Protein 6QE6 (pdb70)

Solvent-accessible surface area: 22475 Å² total; per-residue (Å²): 221,64,13,40,116,48,35,35,40,0,1,119,42,0,75,148,7,74,0,0,0,6,5,30,10,75,50,0,82,3,0,0,43,0,14,78,72,121,31,3,148,33,0,10,0,0,15,114,70,85,152,19,4,79,75,0,75,154,11,1,93,149,81,59,22,68,49,68,3,81,38,42,97,15,58,4,1,88,8,0,110,64,196,121,6,95,99,2,47,28,0,0,0,16,32,55,18,4,154,62,0,41,89,11,2,135,52,40,51,148,31,3,36,20,0,0,0,0,0,56,64,56,1,78,44,0,2,83,18,0,6,53,74,7,38,26,10,101,82,3,22,12,6,105,26,112,122,107,74,17,18,2,0,2,0,14,34,113,118,60,2,63,90,12,94,127,28,13,18,19,6,0,4,58,123,37,4,78,157,38,90,76,6,14,69,47,4,58,86,42,22,60,67,22,60,132,65,25,119,126,50,90,94,139,72,114,116,52,101,84,16,71,72,75,21,65,59,0,92,126,2,0,87,81,2,147,178,65,20,38,110,53,43,29,27,0,1,114,44,0,72,146,10,76,0,0,0,7,7,30,8,80,64,0,80,2,0,0,34,0,19,86,72,101,31,3,126,31,0,11,0,1,17,102,87,93,123,24,7,62,62,0,60,118,19,0,85,84,93,62,21,67,50,67,2,82,38,34,94,16,78,8,2,74,10,0,123,67,107,121,8,94,109,0,41,32,0,0,0,17,43,54,17,5,143,61,0,49,89,24,4,151,62,41,59,168,37,2,35,18,0,0,0,0,0,67,66,62,2,33,44,0,3,95,25,0,9,54,74,6,33,30,10,113,73,3,19,11,6,100,30,113,119,110,75,21,16,2,0,2,0,18,35,110,122,64,2,57,88,13,116,126,34,22,21,44,9,0,8,88,128,37,4,60,134,40,88,74,6,23,65,45,3,79,82,40,13,57,66,20,60,133,62,25,120,143,40,89,101,132,48,118,121,46,96,91,22,79,74,74,24,78,57,0,110,127,1,4,77,60,0,161

Organism: NCBI:txid40479

Structure (mmCIF, N/CA/C/O backbone):
data_6QE6
#
_entry.id   6QE6
#
_cell.length_a   40.760
_cell.length_b   131.090
_cell.length_c   58.470
_cell.angle_alpha   90.00
_cell.angle_beta   103.88
_cell.angle_gamma   90.00
#
_symmetry.space_group_name_H-M   'P 1 21 1'
#
loop_
_entity.id
_entity.type
_entity.pdbx_description
1 polymer 'tRNA (Adenine(22)-N(1))-methyltransferase'
2 non-polymer S-ADENOSYL-L-HOMOCYSTEINE
3 water water
#
loop_
_atom_site.group_PDB
_atom_site.id
_atom_site.type_symbol
_atom_site.label_atom_id
_atom_site.label_alt_id
_atom_site.label_comp_id
_atom_site.label_asym_id
_atom_site.label_entity_id
_atom_site.label_seq_id
_atom_site.pdbx_PDB_ins_code
_atom_site.Cartn_x
_atom_site.Cartn_y
_atom_site.Cartn_z
_atom_site.occupancy
_atom_site.B_iso_or_equiv
_atom_site.auth_seq_id
_atom_site.auth_comp_id
_atom_site.auth_asym_id
_atom_site.auth_atom_id
_atom_site.pdbx_PDB_model_num
ATOM 1 N N . HIS A 1 20 ? 7.995 -11.600 43.266 1.00 73.41 0 HIS A N 1
ATOM 2 C CA . HIS A 1 20 ? 7.771 -10.327 42.587 1.00 78.21 0 HIS A CA 1
ATOM 3 C C . HIS A 1 20 ? 6.513 -10.368 41.722 1.00 73.30 0 HIS A C 1
ATOM 4 O O . HIS A 1 20 ? 6.138 -11.415 41.185 1.00 64.66 0 HIS A O 1
ATOM 11 N N . MET A 1 21 ? 5.864 -9.208 41.609 1.00 65.78 1 MET A N 1
ATOM 12 C CA . MET A 1 21 ? 4.611 -9.055 40.882 1.00 61.98 1 MET A CA 1
ATOM 13 C C . MET A 1 21 ? 4.804 -8.753 39.401 1.00 63.86 1 MET A C 1
ATOM 14 O O . MET A 1 21 ? 3.838 -8.852 38.633 1.00 60.74 1 MET A O 1
ATOM 19 N N . LEU A 1 22 ? 6.017 -8.382 38.989 1.00 62.62 2 LEU A N 1
ATOM 20 C CA . LEU A 1 22 ? 6.321 -8.073 37.600 1.00 50.03 2 LEU A CA 1
ATOM 21 C C . LEU A 1 22 ? 7.133 -9.199 36.966 1.00 51.94 2 LEU A C 1
ATOM 22 O O . LEU A 1 22 ? 8.010 -9.793 37.606 1.00 48.09 2 LEU A O 1
ATOM 27 N N . SER A 1 23 ? 6.818 -9.495 35.707 1.00 47.97 3 SER A N 1
ATOM 28 C CA . SER A 1 23 ? 7.676 -10.320 34.876 1.00 41.53 3 SER A CA 1
ATOM 29 C C . SER A 1 23 ? 8.999 -9.594 34.602 1.00 38.23 3 SER A C 1
ATOM 30 O O . SER A 1 23 ? 9.132 -8.385 34.827 1.00 38.30 3 SER A O 1
ATOM 33 N N . PHE A 1 24 ? 9.983 -10.351 34.097 1.00 34.54 4 PHE A N 1
ATOM 34 C CA . PHE A 1 24 ? 11.298 -9.782 33.813 1.00 32.55 4 PHE A CA 1
ATOM 35 C C . PHE A 1 24 ? 11.196 -8.575 32.891 1.00 37.88 4 PHE A C 1
ATOM 36 O O . PHE A 1 24 ? 11.839 -7.543 33.130 1.00 35.77 4 PHE A O 1
ATOM 44 N N . ARG A 1 25 ? 10.404 -8.682 31.819 1.00 34.90 5 ARG A N 1
ATOM 45 C CA . ARG A 1 25 ? 10.355 -7.556 30.886 1.00 40.26 5 ARG A CA 1
ATOM 46 C C . ARG A 1 25 ? 9.669 -6.338 31.502 1.00 40.96 5 ARG A C 1
ATOM 47 O O . ARG A 1 25 ? 10.074 -5.200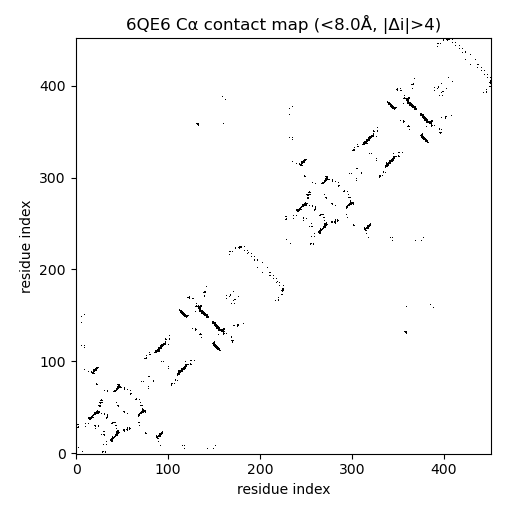 31.213 1.00 36.44 5 ARG A O 1
ATOM 55 N N . LEU A 1 26 ? 8.666 -6.547 32.375 1.00 38.14 6 LEU A N 1
ATOM 56 C CA . LEU A 1 26 ? 8.037 -5.410 33.048 1.00 34.91 6 LEU A CA 1
ATOM 57 C C . LEU A 1 26 ? 8.979 -4.781 34.061 1.00 35.78 6 LEU A C 1
ATOM 58 O O . LEU A 1 26 ? 8.976 -3.555 34.235 1.00 33.72 6 LEU A O 1
ATOM 63 N N . ASN A 1 27 ? 9.811 -5.585 34.722 1.00 34.21 7 ASN A N 1
ATOM 64 C CA . ASN A 1 27 ? 10.803 -4.977 35.593 1.00 34.78 7 ASN A CA 1
ATOM 65 C C . ASN A 1 27 ? 11.779 -4.127 34.809 1.00 33.57 7 ASN A C 1
ATOM 66 O O . ASN A 1 27 ? 12.271 -3.122 35.329 1.00 35.46 7 ASN A O 1
ATOM 71 N N . GLN A 1 28 ? 12.067 -4.499 33.563 1.00 30.97 8 GLN A N 1
ATOM 72 C CA . GLN A 1 28 ? 12.995 -3.697 32.774 1.00 33.33 8 GLN A CA 1
ATOM 73 C C . GLN A 1 28 ? 12.414 -2.323 32.498 1.00 33.37 8 GLN A C 1
ATOM 74 O O . GLN A 1 28 ? 13.131 -1.323 32.576 1.00 34.87 8 GLN A O 1
ATOM 80 N N . VAL A 1 29 ? 11.109 -2.254 32.210 1.00 31.11 9 VAL A N 1
ATOM 81 C CA . VAL A 1 29 ? 10.432 -0.967 32.077 1.00 28.75 9 VAL A CA 1
ATOM 82 C C . VAL A 1 29 ? 10.488 -0.169 33.388 1.00 32.53 9 VAL A C 1
ATOM 83 O O . VAL A 1 29 ? 10.685 1.058 33.383 1.00 32.35 9 VAL A O 1
ATOM 87 N N . ALA A 1 30 ? 10.308 -0.841 34.530 1.00 33.38 10 ALA A N 1
ATOM 88 C CA . ALA A 1 30 ? 10.227 -0.116 35.796 1.00 28.96 10 ALA A CA 1
ATOM 89 C C . ALA A 1 30 ? 11.565 0.509 36.184 1.00 35.66 10 ALA A C 1
ATOM 90 O O . ALA A 1 30 ? 11.585 1.574 36.817 1.00 34.11 10 ALA A O 1
ATOM 92 N N . LYS A 1 31 ? 12.688 -0.114 35.805 1.00 30.64 11 LYS A N 1
ATOM 93 C CA . LYS A 1 31 ? 13.990 0.465 36.131 1.00 31.97 11 LYS A CA 1
ATOM 94 C C . LYS A 1 31 ? 14.189 1.835 35.491 1.00 33.16 11 LYS A C 1
ATOM 95 O O . LYS A 1 31 ? 14.918 2.670 36.036 1.00 32.44 11 LYS A O 1
ATOM 101 N N . LEU A 1 32 ? 13.558 2.088 34.347 1.00 32.60 12 LEU A N 1
ATOM 102 C CA . LEU A 1 32 ? 13.733 3.348 33.635 1.00 33.65 12 LEU A CA 1
ATOM 103 C C . LEU A 1 32 ? 12.893 4.493 34.202 1.00 33.70 12 LEU A C 1
ATOM 104 O O . LEU A 1 32 ? 13.007 5.620 33.704 1.00 35.83 12 LEU A O 1
ATOM 109 N N . ILE A 1 33 ? 12.051 4.244 35.202 1.00 31.92 13 ILE A N 1
ATOM 110 C CA . ILE A 1 33 ? 11.060 5.220 35.657 1.00 36.34 13 ILE A CA 1
ATOM 111 C C . ILE A 1 33 ? 11.343 5.584 37.105 1.00 39.77 13 ILE A C 1
ATOM 112 O O . ILE A 1 33 ? 11.263 4.725 38.000 1.00 36.14 13 ILE A O 1
ATOM 117 N N . ASN A 1 34 ? 11.640 6.861 37.337 1.00 38.09 14 ASN A N 1
ATOM 118 C CA . ASN A 1 34 ? 11.898 7.352 38.679 1.00 38.54 14 ASN A CA 1
ATOM 119 C C . ASN A 1 34 ? 11.456 8.804 38.774 1.00 36.01 14 ASN A C 1
ATOM 120 O O . ASN A 1 34 ? 11.418 9.522 37.772 1.00 39.50 14 ASN A O 1
ATOM 125 N N . ASN A 1 35 ? 11.093 9.218 39.988 1.00 36.97 15 ASN A N 1
ATOM 126 C CA . ASN A 1 35 ? 10.870 10.627 40.296 1.00 39.42 15 ASN A CA 1
ATOM 127 C C . ASN A 1 35 ? 9.864 11.256 39.348 1.00 37.09 15 ASN A C 1
ATOM 128 O O . ASN A 1 35 ? 10.045 12.389 38.912 1.00 38.93 15 ASN A O 1
ATOM 133 N N . SER A 1 36 ? 8.814 10.513 39.011 1.00 32.52 16 SER A N 1
ATOM 134 C CA . SER A 1 36 ? 7.816 10.966 38.053 1.00 35.40 16 SER A CA 1
ATOM 135 C C . SER A 1 36 ? 6.579 11.454 38.777 1.00 33.35 16 SER A C 1
ATOM 136 O O . SER A 1 36 ? 6.264 10.989 39.869 1.00 29.78 16 SER A O 1
ATOM 139 N N . THR A 1 37 ? 5.871 12.393 38.152 1.00 31.52 17 THR A N 1
ATOM 140 C CA . THR A 1 37 ? 4.591 12.808 38.706 1.00 32.00 17 THR A CA 1
ATOM 141 C C . THR A 1 37 ? 3.472 11.870 38.261 1.00 34.11 17 THR A C 1
ATOM 142 O O . THR A 1 37 ? 2.766 11.291 39.095 1.00 34.98 17 THR A O 1
ATOM 146 N N . ALA A 1 38 ? 3.309 11.689 36.949 1.00 35.45 18 ALA A N 1
ATOM 147 C CA . ALA A 1 38 ? 2.214 10.893 36.409 1.00 34.01 18 ALA A CA 1
ATOM 148 C C . ALA A 1 38 ? 2.713 10.048 35.246 1.00 33.69 18 ALA A C 1
ATOM 149 O O . ALA A 1 38 ? 3.440 10.540 34.379 1.00 36.66 18 ALA A O 1
ATOM 151 N N . ILE A 1 39 ? 2.320 8.775 35.229 1.00 30.53 19 ILE A N 1
ATOM 152 C CA . ILE A 1 39 ? 2.597 7.894 34.101 1.00 31.71 19 ILE A CA 1
ATOM 153 C C . ILE A 1 39 ? 1.279 7.309 33.611 1.00 30.58 19 ILE A C 1
ATOM 154 O O . ILE A 1 39 ? 0.290 7.250 34.342 1.00 33.48 19 ILE A O 1
ATOM 159 N N . ALA A 1 40 ? 1.270 6.861 32.359 1.00 27.19 20 ALA A N 1
ATOM 160 C CA . ALA A 1 40 ? 0.110 6.164 31.816 1.00 30.93 20 ALA A CA 1
ATOM 161 C C . ALA A 1 40 ? 0.549 4.825 31.229 1.00 30.80 20 ALA A C 1
ATOM 162 O O . ALA A 1 40 ? 1.433 4.778 30.369 1.00 33.10 20 ALA A O 1
ATOM 164 N N . ASP A 1 41 ? -0.058 3.738 31.696 1.00 33.22 21 ASP A N 1
ATOM 165 C CA . ASP A 1 41 ? 0.191 2.406 31.153 1.00 30.95 21 ASP A CA 1
ATOM 166 C C . ASP A 1 41 ? -0.901 2.116 30.132 1.00 34.61 21 ASP A C 1
ATOM 167 O O . ASP A 1 41 ? -2.081 2.029 30.485 1.00 36.00 21 ASP A O 1
ATOM 172 N N . ILE A 1 42 ? -0.516 1.991 28.868 1.00 33.14 22 ILE A N 1
ATOM 173 C CA . ILE A 1 42 ? -1.459 1.675 27.806 1.00 31.41 22 ILE A CA 1
ATOM 174 C C . ILE A 1 42 ? -1.513 0.168 27.625 1.00 32.96 22 ILE A C 1
ATOM 175 O O . ILE A 1 42 ? -0.482 -0.474 27.384 1.00 37.09 22 ILE A O 1
ATOM 180 N N . GLY A 1 43 ? -2.716 -0.396 27.691 1.00 33.28 23 GLY A N 1
ATOM 181 C CA . GLY A 1 43 ? -2.852 -1.845 27.668 1.00 36.15 23 GLY A CA 1
ATOM 182 C C . GLY A 1 43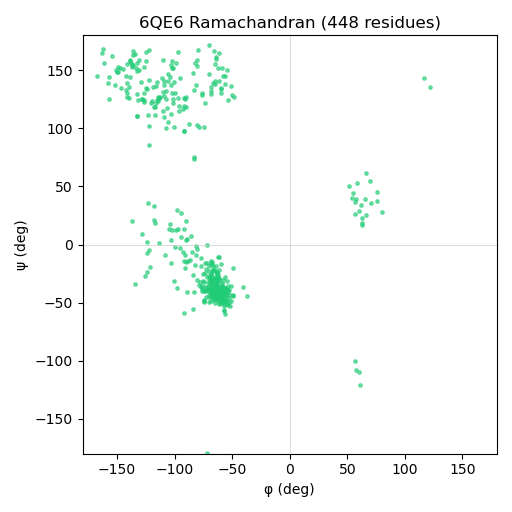 ? -2.474 -2.492 28.985 1.00 35.09 23 GLY A C 1
ATOM 183 O O . GLY A 1 43 ? -1.765 -3.510 29.006 1.00 36.75 23 GLY A O 1
ATOM 184 N N . THR A 1 44 ? -2.943 -1.927 30.092 1.00 33.51 24 THR A N 1
ATOM 185 C CA . THR A 1 44 ? -2.408 -2.241 31.408 1.00 40.25 24 THR A CA 1
ATOM 186 C C . THR A 1 44 ? -2.824 -3.617 31.905 1.00 35.30 24 THR A C 1
ATOM 187 O O . THR A 1 44 ? -2.214 -4.122 32.853 1.00 40.58 24 THR A O 1
ATOM 191 N N . ASP A 1 45 ? -3.835 -4.226 31.292 1.00 33.76 25 ASP A N 1
ATOM 192 C CA . ASP A 1 45 ? -4.321 -5.540 31.694 1.00 37.98 25 ASP A CA 1
ATOM 193 C C . ASP A 1 45 ? -4.730 -5.540 33.163 1.00 40.80 25 ASP A C 1
ATOM 194 O O . ASP A 1 45 ? -5.815 -5.061 33.495 1.00 45.71 25 ASP A O 1
ATOM 199 N N . HIS A 1 46 ? -3.878 -6.050 34.058 1.00 41.97 26 HIS A N 1
ATOM 200 C CA . HIS A 1 46 ? -4.216 -6.130 35.476 1.00 47.95 26 HIS A CA 1
ATOM 201 C C . HIS A 1 46 ? -3.496 -5.083 36.319 1.00 47.83 26 HIS A C 1
ATOM 202 O O . HIS A 1 46 ? -3.489 -5.197 37.552 1.00 44.57 26 HIS A O 1
ATOM 209 N N . ALA A 1 47 ? -2.891 -4.072 35.687 1.00 41.09 27 ALA A N 1
ATOM 210 C CA . ALA A 1 47 ? -2.402 -2.872 36.365 1.00 36.34 27 ALA A CA 1
ATOM 211 C C . ALA A 1 47 ? -1.306 -3.169 37.382 1.00 37.36 27 ALA A C 1
ATOM 212 O O . ALA A 1 47 ? -1.039 -2.340 38.258 1.00 35.90 27 ALA A O 1
ATOM 214 N N . TYR A 1 48 ? -0.661 -4.336 37.276 1.00 32.74 28 TYR A N 1
ATOM 215 C CA . TYR A 1 48 ? 0.446 -4.652 38.174 1.00 37.83 28 TYR A CA 1
ATOM 216 C C . TYR A 1 48 ? 1.641 -3.721 37.967 1.00 36.00 28 TYR A C 1
ATOM 217 O O . TYR A 1 48 ? 2.369 -3.437 38.922 1.00 34.00 28 TYR A O 1
ATOM 226 N N . LEU A 1 49 ? 1.863 -3.223 36.739 1.00 34.72 29 LEU A N 1
ATOM 227 C CA . LEU A 1 49 ? 2.937 -2.247 36.551 1.00 36.12 29 LEU A CA 1
ATOM 228 C C . LEU A 1 49 ? 2.599 -0.899 37.188 1.00 35.47 29 LEU A C 1
ATOM 229 O O . LEU A 1 49 ? 3.444 -0.365 37.934 1.00 33.54 29 LEU A O 1
ATOM 234 N N . PRO A 1 50 ? 1.421 -0.293 36.956 1.00 32.10 30 PRO A N 1
ATOM 235 C CA . PRO A 1 50 ? 1.081 0.917 37.729 1.00 32.61 30 PRO A CA 1
ATOM 236 C C . PRO A 1 50 ? 1.151 0.712 39.230 1.00 33.66 30 PRO A C 1
ATOM 237 O O . PRO A 1 50 ? 1.669 1.581 39.943 1.00 36.14 30 PRO A O 1
ATOM 241 N N . ILE A 1 51 ? 0.638 -0.418 39.728 1.00 32.08 31 ILE A N 1
ATOM 242 C CA . ILE A 1 51 ? 0.677 -0.705 41.160 1.00 28.55 31 ILE A CA 1
ATOM 243 C C . ILE A 1 51 ? 2.117 -0.744 41.659 1.00 33.52 31 ILE A C 1
ATOM 244 O O . ILE A 1 51 ? 2.466 -0.084 42.642 1.00 33.81 31 ILE A O 1
ATOM 249 N N . TYR A 1 52 ? 2.981 -1.503 40.981 1.00 33.67 32 TYR A N 1
ATOM 250 C CA . TYR A 1 52 ? 4.388 -1.563 41.376 1.00 34.06 32 TYR A CA 1
ATOM 251 C C . TYR A 1 52 ? 5.018 -0.171 41.427 1.00 38.40 32 TYR A C 1
ATOM 252 O O . TYR A 1 52 ? 5.691 0.184 42.406 1.00 34.23 32 TYR A O 1
ATOM 261 N N . LEU A 1 53 ? 4.820 0.625 40.362 1.00 32.12 33 LEU A N 1
ATOM 262 C CA . LEU A 1 53 ? 5.452 1.940 40.268 1.00 37.70 33 LEU A CA 1
ATOM 263 C C . LEU A 1 53 ? 4.988 2.867 41.386 1.00 33.76 33 LEU A C 1
ATOM 264 O O . LEU A 1 53 ? 5.788 3.621 41.953 1.00 30.21 33 LEU A O 1
ATOM 269 N N . VAL A 1 54 ? 3.699 2.827 41.716 1.00 33.56 34 VAL A N 1
ATOM 270 C CA . VAL A 1 54 ? 3.212 3.660 42.810 1.00 40.28 34 VAL A CA 1
ATOM 271 C C . VAL A 1 54 ? 3.740 3.150 44.151 1.00 37.25 34 VAL A C 1
ATOM 272 O O . VAL A 1 54 ? 4.196 3.933 44.989 1.00 36.12 34 VAL A O 1
ATOM 276 N N . GLN A 1 55 ? 3.720 1.831 44.361 1.00 38.61 35 GLN A N 1
ATOM 277 C CA . GLN A 1 55 ? 4.212 1.274 45.620 1.00 38.78 35 GLN A CA 1
ATOM 278 C C . GLN A 1 55 ? 5.670 1.635 45.872 1.00 38.42 35 GLN A C 1
ATOM 279 O O . GLN A 1 55 ? 6.062 1.847 47.019 1.00 35.04 35 GLN A O 1
ATOM 285 N N . ASN A 1 56 ? 6.486 1.725 44.828 1.00 42.95 36 ASN A N 1
ATOM 286 C CA . ASN A 1 56 ? 7.901 2.021 45.006 1.00 42.30 36 ASN A CA 1
ATOM 287 C C . ASN A 1 56 ? 8.227 3.496 44.805 1.00 37.91 36 ASN A C 1
ATOM 288 O O . ASN A 1 56 ? 9.404 3.857 44.712 1.00 42.61 36 ASN A O 1
ATOM 293 N N . ASN A 1 57 ? 7.213 4.356 44.779 1.00 37.57 37 ASN A N 1
ATOM 294 C CA . ASN A 1 57 ? 7.406 5.806 44.731 1.00 43.00 37 ASN A CA 1
ATOM 295 C C . ASN A 1 57 ? 8.178 6.241 43.478 1.00 41.87 37 ASN A C 1
ATOM 296 O O . ASN A 1 57 ? 8.887 7.252 43.482 1.00 42.12 37 ASN A O 1
ATOM 301 N N . LYS A 1 58 ? 8.051 5.476 42.390 1.00 36.29 38 LYS A N 1
ATOM 302 C CA . LYS A 1 58 ? 8.602 5.907 41.115 1.00 33.25 38 LYS A CA 1
ATOM 303 C C . LYS A 1 58 ? 7.681 6.906 40.429 1.00 35.72 38 LYS A C 1
ATOM 304 O O . LYS A 1 58 ? 8.147 7.788 39.701 1.00 35.19 38 LYS A O 1
ATOM 310 N N . THR A 1 59 ? 6.384 6.797 40.661 1.00 34.79 39 THR A N 1
ATOM 311 C CA . THR A 1 59 ? 5.428 7.776 40.180 1.00 36.03 39 THR A CA 1
ATOM 312 C C . THR A 1 59 ? 4.480 8.121 41.322 1.00 35.06 39 THR A C 1
ATOM 313 O O . THR A 1 59 ? 4.259 7.315 42.231 1.00 33.53 39 THR A O 1
ATOM 317 N N . LYS A 1 60 ? 3.945 9.346 41.286 1.00 39.77 40 LYS A N 1
ATOM 318 C CA . LYS A 1 60 ? 2.984 9.778 42.297 1.00 33.13 40 LYS A CA 1
ATOM 319 C C . LYS A 1 60 ? 1.584 9.301 41.949 1.00 33.06 40 LYS A C 1
ATOM 320 O O . LYS A 1 60 ? 0.831 8.879 42.834 1.00 38.67 40 LYS A O 1
ATOM 326 N N . ILE A 1 61 ? 1.206 9.370 40.673 1.00 33.11 41 ILE A N 1
ATOM 327 C CA . ILE A 1 61 ? -0.053 8.794 40.221 1.00 34.35 41 ILE A CA 1
ATOM 328 C C . ILE A 1 61 ? 0.168 7.993 38.935 1.00 35.34 41 ILE A C 1
ATOM 329 O O . ILE A 1 61 ? 1.200 8.101 38.261 1.00 32.49 41 ILE A O 1
ATOM 334 N N . ALA A 1 62 ? -0.818 7.163 38.607 1.00 30.47 42 ALA A N 1
ATOM 335 C CA . ALA A 1 62 ? -0.764 6.385 37.380 1.00 32.78 42 ALA A CA 1
ATOM 336 C C . ALA A 1 62 ? -2.147 6.316 36.752 1.00 33.48 42 ALA A C 1
ATOM 337 O O . ALA A 1 62 ? -3.159 6.170 37.445 1.00 30.33 42 ALA A O 1
ATOM 339 N N . TYR A 1 63 ? -2.175 6.446 35.436 1.00 31.66 43 TYR A N 1
ATOM 340 C CA . TYR A 1 63 ? -3.343 6.130 34.627 1.00 36.40 43 TYR A CA 1
ATOM 341 C C . TYR A 1 63 ? -3.204 4.705 34.086 1.00 32.71 43 TYR A C 1
ATOM 342 O O . TYR A 1 63 ? -2.252 4.403 33.357 1.00 36.20 43 TYR A O 1
ATOM 351 N N . ALA A 1 64 ? -4.138 3.835 34.441 1.00 33.06 44 ALA A N 1
ATOM 352 C CA . ALA A 1 64 ? -4.091 2.422 34.051 1.00 35.21 44 ALA A CA 1
ATOM 353 C C . ALA A 1 64 ? -5.160 2.195 32.985 1.00 37.14 44 ALA A C 1
ATOM 354 O O . ALA A 1 64 ? -6.344 2.057 33.303 1.00 39.13 44 ALA A O 1
ATOM 356 N N . CYS A 1 65 ? -4.734 2.151 31.725 1.00 33.67 45 CYS A N 1
ATOM 357 C CA . CYS A 1 65 ? -5.620 2.271 30.573 1.00 33.53 45 CYS A CA 1
ATOM 358 C C . CYS A 1 65 ? -5.721 0.961 29.812 1.00 35.93 45 CYS A C 1
ATOM 359 O O . CYS A 1 65 ? -4.734 0.237 29.659 1.00 36.71 45 CYS A O 1
ATOM 362 N N . ASP A 1 66 ? -6.912 0.687 29.302 1.00 34.24 46 ASP A N 1
ATOM 363 C CA . ASP A 1 66 ? -7.125 -0.459 28.445 1.00 35.15 46 ASP A CA 1
ATOM 364 C C . ASP A 1 66 ? -8.267 -0.164 27.479 1.00 37.01 46 ASP A C 1
ATOM 365 O O . ASP A 1 66 ? -9.189 0.600 27.777 1.00 37.46 46 ASP A O 1
ATOM 370 N N . ILE A 1 67 ? -8.184 -0.777 26.305 1.00 33.78 47 ILE A N 1
ATOM 371 C CA . ILE A 1 67 ? -9.265 -0.677 25.342 1.00 37.08 47 ILE A CA 1
ATOM 372 C C . ILE A 1 67 ? -10.437 -1.580 25.719 1.00 35.51 47 ILE A C 1
ATOM 373 O O . ILE A 1 67 ? -11.559 -1.356 25.246 1.00 37.64 47 ILE A O 1
ATOM 378 N N . ASN A 1 68 ? -10.212 -2.567 26.583 1.00 36.39 48 ASN A N 1
ATOM 379 C CA . ASN A 1 68 ? -11.211 -3.565 26.957 1.00 41.27 48 ASN A CA 1
ATOM 380 C C . ASN A 1 68 ? -11.598 -3.364 28.420 1.00 41.90 48 ASN A C 1
ATOM 381 O O . ASN A 1 68 ? -10.727 -3.320 29.296 1.00 43.53 48 ASN A O 1
ATOM 386 N N . GLN A 1 69 ? -12.904 -3.247 28.682 1.00 38.17 49 GLN A N 1
ATOM 387 C CA . GLN A 1 69 ? -13.365 -3.042 30.052 1.00 40.22 49 GLN A CA 1
ATOM 388 C C . GLN A 1 69 ? -13.136 -4.274 30.920 1.00 42.51 49 GLN A C 1
ATOM 389 O O . GLN A 1 69 ? -12.931 -4.147 32.136 1.00 37.79 49 GLN A O 1
ATOM 395 N N . LYS A 1 70 ? -13.147 -5.464 30.310 1.00 42.62 50 LYS A N 1
ATOM 396 C CA . LYS A 1 70 ? -13.083 -6.711 31.077 1.00 44.29 50 LYS A CA 1
ATOM 397 C C . LYS A 1 70 ? -11.862 -6.770 31.991 1.00 49.29 50 LYS A C 1
ATOM 398 O O . LYS A 1 70 ? -12.039 -6.835 33.225 1.00 43.57 50 LYS A O 1
ATOM 404 N N . PRO A 1 71 ? -10.615 -6.701 31.488 1.00 46.99 51 PRO A N 1
ATOM 405 C CA . PRO A 1 71 ? -9.471 -6.722 32.413 1.00 43.28 51 PRO A CA 1
ATOM 406 C C . PRO A 1 71 ? -9.385 -5.476 33.268 1.00 40.34 51 PRO A C 1
ATOM 407 O O . PRO A 1 71 ? -8.801 -5.527 34.355 1.00 43.25 51 PRO A O 1
ATOM 411 N N . LEU A 1 72 ? -9.960 -4.364 32.814 1.00 41.80 52 LEU A N 1
ATOM 412 C CA . LEU A 1 72 ? -9.983 -3.148 33.618 1.00 37.44 52 LEU A CA 1
ATOM 413 C C . LEU A 1 72 ? -10.753 -3.345 34.922 1.00 43.10 52 LEU A C 1
ATOM 414 O O . LEU A 1 72 ? -10.427 -2.716 35.934 1.00 44.32 52 LEU A O 1
ATOM 419 N N . ASN A 1 73 ? -11.758 -4.230 34.929 1.00 44.03 53 ASN A N 1
ATOM 420 C CA . ASN A 1 73 ? -12.474 -4.538 36.165 1.00 39.09 53 ASN A CA 1
ATOM 421 C C . ASN A 1 73 ? -11.569 -5.241 37.171 1.00 46.09 53 ASN A C 1
ATOM 422 O O . ASN A 1 73 ? -11.645 -4.980 38.379 1.00 45.34 53 ASN A O 1
ATOM 427 N N . ILE A 1 74 ? -10.742 -6.173 36.693 1.00 45.66 54 ILE A N 1
ATOM 428 C CA . ILE A 1 74 ? -9.758 -6.818 37.553 1.00 42.60 54 ILE A CA 1
ATOM 429 C C . ILE A 1 74 ? -8.725 -5.808 38.028 1.00 43.23 54 ILE A C 1
ATOM 430 O O . ILE A 1 74 ? -8.295 -5.834 39.187 1.00 41.76 54 ILE A O 1
ATOM 435 N N . ALA A 1 75 ? -8.319 -4.897 37.139 1.00 41.75 55 ALA A N 1
ATOM 436 C CA . ALA A 1 75 ? -7.360 -3.866 37.511 1.00 38.15 55 ALA A CA 1
ATOM 437 C C . ALA A 1 75 ? -7.875 -3.022 38.662 1.00 38.88 55 ALA A C 1
ATOM 438 O O . ALA A 1 75 ? -7.128 -2.705 39.593 1.00 42.43 55 ALA A O 1
ATOM 440 N N . LEU A 1 76 ? -9.149 -2.643 38.617 1.00 39.39 56 LEU A N 1
ATOM 441 C CA . LEU A 1 76 ? -9.682 -1.787 39.670 1.00 43.03 56 LEU A CA 1
ATOM 442 C C . LEU A 1 76 ? -9.708 -2.523 41.004 1.00 44.67 56 LEU A C 1
ATOM 443 O O . LEU A 1 76 ? -9.329 -1.968 42.041 1.00 44.70 56 LEU A O 1
ATOM 448 N N . LYS A 1 77 ? -10.143 -3.786 40.991 1.00 44.13 57 LYS A N 1
ATOM 449 C CA . LYS A 1 77 ? -10.119 -4.594 42.206 1.00 43.37 57 LYS A CA 1
ATOM 450 C C . LYS A 1 77 ? -8.704 -4.712 42.759 1.00 46.46 57 LYS A C 1
ATOM 451 O O . LYS A 1 77 ? -8.488 -4.543 43.967 1.00 51.01 57 LYS A O 1
ATOM 457 N N . ASN A 1 78 ? -7.723 -4.976 41.890 1.00 40.61 58 ASN A N 1
ATOM 458 C CA . ASN A 1 78 ? -6.329 -5.014 42.334 1.00 43.02 58 ASN A CA 1
ATOM 459 C C . ASN A 1 78 ? -5.912 -3.693 42.982 1.00 45.95 58 ASN A C 1
ATOM 460 O O . ASN A 1 78 ? -5.275 -3.686 44.043 1.00 44.86 58 ASN A O 1
ATOM 465 N N . VAL A 1 79 ? -6.253 -2.560 42.345 1.00 42.06 59 VAL A N 1
ATOM 466 C CA . VAL A 1 79 ? -5.945 -1.245 42.915 1.00 48.20 59 VAL A CA 1
ATOM 467 C C . VAL A 1 79 ? -6.597 -1.099 44.288 1.00 49.70 59 VAL A C 1
ATOM 468 O O . VAL A 1 79 ? -6.024 -0.499 45.213 1.00 43.14 59 VAL A O 1
ATOM 472 N N . GLU A 1 80 ? -7.801 -1.657 44.446 1.00 48.47 60 GLU A N 1
ATOM 473 C CA . GLU A 1 80 ? -8.496 -1.560 45.723 1.00 49.11 60 GLU A CA 1
ATOM 474 C C . GLU A 1 80 ? -7.827 -2.422 46.786 1.00 46.53 60 GLU A C 1
ATOM 475 O O . GLU A 1 80 ? -7.682 -1.989 47.934 1.00 43.73 60 GLU A O 1
ATOM 481 N N . LYS A 1 81 ? -7.381 -3.629 46.421 1.00 48.42 61 LYS A N 1
ATOM 482 C CA . LYS A 1 81 ? -6.850 -4.533 47.437 1.00 49.55 61 LYS A CA 1
ATOM 483 C C . LYS A 1 81 ? -5.508 -4.053 47.983 1.00 47.12 61 LYS A C 1
ATOM 484 O O . LYS A 1 81 ? -5.106 -4.482 49.065 1.00 48.02 61 LYS A O 1
ATOM 490 N N . PHE A 1 82 ? -4.805 -3.170 47.275 1.00 46.31 62 PHE A N 1
ATOM 491 C CA . PHE A 1 82 ? -3.564 -2.583 47.775 1.00 43.28 62 PHE A CA 1
ATOM 492 C C . PHE A 1 82 ? -3.759 -1.188 48.347 1.00 45.21 62 PHE A C 1
ATOM 493 O O . PHE A 1 82 ? -2.791 -0.595 48.835 1.00 45.41 62 PHE A O 1
ATOM 501 N N . GLY A 1 83 ? -4.975 -0.653 48.292 1.00 44.97 63 GLY A N 1
ATOM 502 C CA . GLY A 1 83 ? -5.279 0.638 48.886 1.00 39.89 63 GLY A CA 1
ATOM 503 C C . GLY A 1 83 ? -4.765 1.825 48.101 1.00 45.65 63 GLY A C 1
ATOM 504 O O . GLY A 1 83 ? -4.342 2.824 48.704 1.00 46.22 63 GLY A O 1
ATOM 505 N N . LEU A 1 84 ? -4.809 1.756 46.765 1.00 40.54 64 LEU A N 1
ATOM 506 C CA . LEU A 1 84 ? -4.193 2.772 45.918 1.00 37.62 64 LEU A CA 1
ATOM 507 C C . LEU A 1 84 ? -5.200 3.520 45.048 1.00 36.50 64 LEU A C 1
ATOM 508 O O . LEU A 1 84 ? -4.800 4.166 44.078 1.00 41.50 64 LEU A O 1
ATOM 513 N N . THR A 1 85 ? -6.493 3.478 45.381 1.00 39.85 65 THR A N 1
ATOM 514 C CA . THR A 1 85 ? -7.487 4.102 44.512 1.00 43.69 65 THR A CA 1
ATOM 515 C C . THR A 1 85 ? -7.305 5.609 44.408 1.00 42.86 65 THR A C 1
ATOM 516 O O . THR A 1 85 ? -7.754 6.206 43.422 1.00 45.26 65 THR A O 1
ATOM 520 N N . GLY A 1 86 ? -6.662 6.239 45.390 1.00 41.42 66 GLY A N 1
ATOM 521 C CA . GLY A 1 86 ? -6.354 7.650 45.279 1.00 41.72 66 GLY A CA 1
ATOM 522 C C . GLY A 1 86 ? -5.126 7.999 44.464 1.00 44.00 66 GLY A C 1
ATOM 523 O O . GLY A 1 86 ? -4.812 9.187 44.322 1.00 41.83 66 GLY A O 1
ATOM 524 N N . GLN A 1 87 ? -4.418 6.999 43.932 1.00 38.21 67 GLN A N 1
ATOM 525 C CA . GLN A 1 87 ? -3.184 7.231 43.191 1.00 38.52 67 GLN A CA 1
ATOM 526 C C . GLN A 1 87 ? -3.234 6.595 41.808 1.00 40.03 67 GLN A C 1
ATOM 527 O O . GLN A 1 87 ? -2.548 7.060 40.896 1.00 39.68 67 GLN A O 1
ATOM 533 N N . ILE A 1 88 ? -4.021 5.534 41.628 1.00 39.60 68 ILE A N 1
ATOM 534 C CA . ILE A 1 88 ? -4.133 4.874 40.334 1.00 35.31 68 ILE A CA 1
ATOM 535 C C . ILE A 1 88 ? -5.579 4.949 39.864 1.00 39.62 68 ILE A C 1
ATOM 536 O O . ILE A 1 88 ? -6.506 4.719 40.645 1.00 43.30 68 ILE A O 1
ATOM 541 N N . PHE A 1 89 ? -5.769 5.287 38.589 1.00 39.01 69 PHE A N 1
ATOM 542 C CA . PHE A 1 89 ? -7.086 5.560 38.021 1.00 37.39 69 PHE A CA 1
ATOM 543 C C . PHE A 1 89 ? -7.244 4.724 36.767 1.00 34.97 69 PHE A C 1
ATOM 544 O O . PHE A 1 89 ? -6.409 4.806 35.864 1.00 35.57 69 PHE A O 1
ATOM 552 N N . THR A 1 90 ? -8.303 3.926 36.700 1.00 38.04 70 THR A N 1
ATOM 553 C CA . THR A 1 90 ? -8.531 3.134 35.499 1.00 36.32 70 THR A CA 1
ATOM 554 C C . THR A 1 90 ? -9.205 3.987 34.434 1.00 39.00 70 THR A C 1
ATOM 555 O O . THR A 1 90 ? -10.112 4.774 34.726 1.00 43.57 70 THR A O 1
ATOM 559 N N . ILE A 1 91 ? -8.738 3.841 33.196 1.00 33.83 71 ILE A N 1
ATOM 560 C CA . ILE A 1 91 ? -9.263 4.573 32.052 1.00 34.48 71 ILE A CA 1
ATOM 561 C C . ILE A 1 91 ? -9.525 3.582 30.922 1.00 39.01 71 ILE A C 1
ATOM 562 O O . ILE A 1 91 ? -8.617 2.855 30.501 1.00 34.88 71 ILE A O 1
ATOM 567 N N . LEU A 1 92 ? -10.756 3.567 30.422 1.00 36.15 72 LEU A N 1
ATOM 568 C CA . LEU A 1 92 ? -11.121 2.776 29.255 1.00 34.75 72 LEU A CA 1
ATOM 569 C C . LEU A 1 92 ? -10.908 3.619 27.999 1.00 36.53 72 LEU A C 1
ATOM 570 O O . LEU A 1 92 ? -11.546 4.666 27.842 1.00 41.73 72 LEU A O 1
ATOM 575 N N . SER A 1 93 ? -10.020 3.174 27.107 1.00 36.36 73 SER A N 1
ATOM 576 C CA . SER A 1 93 ? -9.627 4.022 25.988 1.00 33.13 73 SER A CA 1
ATOM 577 C C . SER A 1 93 ? -8.861 3.214 24.953 1.00 34.09 73 SER A C 1
ATOM 578 O O . SER A 1 93 ? -8.074 2.329 25.294 1.00 35.91 73 SER A O 1
ATOM 581 N N . ASN A 1 94 ? -9.060 3.567 23.689 1.00 33.91 74 ASN A N 1
ATOM 582 C CA . ASN A 1 94 ? -8.204 3.076 22.609 1.00 32.76 74 ASN A CA 1
ATOM 583 C C . ASN A 1 94 ? -6.908 3.888 22.610 1.00 41.62 74 ASN A C 1
ATOM 584 O O . ASN A 1 94 ? -6.867 5.027 22.127 1.00 35.11 74 ASN A O 1
ATOM 589 N N . GLY A 1 95 ? -5.843 3.303 23.161 1.00 39.45 75 GLY A N 1
ATOM 590 C CA . GLY A 1 95 ? -4.538 3.943 23.103 1.00 36.19 75 GLY A CA 1
ATOM 591 C C . GLY A 1 95 ? -4.540 5.295 23.808 1.00 38.23 75 GLY A C 1
ATOM 592 O O . GLY A 1 95 ? -4.841 5.410 25.004 1.00 39.29 75 GLY A O 1
ATOM 593 N N . LEU A 1 96 ? -4.219 6.350 23.068 1.00 33.35 76 LEU A N 1
ATOM 594 C CA . LEU A 1 96 ? -3.982 7.656 23.663 1.00 37.22 76 LEU A CA 1
ATOM 595 C C . LEU A 1 96 ? -5.152 8.612 23.492 1.00 37.71 76 LEU A C 1
ATOM 596 O O . LEU A 1 96 ? -4.989 9.811 23.732 1.00 34.12 76 LEU A O 1
ATOM 601 N N . GLU A 1 97 ? -6.319 8.111 23.076 1.00 36.50 77 GLU A N 1
ATOM 602 C CA . GLU A 1 97 ? -7.453 8.995 22.822 1.00 41.74 77 GLU A CA 1
ATOM 603 C C . GLU A 1 97 ? -7.868 9.746 24.076 1.00 38.68 77 GLU A C 1
ATOM 604 O O . GLU A 1 97 ? -8.331 10.885 23.983 1.00 40.29 77 GLU A O 1
ATOM 610 N N . PHE A 1 98 ? -7.674 9.139 25.251 1.00 33.85 78 PHE A N 1
ATOM 611 C CA . PHE A 1 98 ? -8.076 9.762 26.502 1.00 35.35 78 PHE A CA 1
ATOM 612 C C . PHE A 1 98 ? -7.232 10.988 26.852 1.00 40.11 78 PHE A C 1
ATOM 613 O O . PHE A 1 98 ? -7.693 11.854 27.606 1.00 34.94 78 PHE A O 1
ATOM 621 N N . VAL A 1 99 ? -5.992 11.071 26.359 1.00 33.77 79 VAL A N 1
ATOM 622 C CA . VAL A 1 99 ? -5.096 12.132 26.814 1.00 35.74 79 VAL A CA 1
ATOM 623 C C . VAL A 1 99 ? -5.610 13.522 26.447 1.00 38.63 79 VAL A C 1
ATOM 624 O O . VAL A 1 99 ? -5.262 14.496 27.114 1.00 38.24 79 VAL A O 1
ATOM 628 N N . LYS A 1 100 ? -6.447 13.638 25.410 1.00 42.51 80 LYS A N 1
ATOM 629 C CA . LYS A 1 100 ? -7.062 14.922 25.078 1.00 42.64 80 LYS A CA 1
ATOM 630 C C . LYS A 1 100 ? -7.789 15.540 26.274 1.00 42.25 80 LYS A C 1
ATOM 631 O O . LYS A 1 100 ? -7.757 16.763 26.455 1.00 47.82 80 LYS A O 1
ATOM 637 N N . ASN A 1 101 ? -8.413 14.709 27.112 1.00 40.47 81 ASN A N 1
ATOM 638 C CA . ASN A 1 101 ? -9.332 15.164 28.156 1.00 41.53 81 ASN A CA 1
ATOM 639 C C . ASN A 1 101 ? -8.680 16.123 29.146 1.00 44.85 81 ASN A C 1
ATOM 640 O O . ASN A 1 101 ? -7.480 16.049 29.429 1.00 46.08 81 ASN A O 1
ATOM 645 N N . LYS A 1 102 ? -9.519 16.991 29.725 1.00 50.97 82 LYS A N 1
ATOM 646 C CA . LYS A 1 102 ? -9.036 18.146 30.486 1.00 50.37 82 LYS A CA 1
ATOM 647 C C . LYS A 1 102 ? -8.492 17.753 31.858 1.00 40.96 82 LYS A C 1
ATOM 648 O O . LYS A 1 102 ? -7.649 18.463 32.413 1.00 40.27 82 LYS A O 1
ATOM 654 N N . GLU A 1 103 ? -8.958 16.638 32.417 1.00 43.98 83 GLU A N 1
ATOM 655 C CA . GLU A 1 103 ? -8.526 16.161 33.728 1.00 42.54 83 GLU A CA 1
ATOM 656 C C . GLU A 1 103 ? -7.266 15.295 33.680 1.00 41.16 83 GLU A C 1
ATOM 657 O O . GLU A 1 103 ? -6.668 15.039 34.731 1.00 41.54 83 GLU A O 1
ATOM 663 N N . ILE A 1 104 ? -6.844 14.841 32.501 1.00 40.81 84 ILE A N 1
ATOM 664 C CA . ILE A 1 104 ? -5.570 14.139 32.382 1.00 38.65 84 ILE A CA 1
ATOM 665 C C . ILE A 1 104 ? -4.440 15.153 32.498 1.00 36.02 84 ILE A C 1
ATOM 666 O O . ILE A 1 104 ? -4.374 16.118 31.724 1.00 37.05 84 ILE A O 1
ATOM 671 N N . LEU A 1 105 ? -3.555 14.948 33.476 1.00 35.39 85 LEU A N 1
ATOM 672 C CA . LEU A 1 105 ? -2.410 15.828 33.663 1.00 35.95 85 LEU A CA 1
ATOM 673 C C . LEU A 1 105 ? -1.297 15.499 32.670 1.00 37.83 85 LEU A C 1
ATOM 674 O O . LEU A 1 105 ? -1.303 14.457 32.005 1.00 35.59 85 LEU A O 1
ATOM 679 N N . ASN A 1 106 ? -0.321 16.408 32.594 1.00 36.70 86 ASN A N 1
ATOM 680 C CA . ASN A 1 106 ? 0.921 16.127 31.886 1.00 35.09 86 ASN A CA 1
ATOM 681 C C . ASN A 1 106 ? 1.518 14.811 32.362 1.00 32.87 86 ASN A C 1
ATOM 682 O O . ASN A 1 106 ? 1.582 14.542 33.566 1.00 33.05 86 ASN A O 1
ATOM 687 N N . ILE A 1 107 ? 1.987 14.008 31.411 1.00 32.23 87 ILE A N 1
ATOM 688 C CA . ILE A 1 107 ? 2.430 12.643 31.677 1.00 34.58 87 ILE A CA 1
ATOM 689 C C . ILE A 1 107 ? 3.929 12.558 31.419 1.00 28.20 87 ILE A C 1
ATOM 690 O O . ILE A 1 107 ? 4.394 12.873 30.318 1.00 29.39 87 ILE A O 1
ATOM 695 N N . ASP A 1 108 ? 4.686 12.133 32.438 1.00 28.06 88 ASP A N 1
ATOM 696 C CA . ASP A 1 108 ? 6.130 11.972 32.282 1.00 25.45 88 ASP A CA 1
ATOM 697 C C . ASP A 1 108 ? 6.454 10.795 31.368 1.00 31.54 88 ASP A C 1
ATOM 698 O O . ASP A 1 108 ? 7.302 10.904 30.477 1.00 31.18 88 ASP A O 1
ATOM 703 N N . TYR A 1 109 ? 5.788 9.658 31.567 1.00 26.00 89 TYR A N 1
ATOM 704 C CA . TYR A 1 109 ? 6.097 8.467 30.795 1.00 27.66 89 TYR A CA 1
ATOM 705 C C . TYR A 1 109 ? 4.811 7.760 30.427 1.00 30.55 89 TYR A C 1
ATOM 706 O O . TYR A 1 109 ? 4.015 7.414 31.305 1.00 31.74 89 TYR A O 1
ATOM 715 N N . VAL A 1 110 ? 4.627 7.511 29.145 1.00 23.36 90 VAL A N 1
ATOM 716 C CA . VAL A 1 110 ? 3.639 6.553 28.694 1.00 26.39 90 VAL A CA 1
ATOM 717 C C . VAL A 1 110 ? 4.355 5.237 28.436 1.00 30.28 90 VAL A C 1
ATOM 718 O O . VAL A 1 110 ? 5.375 5.207 27.734 1.00 29.88 90 VAL A O 1
ATOM 722 N N . THR A 1 111 ? 3.868 4.161 29.048 1.00 26.14 91 THR A N 1
ATOM 723 C CA . THR A 1 111 ? 4.404 2.831 28.808 1.00 28.79 91 THR A CA 1
ATOM 724 C C . THR A 1 111 ? 3.394 2.025 28.013 1.00 33.08 91 THR 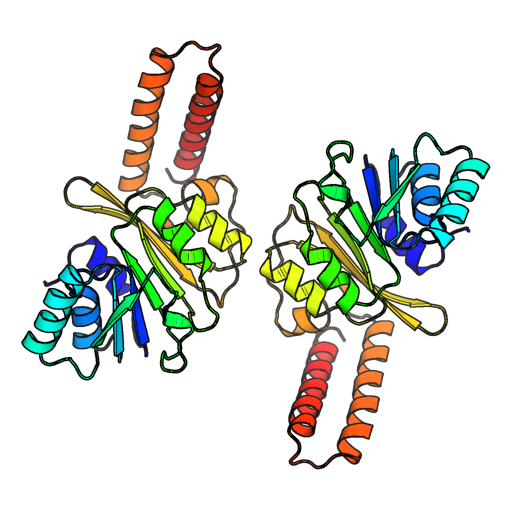A C 1
ATOM 725 O O . THR A 1 111 ? 2.184 2.102 28.263 1.00 28.54 91 THR A O 1
ATOM 729 N N . ILE A 1 112 ? 3.904 1.298 27.021 1.00 27.81 92 ILE A N 1
ATOM 730 C CA . ILE A 1 112 ? 3.121 0.421 26.171 1.00 28.63 92 ILE A CA 1
ATOM 731 C C . ILE A 1 112 ? 3.885 -0.885 26.122 1.00 34.76 92 ILE A C 1
ATOM 732 O O . ILE A 1 112 ? 4.973 -0.945 25.530 1.00 34.18 92 ILE A O 1
ATOM 737 N N . CYS A 1 113 ? 3.334 -1.931 26.740 1.00 32.08 93 CYS A N 1
ATOM 738 C CA . CYS A 1 113 ? 4.026 -3.206 26.851 1.00 35.23 93 CYS A CA 1
ATOM 739 C C . CYS A 1 113 ? 3.127 -4.342 26.389 1.00 39.04 93 CYS A C 1
ATOM 740 O O . CYS A 1 113 ? 1.924 -4.360 26.674 1.00 36.98 93 CYS A O 1
ATOM 743 N N . GLY A 1 114 ? 3.721 -5.288 25.667 1.00 38.42 94 GLY A N 1
ATOM 744 C CA . GLY A 1 114 ? 2.996 -6.479 25.276 1.00 40.25 94 GLY A CA 1
ATOM 745 C C . GLY A 1 114 ? 2.085 -6.322 24.081 1.00 39.13 94 GLY A C 1
ATOM 746 O O . GLY A 1 114 ? 1.077 -7.026 23.992 1.00 38.40 94 GLY A O 1
ATOM 747 N N . LEU A 1 115 ? 2.399 -5.406 23.167 1.00 36.69 95 LEU A N 1
ATOM 748 C CA . LEU A 1 115 ? 1.718 -5.295 21.888 1.00 31.30 95 LEU A CA 1
ATOM 749 C C . LEU A 1 115 ? 2.752 -5.371 20.774 1.00 33.86 95 LEU A C 1
ATOM 750 O O . LEU A 1 115 ? 3.963 -5.282 21.012 1.00 32.52 95 LEU A O 1
ATOM 755 N N . GLY A 1 116 ? 2.258 -5.578 19.544 1.00 33.47 96 GLY A N 1
ATOM 756 C CA . GLY A 1 116 ? 3.113 -5.529 18.377 1.00 28.61 96 GLY A CA 1
ATOM 757 C C . GLY A 1 116 ? 3.390 -4.103 17.899 1.00 34.89 96 GLY A C 1
ATOM 758 O O . GLY A 1 116 ? 2.651 -3.154 18.170 1.00 33.65 96 GLY A O 1
ATOM 759 N N . SER A 1 117 ? 4.486 -3.968 17.152 1.00 32.80 97 SER A N 1
ATOM 760 C CA . SER A 1 117 ? 4.914 -2.661 16.667 1.00 30.21 97 SER A CA 1
ATOM 761 C C . SER A 1 117 ? 3.848 -2.000 15.810 1.00 32.43 97 SER A C 1
ATOM 762 O O . SER A 1 117 ? 3.632 -0.788 15.902 1.00 31.71 97 SER A O 1
ATOM 765 N N . GLN A 1 118 ? 3.184 -2.774 14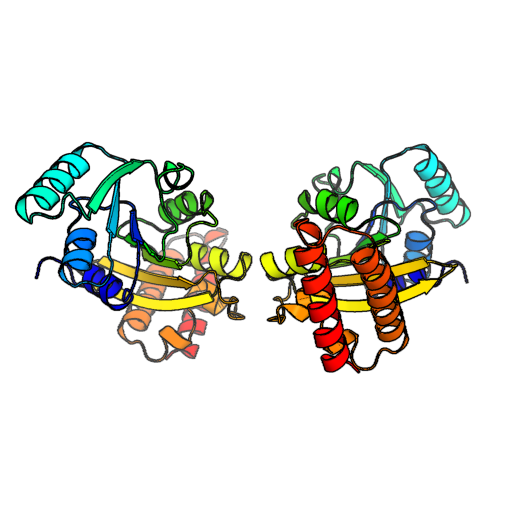.957 1.00 34.49 98 GLN A N 1
ATOM 766 C CA . GLN A 1 118 ? 2.133 -2.211 14.119 1.00 34.65 98 GLN A CA 1
ATOM 767 C C . GLN A 1 118 ? 1.058 -1.549 14.972 1.00 35.52 98 GLN A C 1
ATOM 768 O O . GLN A 1 118 ? 0.743 -0.366 14.786 1.00 34.23 98 GLN A O 1
ATOM 774 N N . THR A 1 119 ? 0.516 -2.292 15.950 1.00 33.54 99 THR A N 1
ATOM 775 C CA . THR A 1 119 ? -0.459 -1.727 16.886 1.00 34.19 99 THR A CA 1
ATOM 776 C C . THR A 1 119 ? 0.097 -0.503 17.601 1.00 34.08 99 THR A C 1
ATOM 777 O O . THR A 1 119 ? -0.611 0.493 17.787 1.00 34.02 99 THR A O 1
ATOM 781 N N . ILE A 1 120 ? 1.362 -0.575 18.023 1.00 32.64 100 ILE A N 1
ATOM 782 C CA . ILE A 1 120 ? 1.963 0.496 18.802 1.00 29.91 100 ILE A CA 1
ATOM 783 C C . ILE A 1 120 ? 2.109 1.750 17.954 1.00 32.37 100 ILE A C 1
ATOM 784 O O . ILE A 1 120 ? 1.780 2.857 18.392 1.00 32.89 100 ILE A O 1
ATOM 789 N N . LEU A 1 121 ? 2.598 1.593 16.720 1.00 32.61 101 LEU A N 1
ATOM 790 C CA . LEU A 1 121 ? 2.742 2.740 15.836 1.00 30.59 101 LEU A CA 1
ATOM 791 C C . LEU A 1 121 ? 1.403 3.436 15.621 1.00 34.26 101 LEU A C 1
ATOM 792 O O . LEU A 1 121 ? 1.336 4.669 15.623 1.00 41.24 101 LEU A O 1
ATOM 797 N N . GLU A 1 122 ? 0.323 2.667 15.454 1.00 30.37 102 GLU A N 1
ATOM 798 C CA . GLU A 1 122 ? -0.995 3.272 15.272 1.00 35.84 102 GLU A CA 1
ATOM 799 C C . GLU A 1 122 ? -1.428 4.054 16.511 1.00 38.06 102 GLU A C 1
ATOM 800 O O . GLU A 1 122 ? -1.982 5.153 16.401 1.00 31.99 102 GLU A O 1
ATOM 806 N N . ILE A 1 123 ? -1.200 3.497 17.702 1.00 37.41 103 ILE A N 1
ATOM 807 C CA . ILE A 1 123 ? -1.453 4.246 18.931 1.00 32.85 103 ILE A CA 1
ATOM 808 C C . ILE A 1 123 ? -0.666 5.553 18.941 1.00 35.98 103 ILE A C 1
ATOM 809 O O . ILE A 1 123 ? -1.172 6.599 19.381 1.00 32.79 103 ILE A O 1
ATOM 814 N N . LEU A 1 124 ? 0.570 5.532 18.428 1.00 33.03 104 LEU A N 1
ATOM 815 C CA . LEU A 1 124 ? 1.383 6.742 18.462 1.00 32.64 104 LEU A CA 1
ATOM 816 C C . LEU A 1 124 ? 0.858 7.852 17.551 1.00 34.34 104 LEU A C 1
ATOM 817 O O . LEU A 1 124 ? 1.275 9.009 17.712 1.00 37.09 104 LEU A O 1
ATOM 822 N N . LYS A 1 125 ? -0.058 7.548 16.624 1.00 31.27 105 LYS A N 1
ATOM 823 C CA . LYS A 1 125 ? -0.676 8.609 15.828 1.00 34.53 105 LYS A CA 1
ATOM 824 C C . LYS A 1 125 ? -1.341 9.676 16.702 1.00 38.41 105 LYS A C 1
ATOM 825 O O . LYS A 1 125 ? -1.432 10.844 16.293 1.00 36.79 105 LYS A O 1
ATOM 831 N N . ASN A 1 126 ? -1.804 9.308 17.900 1.00 33.46 106 ASN A N 1
ATOM 832 C CA . ASN A 1 126 ? -2.401 10.254 18.835 1.00 31.35 106 ASN A CA 1
ATOM 833 C C . ASN A 1 126 ? -1.416 10.731 19.893 1.00 36.67 106 ASN A C 1
ATOM 834 O O . ASN A 1 126 ? -1.823 11.049 21.018 1.00 37.09 106 ASN A O 1
ATOM 839 N N . ASP A 1 127 ? -0.128 10.783 19.561 1.00 34.86 107 ASP A N 1
ATOM 840 C CA . ASP A 1 127 ? 0.830 11.406 20.461 1.00 33.31 107 ASP A CA 1
ATOM 841 C C . ASP A 1 127 ? 0.396 12.842 20.746 1.00 33.28 107 ASP A C 1
ATOM 842 O O . ASP A 1 127 ? -0.160 13.530 19.887 1.00 38.30 107 ASP A O 1
ATOM 847 N N . HIS A 1 128 ? 0.641 13.288 21.967 1.00 32.45 108 HIS A N 1
ATOM 848 C CA . HIS A 1 128 ? 0.082 14.527 22.467 1.00 32.56 108 HIS A CA 1
ATOM 849 C C . HIS A 1 128 ? 1.179 15.267 23.212 1.00 34.87 108 HIS A C 1
ATOM 850 O O . HIS A 1 128 ? 2.120 14.655 23.731 1.00 31.46 108 HIS A O 1
ATOM 857 N N . GLN A 1 129 ? 1.062 16.595 23.243 1.00 35.00 109 GLN A N 1
ATOM 858 C CA . GLN A 1 129 ? 2.086 17.408 23.881 1.00 37.20 109 GLN A CA 1
ATOM 859 C C . GLN A 1 129 ? 2.112 17.228 25.399 1.00 38.48 109 GLN A C 1
ATOM 860 O O . GLN A 1 129 ? 3.110 17.581 26.036 1.00 38.57 109 GLN A O 1
ATOM 866 N N . LYS A 1 130 ? 1.051 16.668 25.992 1.00 38.31 110 LYS A N 1
ATOM 867 C CA . LYS A 1 130 ? 1.078 16.316 27.409 1.00 33.08 110 LYS A CA 1
ATOM 868 C C . LYS A 1 130 ? 2.099 15.231 27.739 1.00 33.68 110 LYS A C 1
ATOM 869 O O . LYS A 1 130 ? 2.466 15.081 28.909 1.00 35.62 110 LYS A O 1
ATOM 875 N N . ILE A 1 131 ? 2.559 14.465 26.751 1.00 32.18 111 ILE A N 1
ATOM 876 C CA . ILE A 1 131 ? 3.394 13.287 26.983 1.00 33.45 111 ILE A CA 1
ATOM 877 C C . ILE A 1 131 ? 4.853 13.640 26.733 1.00 32.41 111 ILE A C 1
ATOM 878 O O . ILE A 1 131 ? 5.195 14.179 25.671 1.00 31.73 111 ILE A O 1
ATOM 883 N N . SER A 1 132 ? 5.724 13.300 27.685 1.00 29.60 112 SER A N 1
ATOM 884 C CA . SER A 1 132 ? 7.140 13.627 27.551 1.00 29.84 112 SER A CA 1
ATOM 885 C C . SER A 1 132 ? 8.010 12.463 27.092 1.00 26.25 112 SER A C 1
ATOM 886 O O . SER A 1 132 ? 9.027 12.705 26.446 1.00 26.25 112 SER A O 1
ATOM 889 N N . ASN A 1 133 ? 7.673 11.220 27.441 1.00 25.60 113 ASN A N 1
ATOM 890 C CA . ASN A 1 133 ? 8.534 10.081 27.155 1.00 28.38 113 ASN A CA 1
ATOM 891 C C . ASN A 1 133 ? 7.686 8.841 26.942 1.00 29.92 113 ASN A C 1
ATOM 892 O O . ASN A 1 133 ? 6.626 8.688 27.546 1.00 27.35 113 ASN A O 1
ATOM 897 N N . TYR A 1 134 ? 8.173 7.954 26.085 1.00 27.28 114 TYR A N 1
ATOM 898 C CA . TYR A 1 134 ? 7.593 6.638 25.921 1.00 27.02 114 TYR A CA 1
ATOM 899 C C . TYR A 1 134 ? 8.606 5.610 26.374 1.00 30.05 114 TYR A C 1
ATOM 900 O O . TYR A 1 134 ? 9.804 5.748 26.105 1.00 32.76 114 TYR A O 1
ATOM 909 N N . ILE A 1 135 ? 8.125 4.589 27.067 1.00 24.90 115 ILE A N 1
ATOM 910 C CA . ILE A 1 135 ? 8.840 3.327 27.161 1.00 27.61 115 ILE A CA 1
ATOM 911 C C . ILE A 1 135 ? 7.956 2.272 26.523 1.00 29.78 115 ILE A C 1
ATOM 912 O O . ILE A 1 135 ? 6.837 2.025 26.989 1.00 32.14 115 ILE A O 1
ATOM 917 N N . ILE A 1 136 ? 8.454 1.652 25.462 1.00 27.98 116 ILE A N 1
ATOM 918 C CA . ILE A 1 136 ? 7.713 0.645 24.723 1.00 27.95 116 ILE A CA 1
ATOM 919 C C . ILE A 1 136 ? 8.435 -0.695 24.833 1.00 30.65 116 ILE A C 1
ATOM 920 O O . ILE A 1 136 ? 9.665 -0.768 24.740 1.00 28.18 116 ILE A O 1
ATOM 925 N N . CYS A 1 137 ? 7.663 -1.750 25.069 1.00 30.66 117 CYS A N 1
ATOM 926 C CA . CYS A 1 137 ? 8.155 -3.126 25.083 1.00 35.59 117 CYS A CA 1
ATOM 927 C C . CYS A 1 137 ? 7.339 -3.894 24.044 1.00 29.58 117 CYS A C 1
ATOM 928 O O . CYS A 1 137 ? 6.323 -4.512 24.366 1.00 34.83 117 CYS A O 1
ATOM 931 N N . SER A 1 138 ? 7.784 -3.840 22.795 1.00 33.54 118 SER A N 1
ATOM 932 C CA . SER A 1 138 ? 7.088 -4.493 21.692 1.00 32.76 118 SER A CA 1
ATOM 933 C C . SER A 1 138 ? 7.477 -5.962 21.592 1.00 29.60 118 SER A C 1
ATOM 934 O O . SER A 1 138 ? 8.609 -6.354 21.898 1.00 31.30 118 SER A O 1
ATOM 937 N N . ASN A 1 139 ? 6.532 -6.782 21.148 1.00 31.50 119 ASN A N 1
ATOM 938 C CA . ASN A 1 139 ? 6.824 -8.188 20.895 1.00 34.32 119 ASN A CA 1
ATOM 939 C C . ASN A 1 139 ? 7.089 -8.473 19.421 1.00 33.05 119 ASN A C 1
ATOM 940 O O . ASN A 1 139 ? 7.095 -9.639 19.013 1.00 32.63 119 ASN A O 1
ATOM 945 N N . THR A 1 140 ? 7.275 -7.430 18.613 1.00 31.69 120 THR A N 1
ATOM 946 C CA . THR A 1 140 ? 7.839 -7.551 17.281 1.00 34.30 120 THR A CA 1
ATOM 947 C C . THR A 1 140 ? 8.911 -6.484 17.135 1.00 32.67 120 THR A C 1
ATOM 948 O O . THR A 1 140 ? 8.905 -5.480 17.853 1.00 33.67 120 THR A O 1
ATOM 952 N N . SER A 1 141 ? 9.850 -6.734 16.220 1.00 29.72 121 SER A N 1
ATOM 953 C CA . SER A 1 141 ? 10.933 -5.795 15.966 1.00 33.06 121 SER A CA 1
ATOM 954 C C . SER A 1 141 ? 10.374 -4.414 15.636 1.00 31.94 121 SER A C 1
ATOM 955 O O . SER A 1 141 ? 9.271 -4.282 15.103 1.00 30.87 121 SER A O 1
ATOM 958 N N . VAL A 1 142 ? 11.136 -3.376 15.971 1.00 31.38 122 VAL A N 1
ATOM 959 C CA . VAL A 1 142 ? 10.575 -2.032 16.075 1.00 30.48 122 VAL A CA 1
ATOM 960 C C . VAL A 1 142 ? 11.195 -1.052 15.087 1.00 29.60 122 VAL A C 1
ATOM 961 O O . VAL A 1 142 ? 11.306 0.139 15.380 1.00 36.11 122 VAL A O 1
ATOM 965 N N . LYS A 1 143 ? 11.578 -1.525 13.903 1.00 32.74 123 LYS A N 1
ATOM 966 C CA . LYS A 1 143 ? 12.126 -0.616 12.896 1.00 34.43 123 LYS A CA 1
ATOM 967 C C . LYS A 1 143 ? 11.169 0.545 12.602 1.00 30.79 123 LYS A C 1
ATOM 968 O O . LYS A 1 143 ? 11.601 1.682 12.408 1.00 29.86 123 LYS A O 1
ATOM 974 N N . ASN A 1 144 ? 9.866 0.281 12.587 1.00 31.44 124 ASN A N 1
ATOM 975 C CA . ASN A 1 144 ? 8.907 1.341 12.318 1.00 25.78 124 ASN A CA 1
ATOM 976 C C . ASN A 1 144 ? 8.798 2.311 13.495 1.00 27.89 124 ASN A C 1
ATOM 977 O O . ASN A 1 144 ? 8.498 3.483 13.288 1.00 30.89 124 ASN A O 1
ATOM 982 N N . LEU A 1 145 ? 9.051 1.859 14.728 1.00 27.17 125 LEU A N 1
ATOM 983 C CA . LEU A 1 145 ? 9.065 2.778 15.864 1.00 29.91 125 LEU A CA 1
ATOM 984 C C . LEU A 1 145 ? 10.323 3.645 15.889 1.00 32.95 125 LEU A C 1
ATOM 985 O O . LEU A 1 145 ? 10.270 4.792 16.351 1.00 30.74 125 LEU A O 1
ATOM 990 N N . ARG A 1 146 ? 11.459 3.121 15.412 1.00 29.16 126 ARG A N 1
ATOM 991 C CA . ARG A 1 146 ? 12.665 3.933 15.363 1.00 29.13 126 ARG A CA 1
ATOM 992 C C . ARG A 1 146 ? 12.558 4.989 14.263 1.00 31.50 126 ARG A C 1
ATOM 993 O O . ARG A 1 146 ? 12.979 6.137 14.449 1.00 28.09 126 ARG A O 1
ATOM 1001 N N . LEU A 1 147 ? 11.971 4.618 13.122 1.00 30.71 127 LEU A N 1
ATOM 1002 C CA . LEU A 1 147 ? 11.708 5.571 12.051 1.00 28.06 127 LEU A CA 1
ATOM 1003 C C . LEU A 1 147 ? 10.812 6.696 12.540 1.00 29.99 127 LEU A C 1
ATOM 1004 O O . LEU A 1 147 ? 11.036 7.871 12.229 1.00 29.10 127 LEU A O 1
ATOM 1009 N N . TRP A 1 148 ? 9.779 6.337 13.295 1.00 28.03 128 TRP A N 1
ATOM 1010 C CA . TRP A 1 148 ? 8.905 7.320 13.902 1.00 29.50 128 TRP A CA 1
ATOM 1011 C C . TRP A 1 148 ? 9.691 8.283 14.785 1.00 31.13 128 TRP A C 1
ATOM 1012 O O . TRP A 1 148 ? 9.584 9.506 14.631 1.00 28.63 128 TRP A O 1
ATOM 1023 N N . ALA A 1 149 ? 10.504 7.752 15.704 1.00 29.19 129 ALA A N 1
ATOM 1024 C CA . ALA A 1 149 ? 11.308 8.628 16.555 1.00 31.83 129 ALA A CA 1
ATOM 1025 C C . ALA A 1 149 ? 12.220 9.514 15.720 1.00 28.97 129 ALA A C 1
ATOM 1026 O O . ALA A 1 149 ? 12.312 10.717 15.959 1.00 29.84 129 ALA A O 1
ATOM 1028 N N . VAL A 1 150 ? 12.903 8.936 14.734 1.00 31.07 130 VAL A N 1
ATOM 1029 C CA . VAL A 1 150 ? 13.859 9.713 13.947 1.00 27.93 130 VAL A CA 1
ATOM 1030 C C . VAL A 1 150 ? 13.146 10.804 13.152 1.00 29.50 130 VAL A C 1
ATOM 1031 O O . VAL A 1 150 ? 13.558 11.970 13.152 1.00 28.96 130 VAL A O 1
ATOM 1035 N N . SER A 1 151 ? 12.064 10.444 12.465 1.00 26.92 131 SER A N 1
ATOM 1036 C CA . SER A 1 151 ? 11.387 11.393 11.603 1.00 28.28 131 SER A CA 1
ATOM 1037 C C . SER A 1 151 ? 10.746 12.535 12.380 1.00 31.04 131 SER A C 1
ATOM 1038 O O . SER A 1 151 ? 10.487 13.589 11.788 1.00 30.66 131 SER A O 1
ATOM 1041 N N . HIS A 1 152 ? 10.473 12.352 13.678 1.00 29.32 132 HIS A N 1
ATOM 1042 C CA . HIS A 1 152 ? 9.995 13.427 14.544 1.00 29.91 132 HIS A CA 1
ATOM 1043 C C . HIS A 1 152 ? 11.121 14.098 15.318 1.00 34.23 132 HIS A C 1
ATOM 1044 O O . HIS A 1 152 ? 10.856 15.052 16.066 1.00 32.14 132 HIS A O 1
ATOM 1051 N N . ASN A 1 153 ? 12.361 13.607 15.170 1.00 27.36 133 ASN A N 1
ATOM 1052 C CA . ASN A 1 153 ? 13.541 14.163 15.839 1.00 29.37 133 ASN A CA 1
ATOM 1053 C C . ASN A 1 153 ? 13.459 13.993 17.363 1.00 31.56 133 ASN A C 1
ATOM 1054 O O . ASN A 1 153 ? 13.859 14.868 18.129 1.00 30.29 133 ASN A O 1
ATOM 1059 N N . TYR A 1 154 ? 12.952 12.849 17.801 1.00 33.05 134 TYR A N 1
ATOM 1060 C CA . TYR A 1 154 ? 12.959 12.460 19.203 1.00 31.16 134 TYR A CA 1
ATOM 1061 C C . TYR A 1 154 ? 14.169 11.571 19.485 1.00 30.40 134 TYR A C 1
ATOM 1062 O O . TYR A 1 154 ? 14.550 10.735 18.662 1.00 29.37 134 TYR A O 1
ATOM 1071 N N . LEU A 1 155 ? 14.749 11.741 20.664 1.00 27.90 135 LEU A N 1
ATOM 1072 C CA . LEU A 1 155 ? 15.818 10.874 21.111 1.00 26.94 135 LEU A CA 1
ATOM 1073 C C . LEU A 1 155 ? 15.301 9.460 21.378 1.00 34.18 135 LEU A C 1
ATOM 1074 O O . LEU A 1 155 ? 14.239 9.268 21.983 1.00 29.28 135 LEU A O 1
ATOM 1079 N N . ILE A 1 156 ? 16.053 8.469 20.904 1.00 32.05 136 ILE A N 1
ATOM 1080 C CA . ILE A 1 156 ? 15.924 7.097 21.375 1.00 31.60 136 ILE A CA 1
ATOM 1081 C C . ILE A 1 156 ? 16.921 6.957 22.527 1.00 34.68 136 ILE A C 1
ATOM 1082 O O . ILE A 1 156 ? 18.123 6.765 22.315 1.00 33.01 136 ILE A O 1
ATOM 1087 N N . LYS A 1 157 ? 16.425 7.096 23.760 1.00 28.19 137 LYS A N 1
ATOM 1088 C CA . LYS A 1 157 ? 17.311 7.155 24.913 1.00 28.80 137 LYS A CA 1
ATOM 1089 C C . LYS A 1 157 ? 17.880 5.791 25.293 1.00 32.55 137 LYS A C 1
ATOM 1090 O O . LYS A 1 157 ? 18.991 5.715 25.831 1.00 34.71 137 LYS A O 1
ATOM 1096 N N . TYR A 1 158 ? 17.130 4.718 25.070 1.00 30.67 138 TYR A N 1
ATOM 1097 C CA . TYR A 1 158 ? 17.552 3.405 25.527 1.00 31.86 138 TYR A CA 1
ATOM 1098 C C . TYR A 1 158 ? 16.841 2.337 24.710 1.00 30.97 138 TYR A C 1
ATOM 1099 O O . TYR A 1 158 ? 15.652 2.462 24.398 1.00 26.44 138 TYR A O 1
ATOM 1108 N N . GLU A 1 159 ? 17.594 1.301 24.359 1.00 28.17 139 GLU A N 1
ATOM 1109 C CA . GLU A 1 159 ? 17.049 0.110 23.745 1.00 27.05 139 GLU A CA 1
ATOM 1110 C C . GLU A 1 159 ? 17.693 -1.084 24.404 1.00 27.62 139 GLU A C 1
ATOM 1111 O O . GLU A 1 159 ? 18.812 -0.998 24.920 1.00 23.47 139 GLU A O 1
ATOM 1117 N N . SER A 1 160 ? 16.967 -2.203 24.371 1.00 29.84 140 SER A N 1
ATOM 1118 C CA . SER A 1 160 ? 17.521 -3.488 24.774 1.00 29.35 140 SER A CA 1
ATOM 1119 C C . SER A 1 160 ? 16.644 -4.604 24.216 1.00 28.71 140 SER A C 1
ATOM 1120 O O . SER A 1 160 ? 15.534 -4.373 23.720 1.00 28.72 140 SER A O 1
ATOM 1123 N N . PHE A 1 161 ? 17.163 -5.826 24.301 1.00 26.19 141 PHE A N 1
ATOM 1124 C CA . PHE A 1 161 ? 16.557 -6.979 23.646 1.00 27.53 141 PHE A CA 1
ATOM 1125 C C . PHE A 1 161 ? 16.394 -8.074 24.684 1.00 28.20 141 PHE A C 1
ATOM 1126 O O . PHE A 1 161 ? 17.374 -8.462 25.330 1.00 31.05 141 PHE A O 1
ATOM 1134 N N . ILE A 1 162 ? 15.166 -8.572 24.836 1.00 29.03 142 ILE A N 1
ATOM 1135 C CA . ILE A 1 162 ? 14.768 -9.390 25.980 1.00 30.91 142 ILE A CA 1
ATOM 1136 C C . ILE A 1 162 ? 14.187 -10.720 25.501 1.00 34.66 142 ILE A C 1
ATOM 1137 O O . ILE A 1 162 ? 13.357 -10.758 24.580 1.00 27.18 142 ILE A O 1
ATOM 1142 N N . TYR A 1 163 ? 14.609 -11.807 26.138 1.00 33.44 143 TYR A N 1
ATOM 1143 C CA . TYR A 1 163 ? 13.986 -13.109 25.955 1.00 35.58 143 TYR A CA 1
ATOM 1144 C C . TYR A 1 163 ? 13.196 -13.461 27.210 1.00 34.23 143 TYR A C 1
ATOM 1145 O O . TYR A 1 163 ? 13.757 -13.470 28.309 1.00 34.31 143 TYR A O 1
ATOM 1154 N N . GLU A 1 164 ? 11.906 -13.763 27.056 1.00 34.42 144 GLU A N 1
ATOM 1155 C CA . GLU A 1 164 ? 11.136 -14.282 28.181 1.00 35.60 144 GLU A CA 1
ATOM 1156 C C . GLU A 1 164 ? 10.003 -15.168 27.681 1.00 37.75 144 GLU A C 1
ATOM 1157 O O . GLU A 1 164 ? 9.323 -14.829 26.711 1.00 38.14 144 GLU A O 1
ATOM 1163 N N . ASP A 1 165 ? 9.810 -16.296 28.364 1.00 41.59 145 ASP A N 1
ATOM 1164 C CA . ASP A 1 165 ? 8.718 -17.251 28.109 1.00 42.18 145 ASP A CA 1
ATOM 1165 C C . ASP A 1 165 ? 8.642 -17.662 26.642 1.00 41.43 145 ASP A C 1
ATOM 1166 O O . ASP A 1 165 ? 7.582 -17.623 26.011 1.00 42.63 145 ASP A O 1
ATOM 1171 N N . ASP A 1 166 ? 9.786 -18.075 26.103 1.00 41.59 146 ASP A N 1
ATOM 1172 C CA . ASP A 1 166 ? 9.877 -18.539 24.716 1.00 50.16 146 ASP A CA 1
ATOM 1173 C C . ASP A 1 166 ? 9.394 -17.475 23.725 1.00 46.02 146 ASP A C 1
ATOM 1174 O O . ASP A 1 166 ? 8.729 -17.786 22.737 1.00 51.42 146 ASP A O 1
ATOM 1179 N N . HIS A 1 167 ? 9.728 -16.208 23.996 1.00 43.76 147 HIS A N 1
ATOM 1180 C CA . HIS A 1 167 ? 9.352 -15.071 23.159 1.00 40.69 147 HIS A CA 1
ATOM 1181 C C . HIS A 1 167 ? 10.409 -13.978 23.276 1.00 36.96 147 HIS A C 1
ATOM 1182 O O . HIS A 1 167 ? 11.018 -13.788 24.334 1.00 32.16 147 HIS A O 1
ATOM 1189 N N . TYR A 1 168 ? 10.596 -13.232 22.196 1.00 35.47 148 TYR A N 1
ATOM 1190 C CA . TYR A 1 168 ? 11.492 -12.086 22.219 1.00 32.19 148 TYR A CA 1
ATOM 1191 C C . TYR A 1 168 ? 10.723 -10.772 22.293 1.00 33.27 148 TYR A C 1
ATOM 1192 O O . TYR A 1 168 ? 9.553 -10.670 21.905 1.00 33.09 148 TYR A O 1
ATOM 1201 N N . TYR A 1 169 ? 11.402 -9.764 22.831 1.00 29.60 149 TYR A N 1
ATOM 1202 C CA . TYR A 1 169 ? 10.799 -8.469 23.093 1.00 30.28 149 TYR A CA 1
ATOM 1203 C C . TYR A 1 169 ? 11.800 -7.361 22.803 1.00 31.47 149 TYR A C 1
ATOM 1204 O O . TYR A 1 169 ? 13.002 -7.504 23.053 1.00 28.04 149 TYR A O 1
ATOM 1213 N N . TRP A 1 170 ? 11.283 -6.247 22.302 1.00 27.42 150 TRP A N 1
ATOM 1214 C CA . TRP A 1 170 ? 12.096 -5.125 21.863 1.00 27.85 150 TRP A CA 1
ATOM 1215 C C . TRP A 1 170 ? 11.735 -3.945 22.753 1.00 29.58 150 TRP A C 1
ATOM 1216 O O . TRP A 1 170 ? 10.618 -3.420 22.687 1.00 29.78 150 TRP A O 1
ATOM 1227 N N . LEU A 1 171 ? 12.659 -3.536 23.598 1.00 25.68 151 LEU A N 1
ATOM 1228 C CA . LEU A 1 171 ? 12.395 -2.434 24.499 1.00 29.01 151 LEU A CA 1
ATOM 1229 C C . LEU A 1 171 ? 13.071 -1.184 23.956 1.00 32.18 151 LEU A C 1
ATOM 1230 O O . LEU A 1 171 ? 14.257 -1.218 23.616 1.00 27.75 151 LEU A O 1
ATOM 1235 N N . ILE A 1 172 ? 12.312 -0.089 23.878 1.00 28.85 152 ILE A N 1
ATOM 1236 C CA . ILE A 1 172 ? 12.806 1.165 23.334 1.00 28.66 152 ILE A CA 1
ATOM 1237 C C . ILE A 1 172 ? 12.224 2.317 24.151 1.00 30.23 152 ILE A C 1
ATOM 1238 O O . ILE A 1 172 ? 11.028 2.332 24.469 1.00 28.80 152 ILE A O 1
ATOM 1243 N N . GLU A 1 173 ? 13.085 3.252 24.540 1.00 27.82 153 GLU A N 1
ATOM 1244 C CA . GLU A 1 173 ? 12.701 4.420 25.318 1.00 30.90 153 GLU A CA 1
ATOM 1245 C C . GLU A 1 173 ? 12.908 5.665 24.460 1.00 31.65 153 GLU A C 1
ATOM 1246 O O . GLU A 1 173 ? 14.000 5.888 23.927 1.00 31.12 153 GLU A O 1
ATOM 1252 N N . ILE A 1 174 ? 11.858 6.468 24.326 1.00 32.12 154 ILE A N 1
ATOM 1253 C CA . ILE A 1 174 ? 11.866 7.645 23.472 1.00 31.74 154 ILE A CA 1
ATOM 1254 C C . ILE A 1 174 ? 11.682 8.874 24.355 1.00 33.89 154 ILE A C 1
ATOM 1255 O O . ILE A 1 174 ? 10.691 8.967 25.097 1.00 30.47 154 ILE A O 1
ATOM 1260 N N . ASN A 1 175 ? 12.655 9.799 24.293 1.00 29.56 155 ASN A N 1
ATOM 1261 C CA . ASN A 1 175 ? 12.635 11.065 25.024 1.00 27.80 155 ASN A CA 1
ATOM 1262 C C . ASN A 1 175 ? 12.335 12.193 24.046 1.00 34.36 155 ASN A C 1
ATOM 1263 O O . ASN A 1 175 ? 13.219 12.611 23.285 1.00 30.90 155 ASN A O 1
ATOM 1268 N N . LYS A 1 176 ? 11.103 12.715 24.107 1.00 29.40 156 LYS A N 1
ATOM 1269 C CA . LYS A 1 176 ? 10.646 13.704 23.135 1.00 33.66 156 LYS A CA 1
ATOM 1270 C C . LYS A 1 176 ? 11.308 15.058 23.319 1.00 30.78 156 LYS A C 1
ATOM 1271 O O . LYS A 1 176 ? 11.272 15.882 22.400 1.00 27.95 156 LYS A O 1
ATOM 1277 N N . ASN A 1 177 ? 11.939 15.298 24.460 1.00 31.05 157 ASN A N 1
ATOM 1278 C CA . ASN A 1 177 ? 12.533 16.595 24.730 1.00 34.05 157 ASN A CA 1
ATOM 1279 C C . ASN A 1 177 ? 14.009 16.653 24.369 1.00 36.58 157 ASN A C 1
ATOM 1280 O O . ASN A 1 177 ? 14.673 17.657 24.662 1.00 36.57 157 ASN A O 1
ATOM 1285 N N . LYS A 1 178 ? 14.538 15.602 23.752 1.00 30.72 158 LYS A N 1
ATOM 1286 C CA . LYS A 1 178 ? 15.893 15.618 23.242 1.00 29.59 158 LYS A CA 1
ATOM 1287 C C . LYS A 1 178 ? 15.871 15.208 21.775 1.00 34.84 158 LYS A C 1
ATOM 1288 O O . LYS A 1 178 ? 14.946 14.531 21.313 1.00 34.71 158 LYS A O 1
ATOM 1294 N N . TYR A 1 179 ? 16.869 15.694 21.041 1.00 29.41 159 TYR A N 1
ATOM 1295 C CA . TYR A 1 179 ? 16.977 15.475 19.611 1.00 30.40 159 TYR A CA 1
ATOM 1296 C C . TYR A 1 179 ? 17.323 14.026 19.289 1.00 29.87 159 TYR A C 1
ATOM 1297 O O . TYR A 1 179 ? 18.074 13.361 20.009 1.00 29.99 159 TYR A O 1
ATOM 1306 N N . SER A 1 180 ? 16.793 13.552 18.163 1.00 30.71 160 SER A N 1
ATOM 1307 C CA . SER A 1 180 ? 17.200 12.255 17.639 1.00 31.06 160 SER A CA 1
ATOM 1308 C C . SER A 1 180 ? 18.693 12.226 17.345 1.00 33.80 160 SER A C 1
ATOM 1309 O O . SER A 1 180 ? 19.240 13.156 16.737 1.00 32.36 160 SER A O 1
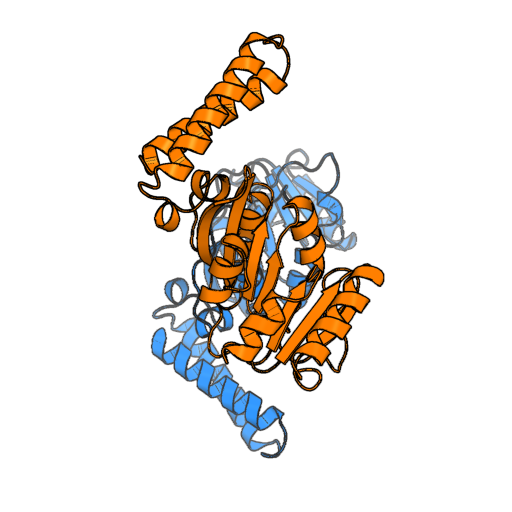ATOM 1312 N N . ASP A 1 181 ? 19.349 11.146 17.758 1.00 28.75 161 ASP A N 1
ATOM 1313 C CA . ASP A 1 181 ? 20.678 10.881 17.245 1.00 32.49 161 ASP A CA 1
ATOM 1314 C C . ASP A 1 181 ? 20.598 10.614 15.747 1.00 33.77 161 ASP A C 1
ATOM 1315 O O . ASP A 1 181 ? 19.560 10.205 15.215 1.00 27.34 161 ASP A O 1
ATOM 1320 N N . HIS A 1 182 ? 21.722 10.858 15.065 1.00 34.01 162 HIS A N 1
ATOM 1321 C CA . HIS A 1 182 ? 21.822 10.739 13.605 1.00 35.58 162 HIS A CA 1
ATOM 1322 C C . HIS A 1 182 ? 22.078 9.279 13.221 1.00 34.55 162 HIS A C 1
ATOM 1323 O O . HIS A 1 182 ? 23.179 8.877 12.830 1.00 39.17 162 HIS A O 1
ATOM 1330 N N . LEU A 1 183 ? 21.014 8.479 13.310 1.00 34.27 163 LEU A N 1
ATOM 1331 C CA . LEU A 1 183 ? 21.116 7.037 13.121 1.00 34.17 163 LEU A CA 1
ATOM 1332 C C . LEU A 1 183 ? 21.451 6.667 11.674 1.00 34.80 163 LEU A C 1
ATOM 1333 O O . LEU A 1 183 ? 20.814 7.141 10.727 1.00 34.23 163 LEU A O 1
ATOM 1338 N N . GLU A 1 184 ? 22.434 5.788 11.510 1.00 37.91 164 GLU A N 1
ATOM 1339 C CA . GLU A 1 184 ? 22.669 5.151 10.222 1.00 39.41 164 GLU A CA 1
ATOM 1340 C C . GLU A 1 184 ? 21.469 4.289 9.833 1.00 37.65 164 GLU A C 1
ATOM 1341 O O . GLU A 1 184 ? 20.631 3.931 10.669 1.00 41.13 164 GLU A O 1
ATOM 1347 N N . GLU A 1 185 ? 21.373 3.962 8.541 1.00 35.92 165 GLU A N 1
ATOM 1348 C CA . GLU A 1 185 ? 20.179 3.252 8.105 1.00 39.50 165 GLU A CA 1
ATOM 1349 C C . GLU A 1 185 ? 20.154 1.837 8.656 1.00 38.84 165 GLU A C 1
ATOM 1350 O O . GLU A 1 185 ? 19.072 1.309 8.930 1.00 37.59 165 GLU A O 1
ATOM 1356 N N . LEU A 1 186 ? 21.322 1.219 8.863 1.00 36.33 166 LEU A N 1
ATOM 1357 C CA . LEU A 1 186 ? 21.330 -0.091 9.514 1.00 40.49 166 LEU A CA 1
ATOM 1358 C C . LEU A 1 186 ? 20.865 0.013 10.961 1.00 37.83 166 LEU A C 1
ATOM 1359 O O . LEU A 1 186 ? 20.228 -0.912 11.468 1.00 35.78 166 LEU A O 1
ATOM 1364 N N . GLU A 1 187 ? 21.165 1.135 11.631 1.00 40.59 167 GLU A N 1
ATOM 1365 C CA . GLU A 1 187 ? 20.730 1.324 13.012 1.00 33.10 167 GLU A CA 1
ATOM 1366 C C . GLU A 1 187 ? 19.227 1.505 13.085 1.00 33.08 167 GLU A C 1
ATOM 1367 O O . GLU A 1 187 ? 18.578 1.001 14.005 1.00 33.36 167 GLU A O 1
ATOM 1373 N N . ILE A 1 188 ? 18.657 2.234 12.131 1.00 32.27 168 ILE A N 1
ATOM 1374 C CA . ILE A 1 188 ? 17.210 2.371 12.092 1.00 33.35 168 ILE A CA 1
ATOM 1375 C C . ILE A 1 188 ? 16.565 1.000 11.979 1.00 36.56 168 ILE A C 1
ATOM 1376 O O . ILE A 1 188 ? 15.546 0.709 12.625 1.00 36.04 168 ILE A O 1
ATOM 1381 N N . GLU A 1 189 ? 17.196 0.113 11.213 1.00 35.77 169 GLU A N 1
ATOM 1382 C CA . GLU A 1 189 ? 16.629 -1.199 10.962 1.00 36.13 169 GLU A CA 1
ATOM 1383 C C . GLU A 1 189 ? 16.714 -2.091 12.195 1.00 33.36 169 GLU A C 1
ATOM 1384 O O . GLU A 1 189 ? 15.742 -2.760 12.554 1.00 28.67 169 GLU A O 1
ATOM 1390 N N . PHE A 1 190 ? 17.873 -2.112 12.858 1.00 33.68 170 PHE A N 1
ATOM 1391 C CA . PHE A 1 190 ? 18.161 -3.143 13.841 1.00 35.75 170 PHE A CA 1
ATOM 1392 C C . PHE A 1 190 ? 18.525 -2.636 15.224 1.00 36.34 170 PHE A C 1
ATOM 1393 O O . PHE A 1 190 ? 18.690 -3.467 16.129 1.00 35.11 170 PHE A O 1
ATOM 1401 N N . GLY A 1 191 ? 18.693 -1.324 15.412 1.00 29.66 171 GLY A N 1
ATOM 1402 C CA . GLY A 1 191 ? 19.002 -0.780 16.722 1.00 32.56 171 GLY A CA 1
ATOM 1403 C C . GLY A 1 191 ? 20.300 0.003 16.782 1.00 34.00 171 GLY A C 1
ATOM 1404 O O . GLY A 1 191 ? 21.302 -0.448 16.224 1.00 35.09 171 GLY A O 1
ATOM 1405 N N . SER A 1 192 ? 20.298 1.172 17.440 1.00 32.37 172 SER A N 1
ATOM 1406 C CA . SER A 1 192 ? 21.531 1.934 17.658 1.00 37.34 172 SER A CA 1
ATOM 1407 C C . SER A 1 192 ? 22.636 1.034 18.198 1.00 33.53 172 SER A C 1
ATOM 1408 O O . SER A 1 192 ? 22.435 0.326 19.188 1.00 36.53 172 SER A O 1
ATOM 1411 N N . LYS A 1 193 ? 23.800 1.058 17.528 1.00 34.28 173 LYS A N 1
ATOM 1412 C CA . LYS A 1 193 ? 24.953 0.240 17.929 1.00 37.19 173 LYS A CA 1
ATOM 1413 C C . LYS A 1 193 ? 25.259 0.369 19.413 1.00 34.97 173 LYS A C 1
ATOM 1414 O O . LYS A 1 193 ? 25.566 -0.625 20.090 1.00 34.59 173 LYS A O 1
ATOM 1420 N N . GLN A 1 194 ? 25.227 1.602 19.907 1.00 30.97 174 GLN A N 1
ATOM 1421 C CA . GLN A 1 194 ? 25.372 1.991 21.299 1.00 34.68 174 GLN A CA 1
ATOM 1422 C C . GLN A 1 194 ? 24.718 1.017 22.279 1.00 33.91 174 GLN A C 1
ATOM 1423 O O . GLN A 1 194 ? 25.312 0.668 23.301 1.00 28.27 174 GLN A O 1
ATOM 1429 N N . PHE A 1 195 ? 23.500 0.568 21.976 1.00 33.76 175 PHE A N 1
ATOM 1430 C CA . PHE A 1 195 ? 22.749 -0.279 22.890 1.00 30.10 175 PHE A CA 1
ATOM 1431 C C . PHE A 1 195 ? 22.965 -1.770 22.645 1.00 32.64 175 PHE A C 1
ATOM 1432 O O . PHE A 1 195 ? 22.626 -2.582 23.520 1.00 28.63 175 PHE A O 1
ATOM 1440 N N . PHE A 1 196 ? 23.543 -2.159 21.503 1.00 31.15 176 PHE A N 1
ATOM 1441 C CA . PHE A 1 196 ? 23.649 -3.573 21.179 1.00 32.33 176 PHE A CA 1
ATOM 1442 C C . PHE A 1 196 ? 25.059 -4.080 20.890 1.00 34.00 176 PHE A C 1
ATOM 1443 O O . PHE A 1 196 ? 25.203 -5.269 20.604 1.00 36.22 176 PHE A O 1
ATOM 1451 N N . ASN A 1 197 ? 26.094 -3.240 20.987 1.00 33.46 177 ASN A N 1
ATOM 1452 C CA . ASN A 1 197 ? 27.473 -3.710 20.847 1.00 36.26 177 ASN A CA 1
ATOM 1453 C C . ASN A 1 197 ? 27.743 -4.914 21.740 1.00 36.89 177 ASN A C 1
ATOM 1454 O O . ASN A 1 197 ? 27.483 -4.877 22.949 1.00 33.12 177 ASN A O 1
ATOM 1459 N N . LYS A 1 198 ? 28.294 -5.976 21.136 1.00 33.05 178 LYS A N 1
ATOM 1460 C CA . LYS A 1 198 ? 28.740 -7.166 21.862 1.00 36.59 178 LYS A CA 1
ATOM 1461 C C . LYS A 1 198 ? 27.586 -7.927 22.503 1.00 33.97 178 LYS A C 1
ATOM 1462 O O . LYS A 1 198 ? 27.789 -8.636 23.491 1.00 36.92 178 LYS A O 1
ATOM 1468 N N . ASN A 1 199 ? 26.373 -7.800 21.964 1.00 32.74 179 ASN A N 1
ATOM 1469 C CA . ASN A 1 199 ? 25.191 -8.407 22.583 1.00 39.56 179 ASN A CA 1
ATOM 1470 C C . ASN A 1 199 ? 24.978 -9.799 21.991 1.00 38.86 179 ASN A C 1
ATOM 1471 O O . ASN A 1 199 ? 24.372 -9.948 20.924 1.00 37.35 179 ASN A O 1
ATOM 1476 N N . SER A 1 200 ? 25.449 -10.830 22.704 1.00 36.87 180 SER A N 1
ATOM 1477 C CA . SER A 1 200 ? 25.389 -12.189 22.165 1.00 38.12 180 SER A CA 1
ATOM 1478 C C . SER A 1 200 ? 23.958 -12.700 22.036 1.00 35.37 180 SER A C 1
ATOM 1479 O O . SER A 1 200 ? 23.668 -13.491 21.132 1.00 39.82 180 SER A O 1
ATOM 1482 N N . LEU A 1 201 ? 23.048 -12.274 22.910 1.00 37.31 181 LEU A N 1
ATOM 1483 C CA . LEU A 1 201 ? 21.655 -12.688 22.755 1.00 37.32 181 LEU A CA 1
ATOM 1484 C C . LEU A 1 201 ? 21.089 -12.196 21.422 1.00 35.90 181 LEU A C 1
ATOM 1485 O O . LEU A 1 201 ? 20.555 -12.985 20.628 1.00 31.20 181 LEU A O 1
ATOM 1490 N N . TYR A 1 202 ? 21.239 -10.894 21.143 1.00 31.63 182 TYR A N 1
ATOM 1491 C CA . TYR A 1 202 ? 20.661 -10.305 19.933 1.00 32.85 182 TYR A CA 1
ATOM 1492 C C . TYR A 1 202 ? 21.377 -10.790 18.676 1.00 29.80 182 TYR A C 1
ATOM 1493 O O . TYR A 1 202 ? 20.743 -11.022 17.637 1.00 28.26 182 TYR A O 1
ATOM 1502 N N . ILE A 1 203 ? 22.700 -10.928 18.738 1.00 29.45 183 ILE A N 1
ATOM 1503 C CA . ILE A 1 203 ? 23.416 -11.457 17.585 1.00 35.22 183 ILE A CA 1
ATOM 1504 C C . ILE A 1 203 ? 22.944 -12.873 17.285 1.00 33.08 183 ILE A C 1
ATOM 1505 O O . ILE A 1 203 ? 22.701 -13.232 16.126 1.00 29.92 183 ILE A O 1
ATOM 1510 N N . SER A 1 204 ? 22.762 -13.681 18.330 1.00 35.86 184 SER A N 1
ATOM 1511 C CA . SER A 1 204 ? 22.270 -15.042 18.148 1.00 34.09 184 SER A CA 1
ATOM 1512 C C . SER A 1 204 ? 20.916 -15.044 17.446 1.00 32.07 184 SER A C 1
ATOM 1513 O O . SER A 1 204 ? 20.701 -15.784 16.475 1.00 29.07 184 SER A O 1
ATOM 1516 N N . TYR A 1 205 ? 20.004 -14.182 17.908 1.00 30.23 185 TYR A N 1
ATOM 1517 C CA . TYR A 1 205 ? 18.700 -14.043 17.271 1.00 30.80 185 TYR A CA 1
ATOM 1518 C C . TYR A 1 205 ? 18.831 -13.667 15.792 1.00 33.46 185 TYR A C 1
ATOM 1519 O O . TYR A 1 205 ? 18.086 -14.178 14.945 1.00 30.58 185 TYR A O 1
ATOM 1528 N N . LEU A 1 206 ? 19.773 -12.768 15.465 1.00 32.96 186 LEU A N 1
ATOM 1529 C CA . LEU A 1 206 ? 19.897 -12.282 14.090 1.00 33.13 186 LEU A CA 1
ATOM 1530 C C . LEU A 1 206 ? 20.498 -13.347 13.179 1.00 35.46 186 LEU A C 1
ATOM 1531 O O . LEU A 1 206 ? 20.117 -13.451 12.008 1.00 34.07 186 LEU A O 1
ATOM 1536 N N . GLU A 1 207 ? 21.453 -14.134 13.688 1.00 34.46 187 GLU A N 1
ATOM 1537 C CA . GLU A 1 207 ? 21.935 -15.269 12.914 1.00 34.42 187 GLU A CA 1
ATOM 1538 C C . GLU A 1 207 ? 20.810 -16.270 12.674 1.00 30.53 187 GLU A C 1
ATOM 1539 O O . GLU A 1 207 ? 20.694 -16.825 11.577 1.00 29.14 187 GLU A O 1
ATOM 1545 N N . ASN A 1 208 ? 19.927 -16.467 13.662 1.00 33.73 188 ASN A N 1
ATOM 1546 C CA . ASN A 1 208 ? 18.801 -17.367 13.424 1.00 34.59 188 ASN A CA 1
ATOM 1547 C C . ASN A 1 208 ? 17.837 -16.794 12.388 1.00 40.16 188 ASN A C 1
ATOM 1548 O O . ASN A 1 208 ? 17.224 -17.557 11.624 1.00 36.35 188 ASN A O 1
ATOM 1553 N N . GLU A 1 209 ? 17.710 -15.458 12.336 1.00 33.23 189 GLU A N 1
ATOM 1554 C CA . GLU A 1 209 ? 16.931 -14.823 11.281 1.00 35.13 189 GLU A CA 1
ATOM 1555 C C . GLU A 1 209 ? 17.530 -15.102 9.901 1.00 32.86 189 GLU A C 1
ATOM 1556 O O . GLU A 1 209 ? 16.797 -15.353 8.935 1.00 32.22 189 GLU A O 1
ATOM 1562 N N . ILE A 1 210 ? 18.860 -15.083 9.786 1.00 32.00 190 ILE A N 1
ATOM 1563 C CA . ILE A 1 210 ? 19.488 -15.409 8.505 1.00 32.36 190 ILE A CA 1
ATOM 1564 C C . ILE A 1 210 ? 19.173 -16.847 8.103 1.00 33.42 190 ILE A C 1
ATOM 1565 O O . ILE A 1 210 ? 18.881 -17.124 6.934 1.00 34.82 190 ILE A O 1
ATOM 1570 N N . SER A 1 211 ? 19.200 -17.779 9.063 1.00 30.39 191 SER A N 1
ATOM 1571 C CA . SER A 1 211 ? 18.883 -19.176 8.751 1.00 32.46 191 SER A CA 1
ATOM 1572 C C . SER A 1 211 ? 17.465 -19.319 8.228 1.00 32.13 191 SER A C 1
ATOM 1573 O O . SER A 1 211 ? 17.216 -20.033 7.251 1.00 34.60 191 SER A O 1
ATOM 1576 N N . ASN A 1 212 ? 16.511 -18.665 8.882 1.00 33.61 192 ASN A N 1
ATOM 1577 C CA . ASN A 1 212 ? 15.136 -18.789 8.425 1.00 33.64 192 ASN A CA 1
ATOM 1578 C C . ASN A 1 212 ? 14.983 -18.222 7.016 1.00 33.61 192 ASN A C 1
ATOM 1579 O O . ASN A 1 212 ? 14.316 -18.827 6.168 1.00 34.92 192 ASN A O 1
ATOM 1584 N N . LEU A 1 213 ? 15.656 -17.102 6.728 1.00 33.42 193 LEU A N 1
ATOM 1585 C CA . LEU A 1 213 ? 15.589 -16.493 5.398 1.00 32.48 193 LEU A CA 1
ATOM 1586 C C . LEU A 1 213 ? 16.252 -17.373 4.336 1.00 32.94 193 LEU A C 1
ATOM 1587 O O . LEU A 1 213 ? 15.786 -17.441 3.189 1.00 33.74 193 LEU A O 1
ATOM 1592 N N . THR A 1 214 ? 17.348 -18.038 4.695 1.00 32.54 194 THR A N 1
ATOM 1593 C CA . THR A 1 214 ? 18.006 -18.961 3.774 1.00 36.22 194 THR A CA 1
ATOM 1594 C C . THR A 1 214 ? 17.087 -20.126 3.389 1.00 35.18 194 THR A C 1
ATOM 1595 O O . THR A 1 214 ? 17.031 -20.519 2.216 1.00 32.06 194 THR A O 1
ATOM 1599 N N . LYS A 1 215 ? 16.357 -20.688 4.364 1.00 36.29 195 LYS A N 1
ATOM 1600 C CA . LYS A 1 215 ? 15.360 -21.716 4.063 1.00 36.33 195 LYS A CA 1
ATOM 1601 C C . LYS A 1 215 ? 14.376 -21.247 2.999 1.00 37.51 195 LYS A C 1
ATOM 1602 O O . LYS A 1 215 ? 13.981 -22.019 2.116 1.00 39.64 195 LYS A O 1
ATOM 1608 N N . ILE A 1 216 ? 13.950 -19.987 3.085 1.00 37.48 196 ILE A N 1
ATOM 1609 C CA . ILE A 1 216 ? 12.976 -19.451 2.140 1.00 37.74 196 ILE A CA 1
ATOM 1610 C C . ILE A 1 216 ? 13.611 -19.256 0.770 1.00 38.44 196 ILE A C 1
ATOM 1611 O O . ILE A 1 216 ? 12.963 -19.472 -0.264 1.00 38.03 196 ILE A O 1
ATOM 1616 N N . LEU A 1 217 ? 14.885 -18.840 0.738 1.00 34.09 197 LEU A N 1
ATOM 1617 C CA . LEU A 1 217 ? 15.581 -18.693 -0.535 1.00 33.07 197 LEU A CA 1
ATOM 1618 C C . LEU A 1 217 ? 15.708 -20.025 -1.266 1.00 38.79 197 LEU A C 1
ATOM 1619 O O . LEU A 1 217 ? 15.808 -20.041 -2.503 1.00 38.61 197 LEU A O 1
ATOM 1624 N N . ASN A 1 218 ? 15.714 -21.150 -0.532 1.00 32.00 198 ASN A N 1
ATOM 1625 C CA . ASN A 1 218 ? 15.779 -22.465 -1.159 1.00 33.57 198 ASN A CA 1
ATOM 1626 C C . ASN A 1 218 ? 14.398 -23.030 -1.456 1.00 35.79 198 ASN A C 1
ATOM 1627 O O . ASN A 1 218 ? 14.253 -24.243 -1.617 1.00 35.41 198 ASN A O 1
ATOM 1632 N N . GLN A 1 219 ? 13.382 -22.179 -1.527 1.00 37.49 199 GLN A N 1
ATOM 1633 C CA . GLN A 1 219 ? 12.016 -22.618 -1.792 1.00 41.20 199 GLN A CA 1
ATOM 1634 C C . GLN A 1 219 ? 11.288 -21.778 -2.825 1.00 41.15 199 GLN A C 1
ATOM 1635 O O . GLN A 1 219 ? 10.479 -22.325 -3.575 1.00 46.84 199 GLN A O 1
ATOM 1641 N N . ILE A 1 220 ? 11.532 -20.486 -2.897 1.00 45.20 200 ILE A N 1
ATOM 1642 C CA . ILE A 1 220 ? 10.830 -19.637 -3.823 1.00 42.91 200 ILE A CA 1
ATOM 1643 C C . ILE A 1 220 ? 11.693 -19.449 -5.057 1.00 41.14 200 ILE A C 1
ATOM 1644 O O . ILE A 1 220 ? 12.893 -19.730 -5.062 1.00 43.62 200 ILE A O 1
ATOM 1649 N N . ASN A 1 221 ? 11.064 -18.950 -6.107 1.00 44.52 201 ASN A N 1
ATOM 1650 C CA . ASN A 1 221 ? 11.655 -18.780 -7.424 1.00 39.66 201 ASN A CA 1
ATOM 1651 C C . ASN A 1 221 ? 12.585 -17.572 -7.425 1.00 42.02 201 ASN A C 1
ATOM 1652 O O . ASN A 1 221 ? 12.179 -16.491 -7.000 1.00 46.89 201 ASN A O 1
ATOM 1657 N N . PRO A 1 222 ? 13.823 -17.701 -7.910 1.00 42.90 202 PRO A N 1
ATOM 1658 C CA . PRO A 1 222 ? 14.739 -16.544 -7.892 1.00 43.89 202 PRO A CA 1
ATOM 1659 C C . PRO A 1 222 ? 14.262 -15.352 -8.720 1.00 44.07 202 PRO A C 1
ATOM 1660 O O . PRO A 1 222 ? 14.847 -14.271 -8.594 1.00 48.17 202 PRO A O 1
ATOM 1664 N N . ASN A 1 223 ? 13.230 -15.504 -9.544 1.00 43.45 203 ASN A N 1
ATOM 1665 C CA . ASN A 1 223 ? 12.662 -14.389 -10.291 1.00 49.01 203 ASN A CA 1
ATOM 1666 C C . ASN A 1 223 ? 11.527 -13.686 -9.552 1.00 51.35 203 ASN A C 1
ATOM 1667 O O . ASN A 1 223 ? 11.056 -12.642 -10.015 1.00 58.05 203 ASN A O 1
ATOM 1672 N N . ASN A 1 224 ? 11.056 -14.247 -8.444 1.00 46.53 204 ASN A N 1
ATOM 1673 C CA . ASN A 1 224 ? 10.139 -13.531 -7.574 1.00 47.39 204 ASN A CA 1
ATOM 1674 C C . ASN A 1 224 ? 10.880 -12.346 -6.958 1.00 52.63 204 ASN A C 1
ATOM 1675 O O . ASN A 1 224 ? 12.058 -12.453 -6.596 1.00 48.42 204 ASN A O 1
ATOM 1680 N N . ILE A 1 225 ? 10.196 -11.200 -6.872 1.00 50.04 205 ILE A N 1
ATOM 1681 C CA . ILE A 1 225 ? 10.813 -10.028 -6.259 1.00 56.48 205 ILE A CA 1
ATOM 1682 C C . ILE A 1 225 ? 11.125 -10.268 -4.780 1.00 55.39 205 ILE A C 1
ATOM 1683 O O . ILE A 1 225 ? 12.036 -9.631 -4.234 1.00 51.63 205 ILE A O 1
ATOM 1688 N N . LYS A 1 226 ? 10.409 -11.197 -4.123 1.00 53.76 206 LYS A N 1
ATOM 1689 C CA . LYS A 1 226 ? 10.677 -11.484 -2.712 1.00 53.14 206 LYS A CA 1
ATOM 1690 C C . LYS A 1 226 ? 12.062 -12.090 -2.518 1.00 50.93 206 LYS A C 1
ATOM 1691 O O . LYS A 1 226 ? 12.704 -11.835 -1.492 1.00 47.25 206 LYS A O 1
ATOM 1697 N N . TYR A 1 227 ? 12.535 -12.883 -3.490 1.00 47.61 207 TYR A N 1
ATOM 1698 C CA . TYR A 1 227 ? 13.876 -13.457 -3.416 1.00 41.80 207 TYR A CA 1
ATOM 1699 C C . TYR A 1 227 ? 14.925 -12.359 -3.317 1.00 42.61 207 TYR A C 1
ATOM 1700 O O . TYR A 1 227 ? 15.838 -12.421 -2.488 1.00 38.76 207 TYR A O 1
ATOM 1709 N N . LEU A 1 228 ? 14.815 -11.350 -4.178 1.00 47.57 208 LEU A N 1
ATOM 1710 C CA . LEU A 1 228 ? 15.751 -10.234 -4.140 1.00 44.89 208 LEU A CA 1
ATOM 1711 C C . LEU A 1 228 ? 15.693 -9.530 -2.792 1.00 41.73 208 LEU A C 1
ATOM 1712 O O . LEU A 1 228 ? 16.728 -9.281 -2.165 1.00 38.32 208 LEU A O 1
ATOM 1717 N N . GLU A 1 229 ? 14.476 -9.237 -2.318 1.00 46.90 209 GLU A N 1
ATOM 1718 C CA . GLU A 1 229 ? 14.290 -8.549 -1.041 1.00 47.27 209 GLU A CA 1
ATOM 1719 C C . GLU A 1 229 ? 14.840 -9.366 0.122 1.00 45.08 209 GLU A C 1
ATOM 1720 O O . GLU A 1 229 ? 15.492 -8.815 1.021 1.00 41.52 209 GLU A O 1
ATOM 1726 N N . ILE A 1 230 ? 14.595 -10.683 0.110 1.00 41.52 210 ILE A N 1
ATOM 1727 C CA . ILE A 1 230 ? 15.087 -11.562 1.170 1.00 40.59 210 ILE A CA 1
ATOM 1728 C C . ILE A 1 230 ? 16.607 -11.671 1.121 1.00 41.14 210 ILE A C 1
ATOM 1729 O O . ILE A 1 230 ? 17.277 -11.657 2.164 1.00 40.17 210 ILE A O 1
ATOM 1734 N N . GLN A 1 231 ? 17.172 -11.787 -0.086 1.00 40.49 211 GLN A N 1
ATOM 1735 C CA . GLN A 1 231 ? 18.622 -11.771 -0.255 1.00 40.46 211 GLN A CA 1
ATOM 1736 C C . GLN A 1 231 ? 19.231 -10.486 0.298 1.00 41.01 211 GLN A C 1
ATOM 1737 O O . GLN A 1 231 ? 20.335 -10.499 0.863 1.00 37.81 211 GLN A O 1
ATOM 1743 N N . ASN A 1 232 ? 18.526 -9.359 0.140 1.00 41.75 212 ASN A N 1
ATOM 1744 C CA . ASN A 1 232 ? 19.045 -8.092 0.647 1.00 44.77 212 ASN A CA 1
ATOM 1745 C C . ASN A 1 232 ? 18.889 -7.992 2.158 1.00 40.44 212 ASN A C 1
ATOM 1746 O O . ASN A 1 232 ? 19.787 -7.488 2.844 1.00 42.20 212 ASN A O 1
ATOM 1751 N N . ARG A 1 233 ? 17.761 -8.464 2.693 1.00 39.62 213 ARG A N 1
ATOM 1752 C CA . ARG A 1 233 ? 17.597 -8.524 4.141 1.00 39.26 213 ARG A CA 1
ATOM 1753 C C . ARG A 1 233 ? 18.774 -9.257 4.784 1.00 36.79 213 ARG A C 1
ATOM 1754 O O . ARG A 1 233 ? 19.412 -8.729 5.703 1.00 34.63 213 ARG A O 1
ATOM 1762 N N . ILE A 1 234 ? 19.118 -10.447 4.259 1.00 35.52 214 ILE A N 1
ATOM 1763 C CA . ILE A 1 234 ? 20.210 -11.244 4.827 1.00 32.65 214 ILE A CA 1
ATOM 1764 C C . ILE A 1 234 ? 21.500 -10.442 4.862 1.00 33.40 214 ILE A C 1
ATOM 1765 O O . ILE A 1 234 ? 22.204 -10.415 5.877 1.00 33.19 214 ILE A O 1
ATOM 1770 N N . ASN A 1 235 ? 21.841 -9.797 3.741 1.00 37.72 215 ASN A N 1
ATOM 1771 C CA . ASN A 1 235 ? 23.078 -9.020 3.677 1.00 39.54 215 ASN A CA 1
ATOM 1772 C C . ASN A 1 235 ? 23.048 -7.827 4.618 1.00 37.74 215 ASN A C 1
ATOM 1773 O O . ASN A 1 235 ? 24.086 -7.466 5.186 1.00 39.74 215 ASN A O 1
ATOM 1778 N N . LYS A 1 236 ? 21.881 -7.201 4.791 1.00 32.93 216 LYS A N 1
ATOM 1779 C CA . LYS A 1 236 ? 21.792 -6.109 5.752 1.00 34.92 216 LYS A CA 1
ATOM 1780 C C . LYS A 1 236 ? 22.067 -6.618 7.158 1.00 35.43 216 LYS A C 1
ATOM 1781 O O . LYS A 1 236 ? 22.850 -6.008 7.899 1.00 33.91 216 LYS A O 1
ATOM 1787 N N . ILE A 1 237 ? 21.485 -7.774 7.515 1.00 28.69 217 ILE A N 1
ATOM 1788 C CA . ILE A 1 237 ? 21.692 -8.352 8.842 1.00 29.85 217 ILE A CA 1
ATOM 1789 C C . ILE A 1 237 ? 23.164 -8.667 9.054 1.00 33.70 217 ILE A C 1
ATOM 1790 O O . ILE A 1 237 ? 23.742 -8.371 10.110 1.00 31.44 217 ILE A O 1
ATOM 1795 N N . ARG A 1 238 ? 23.781 -9.307 8.060 1.00 32.58 218 ARG A N 1
ATOM 1796 C CA . ARG A 1 238 ? 25.178 -9.694 8.181 1.00 32.45 218 ARG A CA 1
ATOM 1797 C C . ARG A 1 238 ? 26.064 -8.471 8.357 1.00 35.21 218 ARG A C 1
ATOM 1798 O O . ARG A 1 238 ? 27.022 -8.494 9.136 1.00 36.40 218 ARG A O 1
ATOM 1806 N N . LYS A 1 239 ? 25.768 -7.391 7.635 1.00 34.53 219 LYS A N 1
ATOM 1807 C CA . LYS A 1 239 ? 26.508 -6.156 7.855 1.00 40.59 219 LYS A CA 1
ATOM 1808 C C . LYS A 1 239 ? 26.327 -5.676 9.287 1.00 35.47 219 LYS A C 1
ATOM 1809 O O . LYS A 1 239 ? 27.309 -5.405 9.992 1.00 37.54 219 LYS A O 1
ATOM 1815 N N . TYR A 1 240 ? 25.073 -5.600 9.748 1.00 35.72 220 TYR A N 1
ATOM 1816 C CA . TYR A 1 240 ? 24.830 -5.090 11.094 1.00 38.07 220 TYR A CA 1
ATOM 1817 C C . TYR A 1 240 ? 25.473 -5.989 12.142 1.00 36.45 220 TYR A C 1
ATOM 1818 O O . TYR A 1 240 ? 26.090 -5.496 13.094 1.00 33.81 220 TYR A O 1
ATOM 1827 N N . ILE A 1 241 ? 25.351 -7.311 11.982 1.00 32.00 221 ILE A N 1
ATOM 1828 C CA . ILE A 1 241 ? 26.051 -8.217 12.886 1.00 31.95 221 ILE A CA 1
ATOM 1829 C C . ILE A 1 241 ? 27.529 -7.859 12.942 1.00 37.74 221 ILE A C 1
ATOM 1830 O O . ILE A 1 241 ? 28.122 -7.757 14.022 1.00 37.52 221 ILE A O 1
ATOM 1835 N N . ASP A 1 242 ? 28.141 -7.624 11.776 1.00 39.25 222 ASP A N 1
ATOM 1836 C CA . ASP A 1 242 ? 29.582 -7.374 11.748 1.00 40.63 222 ASP A CA 1
ATOM 1837 C C . ASP A 1 242 ? 29.952 -6.112 12.517 1.00 44.03 222 ASP A C 1
ATOM 1838 O O . ASP A 1 242 ? 31.029 -6.044 13.126 1.00 45.24 222 ASP A O 1
ATOM 1843 N N . VAL A 1 243 ? 29.061 -5.125 12.539 1.00 40.75 223 VAL A N 1
ATOM 1844 C CA . VAL A 1 243 ? 29.361 -3.873 13.221 1.00 43.12 223 VAL A CA 1
ATOM 1845 C C . VAL A 1 243 ? 29.293 -4.029 14.745 1.00 41.41 223 VAL A C 1
ATOM 1846 O O . VAL A 1 243 ? 30.114 -3.460 15.474 1.00 43.29 223 VAL A O 1
ATOM 1850 N N . ILE A 1 244 ? 28.316 -4.784 15.262 1.00 40.90 224 ILE A N 1
ATOM 1851 C CA . ILE A 1 244 ? 28.152 -4.880 16.715 1.00 40.30 224 ILE A CA 1
ATOM 1852 C C . ILE A 1 244 ? 28.888 -6.064 17.318 1.00 39.16 224 ILE A C 1
ATOM 1853 O O . ILE A 1 244 ? 28.935 -6.175 18.554 1.00 41.58 224 ILE A O 1
ATOM 1858 N N . ARG A 1 245 ? 29.473 -6.935 16.493 1.00 43.13 225 ARG A N 1
ATOM 1859 C CA . ARG A 1 245 ? 30.056 -8.229 16.883 1.00 44.04 225 ARG A CA 1
ATOM 1860 C C . ARG A 1 245 ? 31.094 -8.163 18.002 1.00 41.75 225 ARG A C 1
ATOM 1861 O O . ARG A 1 245 ? 32.084 -7.440 17.905 1.00 47.20 225 ARG A O 1
ATOM 1869 N N . HIS B 1 20 ? 22.045 41.664 -16.019 1.00 64.09 0 HIS B N 1
ATOM 1870 C CA . HIS B 1 20 ? 21.586 40.442 -15.360 1.00 75.26 0 HIS B CA 1
ATOM 1871 C C . HIS B 1 20 ? 20.061 40.460 -15.159 1.00 74.49 0 HIS B C 1
ATOM 1872 O O . HIS B 1 20 ? 19.465 41.506 -14.868 1.00 64.82 0 HIS B O 1
ATOM 1879 N N . MET B 1 21 ? 19.446 39.282 -15.313 1.00 66.89 1 MET B N 1
ATOM 1880 C CA . MET B 1 21 ? 17.998 39.148 -15.429 1.00 66.24 1 MET B CA 1
ATOM 1881 C C . MET B 1 21 ? 17.291 38.957 -14.083 1.00 63.54 1 MET B C 1
ATOM 1882 O O . MET B 1 21 ? 16.063 39.126 -14.002 1.00 57.45 1 MET B O 1
ATOM 1887 N N . LEU B 1 22 ? 18.027 38.635 -13.023 1.00 61.53 2 LEU B N 1
ATOM 1888 C CA . LEU B 1 22 ? 17.433 38.382 -11.718 1.00 51.56 2 LEU B CA 1
ATOM 1889 C C . LEU B 1 22 ? 17.779 39.500 -10.745 1.00 45.26 2 LEU B C 1
ATOM 1890 O O . LEU B 1 22 ? 18.751 40.242 -10.923 1.00 44.97 2 LEU B O 1
ATOM 1895 N N . SER B 1 23 ? 16.965 39.601 -9.700 1.00 45.44 3 SER B N 1
ATOM 1896 C CA . SER B 1 23 ? 17.255 40.484 -8.582 1.00 41.70 3 SER B CA 1
ATOM 1897 C C . SER B 1 23 ? 18.401 39.918 -7.755 1.00 39.22 3 SER B C 1
ATOM 1898 O O . SER B 1 23 ? 18.965 38.865 -8.052 1.00 41.81 3 SER B O 1
ATOM 1901 N N . PHE B 1 24 ? 18.764 40.626 -6.693 1.00 38.27 4 PHE B N 1
ATOM 1902 C CA . PHE B 1 24 ? 19.759 40.065 -5.787 1.00 40.23 4 PHE B CA 1
ATOM 1903 C C . PHE B 1 24 ? 19.209 38.833 -5.055 1.00 38.02 4 PHE B C 1
ATOM 1904 O O . PHE B 1 24 ? 19.892 37.806 -4.976 1.00 39.81 4 PHE B O 1
ATOM 1912 N N . ARG B 1 25 ? 17.976 38.910 -4.522 1.00 39.83 5 ARG B N 1
ATOM 1913 C CA . ARG B 1 25 ? 17.390 37.759 -3.834 1.00 40.72 5 ARG B CA 1
ATOM 1914 C C . ARG B 1 25 ? 17.351 36.556 -4.751 1.00 38.65 5 ARG B C 1
ATOM 1915 O O . ARG B 1 25 ? 17.858 35.483 -4.411 1.00 39.02 5 ARG B O 1
ATOM 1923 N N . LEU B 1 26 ? 16.699 36.721 -5.909 1.00 39.43 6 LEU B N 1
ATOM 1924 C CA . LEU B 1 26 ? 16.501 35.617 -6.834 1.00 39.30 6 LEU B CA 1
ATOM 1925 C C . LEU B 1 26 ? 17.830 35.052 -7.281 1.00 39.81 6 LEU B C 1
ATOM 1926 O O . LEU B 1 26 ? 17.967 33.839 -7.440 1.00 31.41 6 LEU B O 1
ATOM 1931 N N . ASN B 1 27 ? 18.831 35.915 -7.440 1.00 38.22 7 ASN B N 1
ATOM 1932 C CA . ASN B 1 27 ? 20.151 35.436 -7.813 1.00 41.89 7 ASN B CA 1
ATOM 1933 C C . ASN B 1 27 ? 20.754 34.545 -6.729 1.00 39.13 7 ASN B C 1
ATOM 1934 O O . ASN B 1 27 ? 21.340 33.503 -7.038 1.00 38.08 7 ASN B O 1
ATOM 1939 N N . GLN B 1 28 ? 20.648 34.943 -5.454 1.00 36.78 8 GLN B N 1
ATOM 1940 C CA . GLN B 1 28 ? 21.186 34.098 -4.384 1.00 36.27 8 GLN B CA 1
ATOM 1941 C C . GLN B 1 28 ? 20.469 32.750 -4.322 1.00 34.84 8 GLN B C 1
ATOM 1942 O O . GLN B 1 28 ? 21.046 31.761 -3.856 1.00 33.44 8 GLN B O 1
ATOM 1948 N N . VAL B 1 29 ? 19.202 32.705 -4.746 1.00 32.12 9 VAL B N 1
ATOM 1949 C CA . VAL B 1 29 ? 18.473 31.446 -4.824 1.00 30.98 9 VAL B CA 1
ATOM 1950 C C . VAL B 1 29 ? 19.053 30.564 -5.926 1.00 34.46 9 VAL B C 1
ATOM 1951 O O . VAL B 1 29 ? 19.203 29.344 -5.755 1.00 39.16 9 VAL B O 1
ATOM 1955 N N . ALA B 1 30 ? 19.382 31.162 -7.072 1.00 32.06 10 ALA B N 1
ATOM 1956 C CA . ALA B 1 30 ? 19.880 30.396 -8.209 1.00 34.25 10 ALA B CA 1
ATOM 1957 C C . ALA B 1 30 ? 21.285 29.876 -7.964 1.00 35.15 10 ALA B C 1
ATOM 1958 O O . ALA B 1 30 ? 21.630 28.784 -8.433 1.00 37.37 10 ALA B O 1
ATOM 1960 N N . LYS B 1 31 ? 22.098 30.615 -7.214 1.00 35.57 11 LYS B N 1
ATOM 1961 C CA . LYS B 1 31 ? 23.459 30.157 -6.950 1.00 38.34 11 LYS B CA 1
ATOM 1962 C C . LYS B 1 31 ? 23.478 28.791 -6.276 1.00 36.08 11 LYS B C 1
ATOM 1963 O O . LYS B 1 31 ? 24.413 28.013 -6.484 1.00 35.73 11 LYS B O 1
ATOM 1969 N N . LEU B 1 32 ? 22.454 28.477 -5.480 1.00 41.43 12 LEU B N 1
ATOM 1970 C CA . LEU B 1 32 ? 22.387 27.223 -4.730 1.00 39.31 12 LEU B CA 1
ATOM 1971 C C . LEU B 1 32 ? 21.899 26.039 -5.567 1.00 36.43 12 LEU B C 1
ATOM 1972 O O . LEU B 1 32 ? 21.956 24.898 -5.089 1.00 34.88 12 LEU B O 1
ATOM 1977 N N . ILE B 1 33 ? 21.425 26.274 -6.788 1.00 34.66 13 ILE B N 1
ATOM 1978 C CA . ILE B 1 33 ? 20.877 25.230 -7.649 1.00 40.87 13 ILE B CA 1
ATOM 1979 C C . ILE B 1 33 ? 21.875 24.937 -8.766 1.00 42.04 13 ILE B C 1
ATOM 1980 O O . ILE B 1 33 ? 22.163 25.807 -9.594 1.00 43.33 13 ILE B O 1
ATOM 1985 N N . ASN B 1 34 ? 22.387 23.711 -8.804 1.00 39.56 14 ASN B N 1
ATOM 1986 C CA . ASN B 1 34 ? 23.268 23.268 -9.877 1.00 41.75 14 ASN B CA 1
ATOM 1987 C C . ASN B 1 34 ? 23.003 21.793 -10.176 1.00 45.59 14 ASN B C 1
ATOM 1988 O O . ASN B 1 34 ? 22.570 21.034 -9.300 1.00 40.68 14 ASN B O 1
ATOM 1993 N N . ASN B 1 35 ? 23.234 21.403 -11.439 1.00 46.83 15 ASN B N 1
ATOM 1994 C CA . ASN B 1 35 ? 23.226 19.988 -11.859 1.00 46.31 15 ASN B CA 1
ATOM 1995 C C . ASN B 1 35 ? 21.909 19.277 -11.537 1.00 37.67 15 ASN B C 1
ATOM 1996 O O . ASN B 1 35 ? 21.900 18.097 -11.201 1.00 39.08 15 ASN B O 1
ATOM 2001 N N . SER B 1 36 ? 20.788 19.976 -11.657 1.00 38.28 16 SER B N 1
ATOM 2002 C CA . SER B 1 36 ? 19.501 19.417 -11.267 1.00 36.88 16 SER B CA 1
ATOM 2003 C C . SER B 1 36 ? 18.693 18.951 -12.471 1.00 37.98 16 SER B C 1
ATOM 2004 O O . SER B 1 36 ? 18.873 19.416 -13.597 1.00 38.74 16 SER B O 1
ATOM 2007 N N . THR B 1 37 ? 17.757 18.046 -12.202 1.00 35.81 17 THR B N 1
ATOM 2008 C CA . THR B 1 37 ? 16.914 17.494 -13.252 1.00 37.54 17 THR B CA 1
ATOM 2009 C C . THR B 1 37 ? 15.635 18.300 -13.400 1.00 37.29 17 THR B C 1
ATOM 2010 O O . THR B 1 37 ? 15.354 18.839 -14.475 1.00 43.73 17 THR B O 1
ATOM 2014 N N . ALA B 1 38 ? 14.858 18.397 -12.330 1.00 37.86 18 ALA B N 1
ATOM 2015 C CA . ALA B 1 38 ? 13.650 19.206 -12.312 1.00 35.28 18 ALA B CA 1
ATOM 2016 C C . ALA B 1 38 ? 13.615 20.067 -11.056 1.00 36.13 18 ALA B C 1
ATOM 2017 O O . ALA B 1 38 ? 14.146 19.697 -10.003 1.00 41.00 18 ALA B O 1
ATOM 2019 N N . ILE B 1 39 ? 12.989 21.230 -11.187 1.00 35.00 19 ILE B N 1
ATOM 2020 C CA . ILE B 1 39 ? 12.727 22.125 -10.071 1.00 37.95 19 ILE B CA 1
ATOM 2021 C C . ILE B 1 39 ? 11.317 22.672 -10.255 1.00 35.35 19 ILE B C 1
ATOM 2022 O O . ILE B 1 39 ? 10.773 22.688 -11.361 1.00 39.53 19 ILE B O 1
ATOM 2027 N N . ALA B 1 40 ? 10.718 23.120 -9.162 1.00 33.21 20 ALA B N 1
ATOM 2028 C CA . ALA B 1 40 ? 9.430 23.800 -9.238 1.00 36.49 20 ALA B CA 1
ATOM 2029 C C . ALA B 1 40 ? 9.550 25.142 -8.538 1.00 34.62 20 ALA B C 1
ATOM 2030 O O . ALA B 1 40 ? 10.063 25.211 -7.417 1.00 34.40 20 ALA B O 1
ATOM 2032 N N . ASP B 1 41 ? 9.110 26.205 -9.211 1.00 36.24 21 ASP B N 1
ATOM 2033 C CA . ASP B 1 41 ? 9.080 27.551 -8.636 1.00 39.25 21 ASP B CA 1
ATOM 2034 C C . ASP B 1 41 ? 7.641 27.867 -8.252 1.00 38.28 21 ASP B C 1
ATOM 2035 O O . ASP B 1 41 ? 6.783 28.013 -9.126 1.00 39.14 21 ASP B O 1
ATOM 2040 N N . ILE B 1 42 ? 7.381 27.970 -6.944 1.00 35.38 22 ILE B N 1
ATOM 2041 C CA . ILE B 1 42 ? 6.044 28.255 -6.429 1.00 42.57 22 ILE B CA 1
ATOM 2042 C C . ILE B 1 42 ? 5.859 29.762 -6.299 1.00 39.60 22 ILE B C 1
ATOM 2043 O O . ILE B 1 42 ? 6.671 30.449 -5.669 1.00 42.78 22 ILE B O 1
ATOM 2048 N N . GLY B 1 43 ? 4.783 30.274 -6.888 1.00 46.26 23 GLY B N 1
ATOM 2049 C CA . GLY B 1 43 ? 4.622 31.708 -7.047 1.00 48.66 23 GLY B CA 1
ATOM 2050 C C . GLY B 1 43 ? 5.675 32.240 -7.996 1.00 50.78 23 GLY B C 1
ATOM 2051 O O . GLY B 1 43 ? 6.517 33.062 -7.619 1.00 55.26 23 GLY B O 1
ATOM 2052 N N . THR B 1 44 ? 5.644 31.759 -9.237 1.00 50.72 24 THR B N 1
ATOM 2053 C CA . THR B 1 44 ? 6.731 32.021 -10.167 1.00 49.07 24 THR B CA 1
ATOM 2054 C C . THR B 1 44 ? 6.616 33.377 -10.841 1.00 53.79 24 THR B C 1
ATOM 2055 O O . THR B 1 44 ? 7.623 33.864 -11.372 1.00 52.24 24 THR B O 1
ATOM 2059 N N . ASP B 1 45 ? 5.428 33.991 -10.818 1.00 51.98 25 ASP B N 1
ATOM 2060 C CA . ASP B 1 45 ? 5.210 35.310 -11.406 1.00 56.06 25 ASP B CA 1
ATOM 2061 C C . ASP B 1 45 ? 5.561 35.354 -12.890 1.00 60.66 25 ASP B C 1
ATOM 2062 O O . ASP B 1 45 ? 4.830 34.804 -13.720 1.00 62.97 25 ASP B O 1
ATOM 2067 N N . HIS B 1 46 ? 6.660 36.019 -13.242 1.00 55.98 26 HIS B N 1
ATOM 2068 C CA . HIS B 1 46 ? 7.070 36.103 -14.637 1.00 59.00 26 HIS B CA 1
ATOM 2069 C C . HIS B 1 46 ? 7.997 34.967 -15.047 1.00 59.20 26 HIS B C 1
ATOM 2070 O O . HIS B 1 46 ? 8.464 34.953 -16.193 1.00 55.72 26 HIS B O 1
ATOM 2077 N N . ALA B 1 47 ? 8.261 34.016 -14.143 1.00 54.47 27 ALA B N 1
ATOM 2078 C CA . ALA B 1 47 ? 9.069 32.820 -14.403 1.00 52.07 27 ALA B CA 1
ATOM 2079 C C . ALA B 1 47 ? 10.512 33.151 -14.773 1.00 46.19 27 ALA B C 1
ATOM 2080 O O . ALA B 1 47 ? 11.197 32.335 -15.404 1.00 45.61 27 ALA B O 1
ATOM 2082 N N . TYR B 1 48 ? 10.996 34.329 -14.385 1.00 44.27 28 TYR B N 1
ATOM 2083 C CA . TYR B 1 48 ? 12.349 34.713 -14.759 1.00 45.09 28 TYR B CA 1
ATOM 2084 C C . TYR B 1 48 ? 13.382 33.821 -14.086 1.00 40.00 28 TYR B C 1
ATOM 2085 O O . TYR B 1 48 ? 14.466 33.608 -14.639 1.00 39.77 28 TYR B O 1
ATOM 2094 N N . LEU B 1 49 ? 13.055 33.263 -12.911 1.00 44.96 29 LEU B N 1
ATOM 2095 C CA . LEU B 1 49 ? 13.998 32.364 -12.242 1.00 42.43 29 LEU B CA 1
ATOM 2096 C C . LEU B 1 49 ? 14.074 31.006 -12.924 1.00 37.11 29 LEU B C 1
ATOM 2097 O O . LEU B 1 49 ? 15.197 30.528 -13.167 1.00 42.27 29 LEU B O 1
ATOM 2102 N N . PRO B 1 50 ? 12.962 30.326 -13.244 1.00 40.44 30 PRO B N 1
ATOM 2103 C CA . PRO B 1 50 ? 13.075 29.122 -14.098 1.00 41.02 30 PRO B CA 1
ATOM 2104 C C . PRO B 1 50 ? 13.864 29.352 -15.390 1.00 39.93 30 PRO B C 1
ATOM 2105 O O . PRO B 1 50 ? 14.764 28.563 -15.712 1.00 46.33 30 PRO B O 1
ATOM 2109 N N . ILE B 1 51 ? 13.550 30.416 -16.135 1.00 35.95 31 ILE B N 1
ATOM 2110 C CA . ILE B 1 51 ? 14.285 30.745 -17.357 1.00 37.30 31 ILE B CA 1
ATOM 2111 C C . ILE B 1 51 ? 15.783 30.802 -17.086 1.00 41.43 31 ILE B C 1
ATOM 2112 O O . ILE B 1 51 ? 16.585 30.168 -17.782 1.00 42.92 31 ILE B O 1
ATOM 2117 N N . TYR B 1 52 ? 16.189 31.589 -16.089 1.00 39.53 32 TYR B N 1
ATOM 2118 C CA . TYR B 1 52 ? 17.611 31.703 -15.795 1.00 40.13 32 TYR B CA 1
ATOM 2119 C C . TYR B 1 52 ? 18.209 30.338 -15.491 1.00 41.24 32 TYR B C 1
ATOM 2120 O O . TYR B 1 52 ? 19.271 29.980 -16.015 1.00 39.44 32 TYR B O 1
ATOM 2129 N N . LEU B 1 53 ? 17.528 29.558 -14.645 1.00 42.89 33 LEU B N 1
ATOM 2130 C CA . LEU B 1 53 ? 18.050 28.251 -14.254 1.00 43.84 33 LEU B CA 1
ATOM 2131 C C . LEU B 1 53 ? 18.185 27.325 -15.458 1.00 40.86 33 LEU B C 1
ATOM 2132 O O . LEU B 1 53 ? 19.136 26.538 -15.544 1.00 40.99 33 LEU B O 1
ATOM 2137 N N . VAL B 1 54 ? 17.254 27.417 -16.404 1.00 40.29 34 VAL B N 1
ATOM 2138 C CA . VAL B 1 54 ? 17.313 26.563 -17.586 1.00 43.58 34 VAL B CA 1
ATOM 2139 C C . VAL B 1 54 ? 18.407 27.036 -18.533 1.00 42.57 34 VAL B C 1
ATOM 2140 O O . VAL B 1 54 ? 19.215 26.236 -19.018 1.00 41.37 34 VAL B O 1
ATOM 2144 N N . GLN B 1 55 ? 18.451 28.345 -18.807 1.00 41.24 35 GLN B N 1
ATOM 2145 C CA . GLN B 1 55 ? 19.463 28.893 -19.703 1.00 38.98 35 GLN B CA 1
ATOM 2146 C C . GLN B 1 55 ? 20.875 28.676 -19.192 1.00 40.58 35 GLN B C 1
ATOM 2147 O O . GLN B 1 55 ? 21.815 28.687 -19.989 1.00 42.03 35 GLN B O 1
ATOM 2153 N N . ASN B 1 56 ? 21.057 28.465 -17.891 1.00 43.55 36 ASN B N 1
ATOM 2154 C CA . ASN B 1 56 ? 22.394 28.285 -17.344 1.00 43.36 36 ASN B CA 1
ATOM 2155 C C . ASN B 1 56 ? 22.704 26.834 -17.006 1.00 42.81 36 ASN B C 1
ATOM 2156 O O . ASN B 1 56 ? 23.654 26.574 -16.259 1.00 43.77 36 ASN B O 1
ATOM 2161 N N . ASN B 1 57 ? 21.927 25.891 -17.554 1.00 44.80 37 ASN B N 1
ATOM 2162 C CA . ASN B 1 57 ? 22.136 24.450 -17.367 1.00 49.57 37 ASN B CA 1
ATOM 2163 C C . ASN B 1 57 ? 22.127 24.060 -15.886 1.00 45.88 37 ASN B C 1
ATOM 2164 O O . ASN B 1 57 ? 22.739 23.071 -15.491 1.00 46.59 37 ASN B O 1
ATOM 2169 N N . LYS B 1 58 ? 21.444 24.832 -15.036 1.00 47.13 38 LYS B N 1
ATOM 2170 C CA . LYS B 1 58 ? 21.368 24.451 -13.625 1.00 47.08 38 LYS B CA 1
ATOM 2171 C C . LYS B 1 58 ? 20.256 23.444 -13.376 1.00 38.57 38 LYS B C 1
ATOM 2172 O O . LYS B 1 58 ? 20.329 22.664 -12.421 1.00 37.58 38 LYS B O 1
ATOM 2178 N N . THR B 1 59 ? 19.232 23.456 -14.220 1.00 37.29 39 THR B N 1
ATOM 2179 C CA . THR B 1 59 ? 18.184 22.457 -14.211 1.00 36.36 39 THR B CA 1
ATOM 2180 C C . THR B 1 59 ? 17.858 22.076 -15.652 1.00 42.12 39 THR B C 1
ATOM 2181 O O . THR B 1 59 ? 18.076 22.857 -16.587 1.00 46.65 39 THR B O 1
ATOM 2185 N N . LYS B 1 60 ? 17.312 20.868 -15.824 1.00 39.85 40 LYS B N 1
ATOM 2186 C CA . LYS B 1 60 ? 16.911 20.398 -17.147 1.00 41.32 40 LYS B CA 1
ATOM 2187 C C . LYS B 1 60 ? 15.479 20.795 -17.471 1.00 39.69 40 LYS B C 1
ATOM 2188 O O . LYS B 1 60 ? 15.195 21.197 -18.603 1.00 43.38 40 LYS B O 1
ATOM 2194 N N . ILE B 1 61 ? 14.558 20.701 -16.509 1.00 39.39 41 ILE B N 1
ATOM 2195 C CA . ILE B 1 61 ? 13.218 21.252 -16.684 1.00 42.23 41 ILE B CA 1
ATOM 2196 C C . ILE B 1 61 ? 12.790 21.995 -15.422 1.00 39.30 41 ILE B C 1
ATOM 2197 O O . ILE B 1 61 ? 13.407 21.886 -14.357 1.00 39.29 41 ILE B O 1
ATOM 2202 N N . ALA B 1 62 ? 11.718 22.772 -15.562 1.00 37.50 42 ALA B N 1
ATOM 2203 C CA . ALA B 1 62 ? 11.187 23.525 -14.435 1.00 34.14 42 ALA B CA 1
ATOM 2204 C C . ALA B 1 62 ? 9.677 23.610 -14.567 1.00 39.61 42 ALA B C 1
ATOM 2205 O O . ALA B 1 62 ? 9.156 23.888 -15.651 1.00 40.25 42 ALA B O 1
ATOM 2207 N N . TYR B 1 63 ? 8.980 23.360 -13.464 1.00 41.30 43 TYR B N 1
ATOM 2208 C CA . TYR B 1 63 ? 7.553 23.637 -13.373 1.00 44.20 43 TYR B CA 1
ATOM 2209 C C . TYR B 1 63 ? 7.363 25.041 -12.806 1.00 41.15 43 TYR B C 1
ATOM 2210 O O . TYR B 1 63 ? 7.803 25.332 -11.690 1.00 42.39 43 TYR B O 1
ATOM 2219 N N . ALA B 1 64 ? 6.731 25.910 -13.580 1.00 46.75 44 ALA B N 1
ATOM 2220 C CA . ALA B 1 64 ? 6.525 27.304 -13.201 1.00 44.19 44 ALA B CA 1
ATOM 2221 C C . ALA B 1 64 ? 5.095 27.421 -12.705 1.00 48.50 44 ALA B C 1
ATOM 2222 O O . ALA B 1 64 ? 4.157 27.498 -13.502 1.00 50.88 44 ALA B O 1
ATOM 2224 N N . CYS B 1 65 ? 4.930 27.439 -11.385 1.00 47.21 45 CYS B N 1
ATOM 2225 C CA . CYS B 1 65 ? 3.620 27.347 -10.767 1.00 48.21 45 CYS B CA 1
ATOM 2226 C C . CYS B 1 65 ? 3.152 28.679 -10.198 1.00 52.50 45 CYS B C 1
ATOM 2227 O O . CYS B 1 65 ? 3.942 29.494 -9.714 1.00 48.31 45 CYS B O 1
ATOM 2230 N N . ASP B 1 66 ? 1.841 28.878 -10.268 1.00 53.93 46 ASP B N 1
ATOM 2231 C CA . ASP B 1 66 ? 1.187 29.980 -9.596 1.00 49.33 46 ASP B CA 1
ATOM 2232 C C . ASP B 1 66 ? -0.262 29.602 -9.336 1.00 58.04 46 ASP B C 1
ATOM 2233 O O . ASP B 1 66 ? -0.805 28.673 -9.940 1.00 56.97 46 ASP B O 1
ATOM 2238 N N . ILE B 1 67 ? -0.885 30.338 -8.418 1.00 57.93 47 ILE B N 1
ATOM 2239 C CA . ILE B 1 67 ? -2.280 30.083 -8.087 1.00 59.68 47 ILE B CA 1
ATOM 2240 C C . ILE B 1 67 ? -3.239 30.912 -8.943 1.00 64.93 47 ILE B C 1
ATOM 2241 O O . ILE B 1 67 ? -4.411 30.532 -9.089 1.00 65.03 47 ILE B O 1
ATOM 2246 N N . ASN B 1 68 ? -2.766 32.008 -9.540 1.00 66.24 48 ASN B N 1
ATOM 2247 C CA . ASN B 1 68 ? -3.575 32.883 -10.382 1.00 71.18 48 ASN B CA 1
ATOM 2248 C C . ASN B 1 68 ? -3.151 32.744 -11.839 1.00 70.53 48 ASN B C 1
ATOM 2249 O O . ASN B 1 68 ? -1.957 32.639 -12.144 1.00 63.88 48 ASN B O 1
ATOM 2254 N N . GLN B 1 69 ? -4.140 32.751 -12.738 1.00 68.68 49 GLN B N 1
ATOM 2255 C CA . GLN B 1 69 ? -3.860 32.505 -14.149 1.00 65.94 49 GLN B CA 1
ATOM 2256 C C . GLN B 1 69 ? -3.155 33.685 -14.797 1.00 67.27 49 GLN B C 1
ATOM 2257 O O . GLN B 1 69 ? -2.262 33.490 -15.632 1.00 67.80 49 GLN B O 1
ATOM 2263 N N . LYS B 1 70 ? -3.546 34.910 -14.444 1.00 66.32 50 LYS B N 1
ATOM 2264 C CA . LYS B 1 70 ? -2.989 36.072 -15.130 1.00 67.43 50 LYS B CA 1
ATOM 2265 C C . LYS B 1 70 ? -1.462 36.114 -15.073 1.00 68.89 50 LYS B C 1
ATOM 2266 O O . LYS B 1 70 ? -0.838 36.274 -16.137 1.00 65.14 50 LYS B O 1
ATOM 2272 N N . PRO B 1 71 ? -0.799 35.949 -13.921 1.00 68.86 51 PRO B N 1
ATOM 2273 C CA . PRO B 1 71 ? 0.671 35.886 -13.955 1.00 65.78 51 PRO B CA 1
ATOM 2274 C C . PRO B 1 71 ? 1.190 34.692 -14.740 1.00 63.49 51 PRO B C 1
ATOM 2275 O O . PRO B 1 71 ? 2.292 34.758 -15.302 1.00 61.13 51 PRO B O 1
ATOM 2279 N N . LEU B 1 72 ? 0.407 33.614 -14.826 1.00 61.53 52 LEU B N 1
ATOM 2280 C CA . LEU B 1 72 ? 0.834 32.432 -15.566 1.00 62.24 52 LEU B CA 1
ATOM 2281 C C . LEU B 1 72 ? 0.851 32.678 -17.070 1.00 65.57 52 LEU B C 1
ATOM 2282 O O . LEU B 1 72 ? 1.613 32.026 -17.798 1.00 61.71 52 LEU B O 1
ATOM 2287 N N . ASN B 1 73 ? 0.023 33.605 -17.555 1.00 66.97 53 ASN B N 1
ATOM 2288 C CA . ASN B 1 73 ? -0.023 33.870 -18.987 1.00 67.00 53 ASN B CA 1
ATOM 2289 C C . ASN B 1 73 ? 1.145 34.741 -19.435 1.00 66.97 53 ASN B C 1
ATOM 2290 O O . ASN B 1 73 ? 1.666 34.557 -20.538 1.00 69.04 53 ASN B O 1
ATOM 2295 N N . ILE B 1 74 ? 1.594 35.676 -18.602 1.00 59.74 54 ILE B N 1
ATOM 2296 C CA . ILE B 1 74 ? 2.838 36.364 -18.933 1.00 66.88 54 ILE B CA 1
ATOM 2297 C C . ILE B 1 74 ? 4.010 35.391 -18.869 1.00 67.33 54 ILE B C 1
ATOM 2298 O O . ILE B 1 74 ? 4.943 35.457 -19.685 1.00 62.29 54 ILE B O 1
ATOM 2303 N N . ALA B 1 75 ? 3.973 34.468 -17.904 1.00 67.91 55 ALA B N 1
ATOM 2304 C CA . ALA B 1 75 ? 5.056 33.503 -17.736 1.00 67.36 55 ALA B CA 1
ATOM 2305 C C . ALA B 1 75 ? 5.202 32.616 -18.966 1.00 68.25 55 ALA B C 1
ATOM 2306 O O . ALA B 1 75 ? 6.317 32.379 -19.450 1.00 62.31 55 ALA B O 1
ATOM 2308 N N . LEU B 1 76 ? 4.079 32.106 -19.478 1.00 66.47 56 LEU B N 1
ATOM 2309 C CA . LEU B 1 76 ? 4.120 31.313 -20.700 1.00 65.05 56 LEU B CA 1
ATOM 2310 C C . LEU B 1 76 ? 4.695 32.118 -21.854 1.00 67.39 56 LEU B C 1
ATOM 2311 O O . LEU B 1 76 ? 5.551 31.626 -22.599 1.00 64.50 56 LEU B O 1
ATOM 2316 N N . LYS B 1 77 ? 4.244 33.366 -22.012 1.00 68.40 57 LYS B N 1
ATOM 2317 C CA . LYS B 1 77 ? 4.754 34.186 -23.101 1.00 65.53 57 LYS B CA 1
ATOM 2318 C C . LYS B 1 77 ? 6.238 34.463 -22.930 1.00 64.91 57 LYS B C 1
ATOM 2319 O O . LYS B 1 77 ? 6.976 34.517 -23.920 1.00 66.58 57 LYS B O 1
ATOM 2325 N N . ASN B 1 78 ? 6.698 34.608 -21.689 1.00 60.73 58 ASN B N 1
ATOM 2326 C CA . ASN B 1 78 ? 8.129 34.743 -21.456 1.00 64.55 58 ASN B CA 1
ATOM 2327 C C . ASN B 1 78 ? 8.883 33.496 -21.904 1.00 61.84 58 ASN B C 1
ATOM 2328 O O . ASN B 1 78 ? 9.982 33.595 -22.465 1.00 60.18 58 ASN B O 1
ATOM 2333 N N . VAL B 1 79 ? 8.304 32.312 -21.663 1.00 64.64 59 VAL B N 1
ATOM 2334 C CA . VAL B 1 79 ? 8.969 31.049 -21.997 1.00 60.37 59 VAL B CA 1
ATOM 2335 C C . VAL B 1 79 ? 9.166 30.930 -23.502 1.00 59.98 59 VAL B C 1
ATOM 2336 O O . VAL B 1 79 ? 10.226 30.498 -23.982 1.00 56.51 59 VAL B O 1
ATOM 2340 N N . GLU B 1 80 ? 8.151 31.325 -24.272 1.00 65.25 60 GLU B N 1
ATOM 2341 C CA . GLU B 1 80 ? 8.267 31.298 -25.726 1.00 66.34 60 GLU B CA 1
ATOM 2342 C C . GLU B 1 80 ? 9.267 32.339 -26.221 1.00 58.06 60 GLU B C 1
ATOM 2343 O O . GLU B 1 80 ? 10.174 32.013 -26.992 1.00 61.25 60 GLU B O 1
ATOM 2349 N N . LYS B 1 81 ? 9.155 33.586 -25.745 1.00 60.64 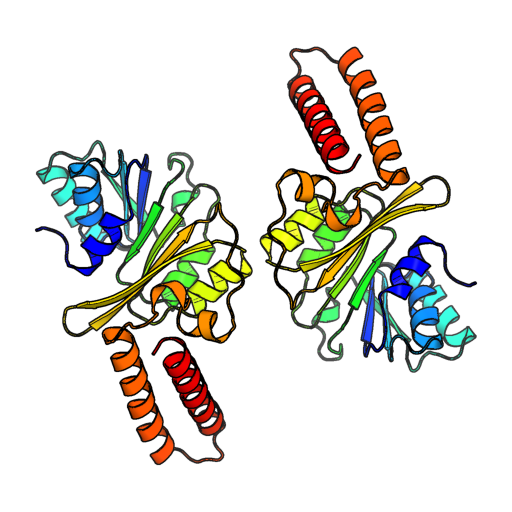61 LYS B N 1
ATOM 2350 C CA . LYS B 1 81 ? 10.075 34.649 -26.157 1.00 59.85 61 LYS B CA 1
ATOM 2351 C C . LYS B 1 81 ? 11.543 34.237 -26.053 1.00 60.97 61 LYS B C 1
ATOM 2352 O O . LYS B 1 81 ? 12.398 34.847 -26.709 1.00 67.14 61 LYS B O 1
ATOM 2354 N N . PHE B 1 82 ? 11.853 33.207 -25.265 1.00 57.04 62 PHE B N 1
ATOM 2355 C CA . PHE B 1 82 ? 13.214 32.704 -25.124 1.00 57.25 62 PHE B CA 1
ATOM 2356 C C . PHE B 1 82 ? 13.381 31.297 -25.693 1.00 55.37 62 PHE B C 1
ATOM 2357 O O . PHE B 1 82 ? 14.487 30.739 -25.638 1.00 45.20 62 PHE B O 1
ATOM 2365 N N . GLY B 1 83 ? 12.318 30.720 -26.248 1.00 55.07 63 GLY B N 1
ATOM 2366 C CA . GLY B 1 83 ? 12.388 29.444 -26.930 1.00 57.11 63 GLY B CA 1
ATOM 2367 C C . GLY B 1 83 ? 12.627 28.282 -25.995 1.00 57.79 63 GLY B C 1
ATOM 2368 O O . GLY B 1 83 ? 13.572 27.512 -26.198 1.00 56.44 63 GLY B O 1
ATOM 2369 N N . LEU B 1 84 ? 11.772 28.140 -24.963 1.00 55.36 64 LEU B N 1
ATOM 2370 C CA . LEU B 1 84 ? 12.042 27.173 -23.904 1.00 53.57 64 LEU B CA 1
ATOM 2371 C C . LEU B 1 84 ? 10.810 26.371 -23.486 1.00 52.44 64 LEU B C 1
ATOM 2372 O O . LEU B 1 84 ? 10.803 25.806 -22.387 1.00 50.79 64 LEU B O 1
ATOM 2377 N N . THR B 1 85 ? 9.769 26.291 -24.324 1.00 57.39 65 THR B N 1
ATOM 2378 C CA . THR B 1 85 ? 8.552 25.573 -23.933 1.00 53.10 65 THR B CA 1
ATOM 2379 C C . THR B 1 85 ? 8.768 24.069 -23.801 1.00 51.12 65 THR B C 1
ATOM 2380 O O . THR B 1 85 ? 7.931 23.390 -23.198 1.00 53.05 65 THR B O 1
ATOM 2384 N N . GLY B 1 86 ? 9.857 23.528 -24.354 1.00 51.35 66 GLY B N 1
ATOM 2385 C CA . GLY B 1 86 ? 10.144 22.115 -24.171 1.00 50.17 66 GLY B CA 1
ATOM 2386 C C . GLY B 1 86 ? 10.724 21.753 -22.819 1.00 50.76 66 GLY B C 1
ATOM 2387 O O . GLY B 1 86 ? 10.788 20.564 -22.477 1.00 49.47 66 GLY B O 1
ATOM 2388 N N . GLN B 1 87 ? 11.137 22.767 -22.050 1.00 46.03 67 GLN B N 1
ATOM 2389 C CA . GLN B 1 87 ? 11.803 22.600 -20.771 1.00 42.44 67 GLN B CA 1
ATOM 2390 C C . GLN B 1 87 ? 11.087 23.259 -19.607 1.00 43.79 67 GLN B C 1
ATOM 2391 O O . GLN B 1 87 ? 11.356 22.889 -18.465 1.00 43.92 67 GLN B O 1
ATOM 2397 N N . ILE B 1 88 ? 10.198 24.217 -19.844 1.00 45.44 68 ILE B N 1
ATOM 2398 C CA . ILE B 1 88 ? 9.542 24.937 -18.759 1.00 47.81 68 ILE B CA 1
ATOM 2399 C C . ILE B 1 88 ? 8.040 24.853 -18.954 1.00 51.36 68 ILE B C 1
ATOM 2400 O O . ILE B 1 88 ? 7.522 25.308 -19.981 1.00 54.91 68 ILE B O 1
ATOM 2405 N N . PHE B 1 89 ? 7.338 24.327 -17.953 1.00 45.17 69 PHE B N 1
ATOM 2406 C CA . PHE B 1 89 ? 5.915 24.041 -18.063 1.00 45.30 69 PHE B CA 1
ATOM 2407 C C . PHE B 1 89 ? 5.134 24.822 -17.013 1.00 50.41 69 PHE B C 1
ATOM 2408 O O . PHE B 1 89 ? 5.382 24.678 -15.811 1.00 47.28 69 PHE B O 1
ATOM 2416 N N . THR B 1 90 ? 4.188 25.643 -17.472 1.00 52.51 70 THR B N 1
ATOM 2417 C CA . THR B 1 90 ? 3.395 26.480 -16.581 1.00 49.93 70 THR B CA 1
ATOM 2418 C C . THR B 1 90 ? 2.242 25.675 -16.010 1.00 53.08 70 THR B C 1
ATOM 2419 O O . THR B 1 90 ? 1.534 24.983 -16.745 1.00 59.55 70 THR B O 1
ATOM 2423 N N . ILE B 1 91 ? 2.050 25.774 -14.698 1.00 55.86 71 ILE B N 1
ATOM 2424 C CA . ILE B 1 91 ? 1.059 24.989 -13.974 1.00 53.08 71 ILE B CA 1
ATOM 2425 C C . ILE B 1 91 ? 0.278 25.922 -13.059 1.00 55.49 71 ILE B C 1
ATOM 2426 O O . ILE B 1 91 ? 0.874 26.710 -12.318 1.00 55.65 71 ILE B O 1
ATOM 2431 N N . LEU B 1 92 ? -1.049 25.841 -13.126 1.00 57.32 72 LEU B N 1
ATOM 2432 C CA . LEU B 1 92 ? -1.939 26.527 -12.197 1.00 55.13 72 LEU B CA 1
ATOM 2433 C C . LEU B 1 92 ? -2.253 25.582 -11.048 1.00 53.25 72 LEU B C 1
ATOM 2434 O O . LEU B 1 92 ? -2.860 24.530 -11.266 1.00 50.94 72 LEU B O 1
ATOM 2439 N N . SER B 1 93 ? -1.842 25.953 -9.832 1.00 52.77 73 SER B N 1
ATOM 2440 C CA . SER B 1 93 ? -2.026 25.079 -8.681 1.00 51.17 73 SER B CA 1
ATOM 2441 C C . SER B 1 93 ? -1.911 25.885 -7.397 1.00 52.27 73 SER B C 1
ATOM 2442 O O . SER B 1 93 ? -1.281 26.945 -7.354 1.00 54.01 73 SER B O 1
ATOM 2445 N N . ASN B 1 94 ? -2.528 25.348 -6.346 1.00 56.40 74 ASN B N 1
ATOM 2446 C CA . ASN B 1 94 ? -2.415 25.882 -4.992 1.00 53.84 74 ASN B CA 1
ATOM 2447 C C . ASN B 1 94 ? -1.195 25.243 -4.338 1.00 47.28 74 ASN B C 1
ATOM 2448 O O . ASN B 1 94 ? -1.230 24.081 -3.922 1.00 46.49 74 ASN B O 1
ATOM 2453 N N . GLY B 1 95 ? -0.111 26.004 -4.250 1.00 45.55 75 GLY B N 1
ATOM 2454 C CA . GLY B 1 95 ? 1.104 25.517 -3.632 1.00 45.86 75 GLY B CA 1
ATOM 2455 C C . GLY B 1 95 ? 1.687 24.291 -4.307 1.00 41.92 75 GLY B C 1
ATOM 2456 O O . GLY B 1 95 ? 2.183 24.366 -5.435 1.00 44.75 75 GLY B O 1
ATOM 2457 N N . LEU B 1 96 ? 1.612 23.153 -3.621 1.00 37.76 76 LEU B N 1
ATOM 2458 C CA . LEU B 1 96 ? 2.207 21.907 -4.074 1.00 40.14 76 LEU B CA 1
ATOM 2459 C C . LEU B 1 96 ? 1.159 20.822 -4.307 1.00 49.24 76 LEU B C 1
ATOM 2460 O O . LEU B 1 96 ? 1.488 19.631 -4.286 1.00 47.97 76 LEU B O 1
ATOM 2465 N N . GLU B 1 97 ? -0.102 21.201 -4.510 1.00 47.54 77 GLU B N 1
ATOM 2466 C CA . GLU B 1 97 ? -1.116 20.180 -4.733 1.00 52.11 77 GLU B CA 1
ATOM 2467 C C . GLU B 1 97 ? -0.893 19.457 -6.058 1.00 55.16 77 GLU B C 1
ATOM 2468 O O . GLU B 1 97 ? -1.239 18.275 -6.182 1.00 57.24 77 GLU B O 1
ATOM 2474 N N . PHE B 1 98 ? -0.296 20.133 -7.046 1.00 47.91 78 PHE B N 1
ATOM 2475 C CA . PHE B 1 98 ? -0.026 19.497 -8.331 1.00 49.82 78 PHE B CA 1
ATOM 2476 C C . PHE B 1 98 ? 1.005 18.388 -8.232 1.00 47.14 78 PHE B C 1
ATOM 2477 O O . PHE B 1 98 ? 1.091 17.567 -9.146 1.00 51.46 78 PHE B O 1
ATOM 2485 N N . VAL B 1 99 ? 1.809 18.355 -7.169 1.00 46.46 79 VAL B N 1
ATOM 2486 C CA . VAL B 1 99 ? 2.917 17.407 -7.125 1.00 49.23 79 VAL B CA 1
ATOM 2487 C C . VAL B 1 99 ? 2.430 15.958 -7.054 1.00 47.70 79 VAL B C 1
ATOM 2488 O O . VAL B 1 99 ? 3.171 15.044 -7.434 1.00 49.05 79 VAL B O 1
ATOM 2492 N N . LYS B 1 100 ? 1.192 15.718 -6.610 1.00 51.46 80 LYS B N 1
ATOM 2493 C CA . LYS B 1 100 ? 0.650 14.358 -6.644 1.00 50.23 80 LYS B CA 1
ATOM 2494 C C . LYS B 1 100 ? 0.652 13.787 -8.059 1.00 51.15 80 LYS B C 1
ATOM 2495 O O . LYS B 1 100 ? 0.896 12.588 -8.255 1.00 49.23 80 LYS B O 1
ATOM 2501 N N . ASN B 1 101 ? 0.388 14.633 -9.053 1.00 46.47 81 ASN B N 1
ATOM 2502 C CA . ASN B 1 101 ? -0.005 14.159 -10.374 1.00 51.71 81 ASN B CA 1
ATOM 2503 C C . ASN B 1 101 ? 1.059 13.267 -10.996 1.00 53.76 81 ASN B C 1
ATOM 2504 O O . ASN B 1 101 ? 2.241 13.619 -11.024 1.00 51.71 81 ASN B O 1
ATOM 2509 N N . LYS B 1 102 ? 0.617 12.103 -11.493 1.00 53.87 82 LYS B N 1
ATOM 2510 C CA . LYS B 1 102 ? 1.447 11.065 -12.100 1.00 49.66 82 LYS B CA 1
ATOM 2511 C C . LYS B 1 102 ? 2.556 11.607 -12.995 1.00 47.47 82 LYS B C 1
ATOM 2512 O O . LYS B 1 102 ? 3.661 11.051 -13.029 1.00 44.18 82 LYS B O 1
ATOM 2514 N N . GLU B 1 103 ? 2.275 12.687 -13.719 1.00 48.00 83 GLU B N 1
ATOM 2515 C CA . GLU B 1 103 ? 3.184 13.172 -14.747 1.00 49.42 83 GLU B CA 1
ATOM 2516 C C . GLU B 1 103 ? 4.209 14.158 -14.218 1.00 48.59 83 GLU B C 1
ATOM 2517 O O . GLU B 1 103 ? 4.983 14.708 -15.009 1.00 52.71 83 GLU B O 1
ATOM 2523 N N . ILE B 1 104 ? 4.239 14.394 -12.912 1.00 50.64 84 ILE B N 1
ATOM 2524 C CA . ILE B 1 104 ? 5.243 15.259 -12.304 1.00 46.95 84 ILE B CA 1
ATOM 2525 C C . ILE B 1 104 ? 6.423 14.388 -11.900 1.00 46.46 84 ILE B C 1
ATOM 2526 O O . ILE B 1 104 ? 6.253 13.400 -11.173 1.00 43.77 84 ILE B O 1
ATOM 2531 N N . LEU B 1 105 ? 7.615 14.752 -12.377 1.00 37.77 85 LEU B N 1
ATOM 2532 C CA . LEU B 1 105 ? 8.831 14.021 -12.057 1.00 44.20 85 LEU B CA 1
ATOM 2533 C C . LEU B 1 105 ? 9.212 14.232 -10.594 1.00 42.33 85 LEU B C 1
ATOM 2534 O O . LEU B 1 105 ? 8.624 15.053 -9.886 1.00 40.76 85 LEU B O 1
ATOM 2539 N N . ASN B 1 106 ? 10.207 13.471 -10.134 1.00 35.85 86 ASN B N 1
ATOM 2540 C CA . ASN B 1 106 ? 10.868 13.828 -8.884 1.00 36.85 86 ASN B CA 1
ATOM 2541 C C . ASN B 1 106 ? 11.526 15.203 -9.019 1.00 38.50 86 ASN B C 1
ATOM 2542 O O . ASN B 1 106 ? 12.093 15.544 -10.062 1.00 41.50 86 ASN B O 1
ATOM 2547 N N . ILE B 1 107 ? 11.443 16.003 -7.960 1.00 36.16 87 ILE B N 1
ATOM 2548 C CA . ILE B 1 107 ? 11.880 17.399 -7.988 1.00 34.08 87 ILE B CA 1
ATOM 2549 C C . ILE B 1 107 ? 13.051 17.538 -7.029 1.00 33.17 87 ILE B C 1
ATOM 2550 O O . ILE B 1 107 ? 12.942 17.178 -5.848 1.00 33.59 87 ILE B O 1
ATOM 2555 N N . ASP B 1 108 ? 14.183 18.030 -7.534 1.00 31.24 88 ASP B N 1
ATOM 2556 C CA . ASP B 1 108 ? 15.344 18.203 -6.667 1.00 31.43 88 ASP B CA 1
ATOM 2557 C C . ASP B 1 108 ? 15.201 19.431 -5.769 1.00 36.50 88 ASP B C 1
ATOM 2558 O O . ASP B 1 108 ? 15.646 19.411 -4.614 1.00 32.22 88 ASP B O 1
ATOM 2563 N N . TYR B 1 109 ? 14.591 20.503 -6.279 1.00 33.22 89 TYR B N 1
ATOM 2564 C CA . TYR B 1 109 ? 14.438 21.748 -5.537 1.00 32.67 89 TYR B CA 1
ATOM 2565 C C . TYR B 1 109 ? 13.079 22.359 -5.822 1.00 32.48 89 TYR B C 1
ATOM 2566 O O . TYR B 1 109 ? 12.713 22.564 -6.988 1.00 33.00 89 TYR B O 1
ATOM 2575 N N . VAL B 1 110 ? 12.347 22.661 -4.762 1.00 30.07 90 VAL B N 1
ATOM 2576 C CA . VAL B 1 110 ? 11.202 23.553 -4.840 1.00 29.52 90 VAL B CA 1
ATOM 2577 C C . VAL B 1 110 ? 11.659 24.901 -4.317 1.00 30.91 90 VAL B C 1
ATOM 2578 O O . VAL B 1 110 ? 12.149 24.991 -3.187 1.00 36.33 90 VAL B O 1
ATOM 2582 N N . THR B 1 111 ? 11.542 25.946 -5.134 1.00 32.48 91 THR B N 1
ATOM 2583 C CA . THR B 1 111 ? 11.802 27.297 -4.668 1.00 33.71 91 THR B CA 1
ATOM 2584 C C . THR B 1 111 ? 10.489 28.023 -4.430 1.00 37.07 91 THR B C 1
ATOM 2585 O O . THR B 1 111 ? 9.546 27.912 -5.220 1.00 34.05 91 THR B O 1
ATOM 2589 N N . ILE B 1 112 ? 10.437 28.748 -3.314 1.00 38.13 92 ILE B N 1
ATOM 2590 C CA . ILE B 1 112 ? 9.301 29.566 -2.918 1.00 33.41 92 ILE B CA 1
ATOM 2591 C C . ILE B 1 112 ? 9.877 30.916 -2.502 1.00 38.67 92 ILE B C 1
ATOM 2592 O O . ILE B 1 112 ? 10.575 31.009 -1.483 1.00 38.61 92 ILE B O 1
ATOM 2597 N N . CYS B 1 113 ? 9.621 31.951 -3.302 1.00 38.40 93 CYS B N 1
ATOM 2598 C CA . CYS B 1 113 ? 10.213 33.261 -3.087 1.00 38.79 93 CYS B CA 1
ATOM 2599 C C . CYS B 1 113 ? 9.142 34.341 -3.143 1.00 39.63 93 CYS B C 1
ATOM 2600 O O . CYS B 1 113 ? 8.128 34.197 -3.829 1.00 39.13 93 CYS B O 1
ATOM 2603 N N . GLY B 1 114 ? 9.373 35.412 -2.391 1.00 40.14 94 GLY B N 1
ATOM 2604 C CA . GLY B 1 114 ? 8.456 36.541 -2.346 1.00 43.33 94 GLY B CA 1
ATOM 2605 C C . GLY B 1 114 ? 7.135 36.291 -1.646 1.00 45.76 94 GLY B C 1
ATOM 2606 O O . GLY B 1 114 ? 6.104 36.823 -2.076 1.00 46.32 94 GLY B O 1
ATOM 2607 N N . LEU B 1 115 ? 7.138 35.491 -0.578 1.00 47.02 95 LEU B N 1
ATOM 2608 C CA . LEU B 1 115 ? 5.948 35.219 0.224 1.00 40.49 95 LEU B CA 1
ATOM 2609 C C . LEU B 1 115 ? 6.319 35.287 1.702 1.00 39.51 95 LEU B C 1
ATOM 2610 O O . LEU B 1 115 ? 7.495 35.231 2.073 1.00 38.93 95 LEU B O 1
ATOM 2615 N N . GLY B 1 116 ? 5.301 35.414 2.551 1.00 39.67 96 GLY B N 1
ATOM 2616 C CA . GLY B 1 116 ? 5.535 35.401 3.980 1.00 37.11 96 GLY B CA 1
ATOM 2617 C C . GLY B 1 116 ? 5.704 33.997 4.533 1.00 35.53 96 GLY B C 1
ATOM 2618 O O . GLY B 1 116 ? 5.211 33.022 3.973 1.00 40.71 96 GLY B O 1
ATOM 2619 N N . SER B 1 117 ? 6.430 33.907 5.649 1.00 34.59 97 SER B N 1
ATOM 2620 C CA . SER B 1 117 ? 6.626 32.626 6.327 1.00 37.16 97 SER B CA 1
ATOM 2621 C C . SER B 1 117 ? 5.305 31.937 6.639 1.00 41.78 97 SER B C 1
ATOM 2622 O O . SER B 1 117 ? 5.198 30.708 6.531 1.00 42.07 97 SER B O 1
ATOM 2625 N N . GLN B 1 118 ? 4.294 32.704 7.048 1.00 43.56 98 GLN B N 1
ATOM 2626 C CA . GLN B 1 118 ? 2.993 32.109 7.347 1.00 46.37 98 GLN B CA 1
ATOM 2627 C C . GLN B 1 118 ? 2.417 31.424 6.115 1.00 41.87 98 GLN B C 1
ATOM 2628 O O . GLN B 1 118 ? 1.955 30.279 6.189 1.00 40.35 98 GLN B O 1
ATOM 2634 N N . THR B 1 119 ? 2.467 32.101 4.961 1.00 37.26 99 THR B N 1
ATOM 2635 C CA . THR B 1 119 ? 1.971 31.501 3.724 1.00 40.27 99 THR B CA 1
ATOM 2636 C C . THR B 1 119 ? 2.856 30.346 3.273 1.00 40.25 99 THR B C 1
ATOM 2637 O O . THR B 1 119 ? 2.356 29.328 2.778 1.00 41.51 99 THR B O 1
ATOM 2641 N N . ILE B 1 120 ? 4.172 30.485 3.434 1.00 36.38 100 ILE B N 1
ATOM 2642 C CA . ILE B 1 120 ? 5.081 29.427 3.017 1.00 36.24 100 ILE B CA 1
ATOM 2643 C C . ILE B 1 120 ? 4.834 28.167 3.835 1.00 38.11 100 ILE B C 1
ATOM 2644 O O . ILE B 1 120 ? 4.724 27.066 3.287 1.00 39.48 100 ILE B O 1
ATOM 2649 N N . LEU B 1 121 ? 4.710 28.315 5.156 1.00 37.87 101 LEU B N 1
ATOM 2650 C CA . LEU B 1 121 ? 4.515 27.156 6.021 1.00 35.37 101 LEU B CA 1
ATOM 2651 C C . LEU B 1 121 ? 3.218 26.428 5.693 1.00 38.28 101 LEU B C 1
ATOM 2652 O O . LEU B 1 121 ? 3.196 25.192 5.620 1.00 40.89 101 LEU B O 1
ATOM 2657 N N . GLU B 1 122 ? 2.124 27.169 5.497 1.00 43.03 102 GLU B N 1
ATOM 2658 C CA . GLU B 1 122 ? 0.871 26.532 5.091 1.00 47.28 102 GLU B CA 1
ATOM 2659 C C . GLU B 1 122 ? 1.052 25.757 3.789 1.00 42.82 102 GLU B C 1
ATOM 2660 O O . GLU B 1 122 ? 0.611 24.608 3.678 1.00 43.04 102 GLU B O 1
ATOM 2666 N N . ILE B 1 123 ? 1.728 26.358 2.806 1.00 40.21 103 ILE B N 1
ATOM 2667 C CA . ILE B 1 123 ? 2.042 25.655 1.561 1.00 40.13 103 ILE B CA 1
ATOM 2668 C C . ILE B 1 123 ? 2.736 24.322 1.840 1.00 43.24 103 ILE B C 1
ATOM 2669 O O . ILE B 1 123 ? 2.447 23.305 1.192 1.00 37.76 103 ILE B O 1
ATOM 2674 N N . LEU B 1 124 ? 3.639 24.297 2.833 1.00 41.04 104 LEU B N 1
ATOM 2675 C CA . LEU B 1 124 ? 4.441 23.124 3.153 1.00 33.82 104 LEU B CA 1
ATOM 2676 C C . LEU B 1 124 ? 3.648 22.009 3.812 1.00 35.03 104 LEU B C 1
ATOM 2677 O O . LEU B 1 124 ? 4.232 20.978 4.171 1.00 36.19 104 LEU B O 1
ATOM 2682 N N . LYS B 1 125 ? 2.355 22.177 4.038 1.00 35.33 105 LYS B N 1
ATOM 2683 C CA . LYS B 1 125 ? 1.635 21.035 4.562 1.00 38.04 105 LYS B CA 1
ATOM 2684 C C . LYS B 1 125 ? 1.447 19.986 3.481 1.00 40.62 105 LYS B C 1
ATOM 2685 O O . LYS B 1 125 ? 1.290 18.799 3.793 1.00 42.67 105 LYS B O 1
ATOM 2691 N N . ASN B 1 126 ? 1.538 20.388 2.216 1.00 39.46 106 ASN B N 1
ATOM 2692 C CA . ASN B 1 126 ? 1.480 19.451 1.108 1.00 38.70 106 ASN B CA 1
ATOM 2693 C C . ASN B 1 126 ? 2.854 19.011 0.651 1.00 39.14 106 ASN B C 1
ATOM 2694 O O . ASN B 1 126 ? 3.017 18.632 -0.515 1.00 48.21 106 ASN B O 1
ATOM 2699 N N . ASP B 1 127 ? 3.842 19.035 1.546 1.00 34.66 107 ASP B N 1
ATOM 2700 C CA . ASP B 1 127 ? 5.152 18.490 1.222 1.00 38.22 107 ASP B CA 1
ATOM 2701 C C . ASP B 1 127 ? 5.028 17.020 0.824 1.00 41.35 107 ASP B C 1
ATOM 2702 O O . ASP B 1 127 ? 4.206 16.278 1.373 1.00 38.62 107 ASP B O 1
ATOM 2707 N N . HIS B 1 128 ? 5.864 16.598 -0.130 1.00 37.16 108 HIS B N 1
ATOM 2708 C CA . HIS B 1 128 ? 5.678 15.326 -0.820 1.00 41.11 108 HIS B CA 1
ATOM 2709 C C . HIS B 1 128 ? 7.004 14.591 -0.977 1.00 40.28 108 HIS B C 1
ATOM 2710 O O . HIS B 1 128 ? 8.077 15.201 -1.001 1.00 39.26 108 HIS B O 1
ATOM 2717 N N . GLN B 1 129 ? 6.910 13.265 -1.096 1.00 38.21 109 GLN B N 1
ATOM 2718 C CA . GLN B 1 129 ? 8.102 12.430 -1.212 1.00 40.11 109 GLN B CA 1
ATOM 2719 C C . GLN B 1 129 ? 8.878 12.722 -2.495 1.00 35.52 109 GLN B C 1
ATOM 2720 O O . GLN B 1 129 ? 10.104 12.587 -2.518 1.00 36.70 109 GLN B O 1
ATOM 2726 N N . LYS B 1 130 ? 8.192 13.162 -3.551 1.00 35.65 110 LYS B N 1
ATOM 2727 C CA . LYS B 1 130 ? 8.831 13.552 -4.804 1.00 37.23 110 LYS B CA 1
ATOM 2728 C C . LYS B 1 130 ? 9.805 14.721 -4.671 1.00 36.89 110 LYS B C 1
ATOM 2729 O O . LYS B 1 130 ? 10.532 15.002 -5.630 1.00 36.56 110 LYS B O 1
ATOM 2735 N N . ILE B 1 131 ? 9.831 15.414 -3.536 1.00 33.39 111 ILE B N 1
ATOM 2736 C CA . ILE B 1 131 ? 10.566 16.667 -3.373 1.00 34.09 111 ILE B CA 1
ATOM 2737 C C . ILE B 1 131 ? 11.757 16.402 -2.463 1.00 30.43 111 ILE B C 1
ATOM 2738 O O . ILE B 1 131 ? 11.589 15.853 -1.368 1.00 34.43 111 ILE B O 1
ATOM 2743 N N . SER B 1 132 ? 12.953 16.789 -2.903 1.00 27.44 112 SER B N 1
ATOM 2744 C CA . SER B 1 132 ? 14.161 16.521 -2.126 1.00 27.90 112 SER B CA 1
ATOM 2745 C C . SER B 1 132 ? 14.616 17.704 -1.292 1.00 31.26 112 SER B C 1
ATOM 2746 O O . SER B 1 132 ? 15.132 17.508 -0.188 1.00 30.09 112 SER B O 1
ATOM 2749 N N . ASN B 1 133 ? 14.488 18.923 -1.816 1.00 29.75 113 ASN B N 1
ATOM 2750 C CA . ASN B 1 133 ? 15.005 20.110 -1.160 1.00 27.76 113 ASN B CA 1
ATOM 2751 C C . ASN B 1 133 ? 14.028 21.264 -1.335 1.00 33.69 113 ASN B C 1
ATOM 2752 O O . ASN B 1 133 ? 13.229 21.303 -2.272 1.00 32.51 113 ASN B O 1
ATOM 2757 N N . TYR B 1 134 ? 14.108 22.209 -0.411 1.00 30.65 114 TYR B N 1
ATOM 2758 C CA . TYR B 1 134 ? 13.429 23.483 -0.538 1.00 32.99 114 TYR B CA 1
ATOM 2759 C C . TYR B 1 134 ? 14.444 24.615 -0.472 1.00 32.38 114 TYR B C 1
ATOM 2760 O O . TYR B 1 134 ? 15.410 24.559 0.303 1.00 31.07 114 TYR B O 1
ATOM 2769 N N . ILE B 1 135 ? 14.225 25.641 -1.286 1.00 31.23 115 ILE B N 1
ATOM 2770 C CA . ILE B 1 135 ? 14.927 26.913 -1.144 1.00 32.39 115 ILE B CA 1
ATOM 2771 C C . ILE B 1 135 ? 13.877 28.001 -0.977 1.00 31.99 115 ILE B C 1
ATOM 2772 O O . ILE B 1 135 ? 13.136 28.313 -1.922 1.00 33.02 115 ILE B O 1
ATOM 2777 N N . ILE B 1 136 ? 13.813 28.578 0.217 1.00 29.80 116 ILE B N 1
ATOM 2778 C CA . ILE B 1 136 ? 12.801 29.566 0.582 1.00 29.57 116 ILE B CA 1
ATOM 2779 C C . ILE B 1 136 ? 13.455 30.940 0.656 1.00 30.47 116 ILE B C 1
ATOM 2780 O O . ILE B 1 136 ? 14.507 31.106 1.289 1.00 30.26 116 ILE B O 1
ATOM 2785 N N . CYS B 1 137 ? 12.820 31.924 0.033 1.00 28.30 117 CYS B N 1
ATOM 2786 C CA . CYS B 1 137 ? 13.181 33.333 0.188 1.00 36.27 117 CYS B CA 1
ATOM 2787 C C . CYS B 1 137 ? 11.928 34.030 0.702 1.00 32.24 117 CYS B C 1
ATOM 2788 O O . CYS B 1 137 ? 11.006 34.300 -0.071 1.00 36.02 117 CYS B O 1
ATOM 2791 N N . SER B 1 138 ? 11.896 34.318 1.999 1.00 33.47 118 SER B N 1
ATOM 2792 C CA . SER B 1 138 ? 10.692 34.772 2.685 1.00 36.07 118 SER B CA 1
ATOM 2793 C C . SER B 1 138 ? 10.730 36.275 2.956 1.00 29.76 118 SER B C 1
ATOM 2794 O O . SER B 1 138 ? 11.789 36.829 3.272 1.00 26.92 118 SER B O 1
ATOM 2797 N N . ASN B 1 139 ? 9.553 36.921 2.855 1.00 36.94 119 ASN B N 1
ATOM 2798 C CA . ASN B 1 139 ? 9.406 38.339 3.223 1.00 34.19 119 ASN B CA 1
ATOM 2799 C C . ASN B 1 139 ? 9.562 38.564 4.723 1.00 35.36 119 ASN B C 1
ATOM 2800 O O . ASN B 1 139 ? 9.899 39.673 5.143 1.00 38.11 119 ASN B O 1
ATOM 2805 N N . THR B 1 140 ? 9.272 37.558 5.543 1.00 32.70 120 THR B N 1
ATOM 2806 C CA . THR B 1 140 ? 9.278 37.694 6.995 1.00 34.60 120 THR B CA 1
ATOM 2807 C C . THR B 1 140 ? 10.256 36.696 7.601 1.00 34.01 120 THR B C 1
ATOM 2808 O O . THR B 1 140 ? 10.732 35.780 6.927 1.00 34.10 120 THR B O 1
ATOM 2812 N N . SER B 1 141 ? 10.562 36.883 8.890 1.00 34.23 121 SER B N 1
ATOM 2813 C CA . SER B 1 141 ? 11.513 36.004 9.562 1.00 36.27 121 SER B CA 1
ATOM 2814 C C . SER B 1 141 ? 10.983 34.561 9.628 1.00 35.29 121 SER B C 1
ATOM 2815 O O . SER B 1 141 ? 9.776 34.302 9.532 1.00 31.99 121 SER B O 1
ATOM 2818 N N . VAL B 1 142 ? 11.906 33.611 9.824 1.00 36.82 122 VAL B N 1
ATOM 2819 C CA . VAL B 1 142 ? 11.614 32.212 9.509 1.00 34.14 122 VAL B CA 1
ATOM 2820 C C . VAL B 1 142 ? 11.786 31.239 10.679 1.00 38.59 122 VAL B C 1
ATOM 2821 O O . VAL B 1 142 ? 12.165 30.077 10.473 1.00 37.76 122 VAL B O 1
ATOM 2825 N N . LYS B 1 143 ? 11.452 31.667 11.905 1.00 37.91 123 LYS B N 1
ATOM 2826 C CA . LYS B 1 143 ? 11.516 30.740 13.039 1.00 38.45 123 LYS B CA 1
ATOM 2827 C C . LYS B 1 143 ? 10.516 29.601 12.880 1.00 35.51 123 LYS B C 1
ATOM 2828 O O . LYS B 1 143 ? 10.829 28.445 13.173 1.00 35.31 123 LYS B O 1
ATOM 2830 N N . ASN B 1 144 ? 9.305 29.906 12.421 1.00 33.06 124 ASN B N 1
ATOM 2831 C CA . ASN B 1 144 ? 8.341 28.846 12.149 1.00 34.03 124 ASN B CA 1
ATOM 2832 C C . ASN B 1 144 ? 8.901 27.829 11.160 1.00 36.71 124 ASN B C 1
ATOM 2833 O O . ASN B 1 144 ? 8.640 26.631 11.300 1.00 35.68 124 ASN B O 1
ATOM 2838 N N . LEU B 1 145 ? 9.673 28.280 10.161 1.00 35.89 125 LEU B N 1
ATOM 2839 C CA . LEU B 1 145 ? 10.188 27.352 9.161 1.00 36.85 125 LEU B CA 1
ATOM 2840 C C . LEU B 1 145 ? 11.360 26.549 9.706 1.00 36.52 125 LEU B C 1
ATOM 2841 O O . LEU B 1 145 ? 11.533 25.372 9.358 1.00 29.89 125 LEU B O 1
ATOM 2846 N N . ARG B 1 146 ? 12.200 27.179 10.530 1.00 36.65 126 ARG B N 1
ATOM 2847 C CA . ARG B 1 146 ? 13.279 26.433 11.170 1.00 36.83 126 ARG B CA 1
ATOM 2848 C C . ARG B 1 146 ? 12.712 25.363 12.097 1.00 33.45 126 ARG B C 1
ATOM 2849 O O . ARG B 1 146 ? 13.272 24.268 12.227 1.00 32.95 126 ARG B O 1
ATOM 2857 N N . LEU B 1 147 ? 11.586 25.665 12.733 1.00 37.75 127 LEU B N 1
ATOM 2858 C CA . LEU B 1 147 ? 10.899 24.702 13.586 1.00 35.76 127 LEU B CA 1
ATOM 2859 C C . LEU B 1 147 ? 10.337 23.552 12.761 1.00 37.41 127 LEU B C 1
ATOM 2860 O O . LEU B 1 147 ? 10.433 22.377 13.161 1.00 33.49 127 LEU B O 1
ATOM 2865 N N . TRP B 1 148 ? 9.728 23.879 11.618 1.00 29.84 128 TRP B N 1
ATOM 2866 C CA . TRP B 1 148 ? 9.266 22.846 10.698 1.00 35.84 128 TRP B CA 1
ATOM 2867 C C . TRP B 1 148 ? 10.403 21.897 10.342 1.00 30.92 128 TRP B C 1
ATOM 2868 O O . TRP B 1 148 ? 10.280 20.681 10.510 1.00 32.37 128 TRP B O 1
ATOM 2879 N N . ALA B 1 149 ? 11.543 22.445 9.903 1.00 30.89 129 ALA B N 1
ATOM 2880 C CA . ALA B 1 149 ? 12.655 21.592 9.498 1.00 34.06 129 ALA B CA 1
ATOM 2881 C C . ALA B 1 149 ? 13.180 20.780 10.671 1.00 32.27 129 ALA B C 1
ATOM 2882 O O . ALA B 1 149 ? 13.468 19.584 10.525 1.00 34.00 129 ALA B O 1
ATOM 2884 N N . VAL B 1 150 ? 13.315 21.410 11.838 1.00 28.98 130 VAL B N 1
ATOM 2885 C CA . VAL B 1 150 ? 13.785 20.685 13.016 1.00 35.47 130 VAL B CA 1
ATOM 2886 C C . VAL B 1 150 ? 12.803 19.575 13.379 1.00 34.40 130 VAL B C 1
ATOM 2887 O O . VAL B 1 150 ? 13.186 18.415 13.583 1.00 29.38 130 VAL B O 1
ATOM 2891 N N . SER B 1 151 ? 11.519 19.911 13.444 1.00 31.33 131 SER B N 1
ATOM 2892 C CA . SER B 1 151 ? 10.575 18.913 13.915 1.00 36.86 131 SER B CA 1
ATOM 2893 C C . SER B 1 151 ? 10.436 17.743 12.941 1.00 32.65 131 SER B C 1
ATOM 2894 O O . SER B 1 151 ? 9.934 16.687 13.344 1.00 32.06 131 SER B O 1
ATOM 2897 N N . HIS B 1 152 ? 10.904 17.893 11.695 1.00 32.56 132 HIS B N 1
ATOM 2898 C CA . HIS B 1 152 ? 10.931 16.815 10.714 1.00 29.52 132 HIS B CA 1
ATOM 2899 C C . HIS B 1 152 ? 12.317 16.208 10.525 1.00 31.49 132 HIS B C 1
ATOM 2900 O O . HIS B 1 152 ? 12.484 15.342 9.658 1.00 28.26 132 HIS B O 1
ATOM 2907 N N . ASN B 1 153 ? 13.312 16.652 11.301 1.00 32.59 133 ASN B N 1
ATOM 2908 C CA . ASN B 1 153 ? 14.698 16.197 11.164 1.00 31.04 133 ASN B CA 1
ATOM 2909 C C . ASN B 1 153 ? 15.227 16.392 9.737 1.00 31.96 133 ASN B C 1
ATOM 2910 O O . ASN B 1 153 ? 15.878 15.513 9.171 1.00 35.32 133 ASN B O 1
ATOM 2915 N N . TYR B 1 154 ? 14.948 17.557 9.152 1.00 34.92 134 TYR B N 1
ATOM 2916 C CA . TYR B 1 154 ? 15.502 17.969 7.864 1.00 32.96 134 TYR B CA 1
ATOM 2917 C C . TYR B 1 154 ? 16.657 18.926 8.096 1.00 31.41 134 TYR B C 1
ATOM 2918 O O . TYR B 1 154 ? 16.580 19.805 8.959 1.00 34.93 134 TYR B O 1
ATOM 2927 N N . LEU B 1 155 ? 17.716 18.777 7.310 1.00 30.59 135 LEU B N 1
ATOM 2928 C CA . LEU B 1 155 ? 18.870 19.642 7.480 1.00 29.39 135 LEU B CA 1
ATOM 2929 C C . LEU B 1 155 ? 18.584 21.009 6.889 1.00 31.63 135 LEU B C 1
ATOM 2930 O O . LEU B 1 155 ? 18.115 21.114 5.749 1.00 30.49 135 LEU B O 1
ATOM 2935 N N . ILE B 1 156 ? 18.827 22.051 7.687 1.00 31.06 136 ILE B N 1
ATOM 2936 C CA . ILE B 1 156 ? 18.942 23.410 7.167 1.00 30.75 136 ILE B CA 1
ATOM 2937 C C . ILE B 1 156 ? 20.358 23.523 6.610 1.00 27.82 136 ILE B C 1
ATOM 2938 O O . ILE B 1 156 ? 21.332 23.635 7.357 1.00 28.37 136 ILE B O 1
ATOM 2943 N N . LYS B 1 157 ? 20.480 23.449 5.288 1.00 28.30 137 LYS B N 1
ATOM 2944 C CA . LYS B 1 157 ? 21.789 23.449 4.645 1.00 29.80 137 LYS B CA 1
ATOM 2945 C C . LYS B 1 157 ? 22.409 24.841 4.567 1.00 35.19 137 LYS B C 1
ATOM 2946 O O . LYS B 1 157 ? 23.638 24.978 4.630 1.00 36.37 137 LYS B O 1
ATOM 2952 N N . TYR B 1 158 ? 21.597 25.881 4.438 1.00 30.97 138 TYR B N 1
ATOM 2953 C CA . TYR B 1 158 ? 22.157 27.207 4.240 1.00 36.15 138 TYR B CA 1
ATOM 2954 C C . TYR B 1 158 ? 21.136 28.252 4.673 1.00 31.10 138 TYR B C 1
ATOM 2955 O O . TYR B 1 158 ? 19.929 28.059 4.496 1.00 27.49 138 TYR B O 1
ATOM 2964 N N . GLU B 1 159 ? 21.625 29.342 5.261 1.00 31.67 139 GLU B N 1
ATOM 2965 C CA . GLU B 1 159 ? 20.808 30.525 5.494 1.00 33.30 139 GLU B CA 1
ATOM 2966 C C . GLU B 1 159 ? 21.623 31.770 5.178 1.00 34.13 139 GLU B C 1
ATOM 2967 O O . GLU B 1 159 ? 22.856 31.753 5.192 1.00 34.02 139 GLU B O 1
ATOM 2973 N N . SER B 1 160 ? 20.913 32.861 4.912 1.00 31.38 140 SER B N 1
ATOM 2974 C CA . SER B 1 160 ? 21.546 34.167 4.851 1.00 39.36 140 SER B CA 1
ATOM 2975 C C . SER B 1 160 ? 20.470 35.245 4.952 1.00 36.09 140 SER B C 1
ATOM 2976 O O . SER B 1 160 ? 19.272 34.984 4.816 1.00 32.54 140 SER B O 1
ATOM 2979 N N . PHE B 1 161 ? 20.924 36.457 5.227 1.00 38.60 141 PHE B N 1
ATOM 2980 C CA . PHE B 1 161 ? 20.050 37.583 5.513 1.00 35.11 141 PHE B CA 1
ATOM 2981 C C . PHE B 1 161 ? 20.325 38.639 4.458 1.00 33.10 141 PHE B C 1
ATOM 2982 O O . PHE B 1 161 ? 21.471 39.070 4.299 1.00 32.80 141 PHE B O 1
ATOM 2990 N N . ILE B 1 162 ? 19.281 39.040 3.737 1.00 31.82 142 ILE B N 1
ATOM 2991 C CA . ILE B 1 162 ? 19.411 39.792 2.496 1.00 34.56 142 ILE B CA 1
ATOM 2992 C C . ILE B 1 162 ? 18.628 41.092 2.622 1.00 38.16 142 ILE B C 1
ATOM 2993 O O . ILE B 1 162 ? 17.486 41.091 3.107 1.00 32.78 142 ILE B O 1
ATOM 2998 N N . TYR B 1 163 ? 19.253 42.199 2.204 1.00 34.68 143 TYR B N 1
ATOM 2999 C CA . TYR B 1 163 ? 18.579 43.480 2.045 1.00 34.03 143 TYR B CA 1
ATOM 3000 C C . TYR B 1 163 ? 18.492 43.790 0.556 1.00 36.95 143 TYR B C 1
ATOM 3001 O O . TYR B 1 163 ? 19.493 43.674 -0.160 1.00 34.80 143 TYR B O 1
ATOM 3010 N N . GLU B 1 164 ? 17.301 44.170 0.086 1.00 36.71 144 GLU B N 1
ATOM 3011 C CA . GLU B 1 164 ? 17.165 44.628 -1.299 1.00 40.74 144 GLU B CA 1
ATOM 3012 C C . GLU B 1 164 ? 15.937 45.510 -1.420 1.00 40.88 144 GLU B C 1
ATOM 3013 O O . GLU B 1 164 ? 14.834 45.082 -1.068 1.00 42.18 144 GLU B O 1
ATOM 3019 N N . ASP B 1 165 ? 16.136 46.726 -1.925 1.00 39.99 145 ASP B N 1
ATOM 3020 C CA . ASP B 1 165 ? 15.058 47.643 -2.293 1.00 42.44 145 ASP B CA 1
ATOM 3021 C C . ASP B 1 165 ? 14.148 47.966 -1.102 1.00 46.83 145 ASP B C 1
ATOM 3022 O O . ASP B 1 165 ? 12.925 47.825 -1.166 1.00 45.39 145 ASP B O 1
ATOM 3027 N N . ASP B 1 166 ? 14.768 48.404 -0.002 1.00 45.60 146 ASP B N 1
ATOM 3028 C CA . ASP B 1 166 ? 14.069 48.777 1.234 1.00 48.34 146 ASP B CA 1
ATOM 3029 C C . ASP B 1 166 ? 13.294 47.627 1.877 1.00 46.23 146 ASP B C 1
ATOM 3030 O O . ASP B 1 166 ? 12.256 47.849 2.501 1.00 51.62 146 ASP B O 1
ATOM 3035 N N . HIS B 1 167 ? 13.790 46.395 1.770 1.00 46.11 147 HIS B N 1
ATOM 3036 C CA . HIS B 1 167 ? 13.155 45.268 2.439 1.00 43.69 147 HIS B CA 1
ATOM 3037 C C . HIS B 1 167 ? 14.220 44.268 2.834 1.00 36.76 147 HIS B C 1
ATOM 3038 O O . HIS B 1 167 ? 15.274 44.187 2.204 1.00 37.80 147 HIS B O 1
ATOM 3045 N N . TYR B 1 168 ? 13.942 43.520 3.894 1.00 37.67 148 TYR B N 1
ATOM 3046 C CA . TYR B 1 168 ? 14.790 42.402 4.278 1.00 39.91 148 TYR B CA 1
ATOM 3047 C C . TYR B 1 168 ? 14.150 41.093 3.848 1.00 33.91 148 TYR B C 1
ATOM 3048 O O . TYR B 1 168 ? 12.929 40.984 3.716 1.00 31.72 148 TYR B O 1
ATOM 3057 N N . TYR B 1 169 ? 15.000 40.110 3.590 1.00 31.79 149 TYR B N 1
ATOM 3058 C CA . TYR B 1 169 ? 14.538 38.815 3.124 1.00 31.90 149 TYR B CA 1
ATOM 3059 C C . TYR B 1 169 ? 15.324 37.724 3.827 1.00 30.73 149 TYR B C 1
ATOM 3060 O O . TYR B 1 169 ? 16.522 37.876 4.095 1.00 27.78 149 TYR B O 1
ATOM 3069 N N . TRP B 1 170 ? 14.640 36.624 4.120 1.00 28.35 150 TRP B N 1
ATOM 3070 C CA . TRP B 1 170 ? 15.215 35.525 4.877 1.00 28.45 150 TRP B CA 1
ATOM 3071 C C . TRP B 1 170 ? 15.397 34.329 3.945 1.00 28.69 150 TRP B C 1
ATOM 3072 O O . TRP B 1 170 ? 14.413 33.770 3.438 1.00 24.98 150 TRP B O 1
ATOM 3083 N N . LEU B 1 171 ? 16.652 33.946 3.718 1.00 28.24 151 LEU B N 1
ATOM 3084 C CA . LEU B 1 171 ? 16.985 32.836 2.829 1.00 33.58 151 LEU B CA 1
ATOM 3085 C C . LEU B 1 171 ? 17.311 31.590 3.640 1.00 32.83 151 LEU B C 1
ATOM 3086 O O . LEU B 1 171 ? 18.212 31.620 4.487 1.00 31.21 151 LEU B O 1
ATOM 3091 N N . ILE B 1 172 ? 16.612 30.489 3.356 1.00 29.92 152 ILE B N 1
ATOM 3092 C CA . ILE B 1 172 ? 16.840 29.230 4.066 1.00 26.62 152 ILE B CA 1
ATOM 3093 C C . ILE B 1 172 ? 16.727 28.082 3.071 1.00 27.54 152 ILE B C 1
ATOM 3094 O O . ILE B 1 172 ? 15.767 28.012 2.294 1.00 27.87 152 ILE B O 1
ATOM 3099 N N . GLU B 1 173 ? 17.716 27.192 3.075 1.00 28.47 153 GLU B N 1
ATOM 3100 C CA . GLU B 1 173 ? 17.720 26.010 2.217 1.00 33.31 153 GLU B CA 1
ATOM 3101 C C . GLU B 1 173 ? 17.616 24.744 3.064 1.00 32.75 153 GLU B C 1
ATOM 3102 O O . GLU B 1 173 ? 18.429 24.529 3.970 1.00 31.94 153 GLU B O 1
ATOM 3108 N N . ILE B 1 174 ? 16.638 23.895 2.748 1.00 33.80 154 ILE B N 1
ATOM 3109 C CA . ILE B 1 174 ? 16.346 22.693 3.522 1.00 31.86 154 ILE B CA 1
ATOM 3110 C C . ILE B 1 174 ? 16.627 21.455 2.671 1.00 34.96 154 ILE B C 1
ATOM 3111 O O . ILE B 1 174 ? 16.109 21.328 1.553 1.00 33.89 154 ILE B O 1
ATOM 3116 N N . ASN B 1 175 ? 17.443 20.541 3.202 1.00 32.93 155 ASN B N 1
ATOM 3117 C CA . ASN B 1 175 ? 17.751 19.277 2.536 1.00 30.17 155 ASN B CA 1
ATOM 3118 C C . ASN B 1 175 ? 17.074 18.130 3.277 1.00 32.73 155 ASN B C 1
ATOM 3119 O O . ASN B 1 175 ? 17.509 17.752 4.370 1.00 32.48 155 ASN B O 1
ATOM 3124 N N . LYS B 1 176 ? 16.048 17.540 2.661 1.00 29.54 156 LYS B N 1
ATOM 3125 C CA . LYS B 1 176 ? 15.266 16.515 3.346 1.00 30.92 156 LYS B CA 1
ATOM 3126 C C . LYS B 1 176 ? 16.026 15.212 3.549 1.00 31.40 156 LYS B C 1
ATOM 3127 O O . LYS B 1 176 ? 15.668 14.440 4.442 1.00 37.34 156 LYS B O 1
ATOM 3133 N N . ASN B 1 177 ? 17.052 14.946 2.753 1.00 33.54 157 ASN B N 1
ATOM 3134 C CA . ASN B 1 177 ? 17.796 13.694 2.814 1.00 36.02 157 ASN B CA 1
ATOM 3135 C C . ASN B 1 177 ? 18.994 13.774 3.729 1.00 34.23 157 ASN B C 1
ATOM 3136 O O . ASN B 1 177 ? 19.863 12.900 3.680 1.00 34.96 157 ASN B O 1
ATOM 3141 N N . LYS B 1 178 ? 19.072 14.805 4.548 1.00 35.93 158 LYS B N 1
ATOM 3142 C CA . LYS B 1 178 ? 20.036 14.831 5.627 1.00 36.60 158 LYS B CA 1
ATOM 3143 C C . LYS B 1 178 ? 19.310 15.233 6.905 1.00 31.24 158 LYS B C 1
ATOM 3144 O O . LYS B 1 178 ? 18.201 15.773 6.869 1.00 32.25 158 LYS B O 1
ATOM 3150 N N . TYR B 1 179 ? 19.910 14.896 8.041 1.00 34.40 159 TYR B N 1
ATOM 3151 C CA . TYR B 1 179 ? 1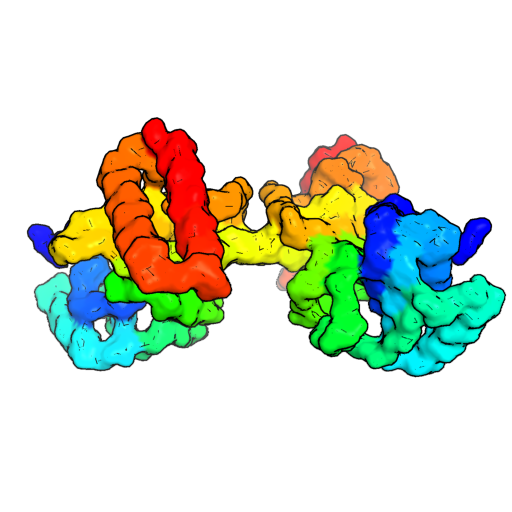9.276 15.117 9.335 1.00 33.81 159 TYR B CA 1
ATOM 3152 C C . TYR B 1 179 ? 19.471 16.562 9.799 1.00 31.24 159 TYR B C 1
ATOM 3153 O O . TYR B 1 179 ? 20.423 17.241 9.418 1.00 36.95 159 TYR B O 1
ATOM 3162 N N . SER B 1 180 ? 18.571 17.017 10.665 1.00 33.79 160 SER B N 1
ATOM 3163 C CA . SER B 1 180 ? 18.728 18.331 11.269 1.00 35.08 160 SER B CA 1
ATOM 3164 C C . SER B 1 180 ? 19.962 18.384 12.161 1.00 34.55 160 SER B C 1
ATOM 3165 O O . SER B 1 180 ? 20.271 17.426 12.879 1.00 34.71 160 SER B O 1
ATOM 3168 N N . ASP B 1 181 ? 20.667 19.515 12.109 1.00 33.86 161 ASP B N 1
ATOM 3169 C CA . ASP B 1 181 ? 21.595 19.880 13.174 1.00 35.14 161 ASP B CA 1
ATOM 3170 C C . ASP B 1 181 ? 20.834 20.056 14.488 1.00 36.74 161 ASP B C 1
ATOM 3171 O O . ASP B 1 181 ? 19.651 20.412 14.507 1.00 29.80 161 ASP B O 1
ATOM 3176 N N . HIS B 1 182 ? 21.519 19.811 15.603 1.00 32.65 162 HIS B N 1
ATOM 3177 C CA . HIS B 1 182 ? 20.885 19.944 16.912 1.00 33.74 162 HIS B CA 1
ATOM 3178 C C . HIS B 1 182 ? 20.923 21.414 17.339 1.00 35.67 162 HIS B C 1
ATOM 3179 O O . HIS B 1 182 ? 21.678 21.832 18.221 1.00 37.81 162 HIS B O 1
ATOM 3186 N N . LEU B 1 183 ? 20.069 22.206 16.686 1.00 34.12 163 LEU B N 1
ATOM 3187 C CA . LEU B 1 183 ? 20.050 23.648 16.908 1.00 35.68 163 LEU B CA 1
ATOM 3188 C C . LEU B 1 183 ? 19.749 23.989 18.361 1.00 32.38 163 LEU B C 1
ATOM 3189 O O . LEU B 1 183 ? 18.815 23.452 18.966 1.00 31.83 163 LEU B O 1
ATOM 3194 N N . GLU B 1 184 ? 20.533 24.906 18.912 1.00 33.44 164 GLU B N 1
ATOM 3195 C CA . GLU B 1 184 ? 20.168 25.518 20.178 1.00 35.95 164 GLU B CA 1
ATOM 3196 C C . GLU B 1 184 ? 18.840 26.263 20.036 1.00 32.35 164 GLU B C 1
ATOM 3197 O O . GLU B 1 184 ? 18.355 26.523 18.933 1.00 33.61 164 GLU B O 1
ATOM 3203 N N . GLU B 1 185 ? 18.233 26.592 21.173 1.00 35.88 165 GLU B N 1
ATOM 3204 C CA . GLU B 1 185 ? 16.939 27.263 21.124 1.00 37.39 165 GLU B CA 1
ATOM 3205 C C . GLU B 1 185 ? 17.044 28.635 20.445 1.00 40.45 165 GLU B C 1
ATOM 3206 O O . GLU B 1 185 ? 16.210 28.981 19.598 1.00 38.55 165 GLU B O 1
ATOM 3212 N N . LEU B 1 186 ? 18.064 29.434 20.795 1.00 36.36 166 LEU B N 1
ATOM 3213 C CA . LEU B 1 186 ? 18.196 30.750 20.156 1.00 37.16 166 LEU B CA 1
ATOM 3214 C C . LEU B 1 186 ? 18.506 30.633 18.663 1.00 40.02 166 LEU B C 1
ATOM 3215 O O . LEU B 1 186 ? 18.227 31.570 17.899 1.00 37.65 166 LEU B O 1
ATOM 3220 N N . GLU B 1 187 ? 19.051 29.493 18.232 1.00 36.43 167 GLU B N 1
ATOM 3221 C CA . GLU B 1 187 ? 19.343 29.290 16.822 1.00 33.81 167 GLU B CA 1
ATOM 3222 C C . GLU B 1 187 ? 18.076 28.997 16.030 1.00 36.59 167 GLU B C 1
ATOM 3223 O O . GLU B 1 187 ? 17.932 29.471 14.898 1.00 33.46 167 GLU B O 1
ATOM 3229 N N . ILE B 1 188 ? 17.143 28.228 16.602 1.00 32.15 168 ILE B N 1
ATOM 3230 C CA . ILE B 1 188 ? 15.845 28.067 15.955 1.00 34.40 168 ILE B CA 1
ATOM 3231 C C . ILE B 1 188 ? 15.184 29.423 15.799 1.00 35.30 168 ILE B C 1
ATOM 3232 O O . ILE B 1 188 ? 14.499 29.693 14.801 1.00 31.56 168 ILE B O 1
ATOM 3237 N N . GLU B 1 189 ? 15.434 30.315 16.758 1.00 34.44 169 GLU B N 1
ATOM 3238 C CA . GLU B 1 189 ? 14.769 31.608 16.793 1.00 38.47 169 GLU B CA 1
ATOM 3239 C C . GLU B 1 189 ? 15.315 32.553 15.728 1.00 35.21 169 GLU B C 1
ATOM 3240 O O . GLU B 1 189 ? 14.547 33.156 14.973 1.00 33.02 169 GLU B O 1
ATOM 3246 N N . PHE B 1 190 ? 16.636 32.693 15.653 1.00 32.09 170 PHE B N 1
ATOM 3247 C CA . PHE B 1 190 ? 17.250 33.732 14.845 1.00 38.63 170 PHE B CA 1
ATOM 3248 C C . PHE B 1 190 ? 18.209 33.216 13.785 1.00 36.43 170 PHE B C 1
ATOM 3249 O O . PHE B 1 190 ? 18.687 34.013 12.970 1.00 36.95 170 PHE B O 1
ATOM 3257 N N . GLY B 1 191 ? 18.480 31.919 13.750 1.00 36.86 171 GLY B N 1
ATOM 3258 C CA . GLY B 1 191 ? 19.366 31.354 12.746 1.00 38.56 171 GLY B CA 1
ATOM 3259 C C . GLY B 1 191 ? 20.611 30.755 13.365 1.00 34.41 171 GLY B C 1
ATOM 3260 O O . GLY B 1 191 ? 21.126 31.271 14.362 1.00 36.61 171 GLY B O 1
ATOM 3261 N N . SER B 1 192 ? 21.084 29.652 12.799 1.00 33.64 172 SER B N 1
ATOM 3262 C CA . SER B 1 192 ? 22.300 29.014 13.288 1.00 36.80 172 SER B CA 1
ATOM 3263 C C . SER B 1 192 ? 23.486 29.984 13.294 1.00 38.48 172 SER B C 1
ATOM 3264 O O . SER B 1 192 ? 23.683 30.771 12.357 1.00 34.69 172 SER B O 1
ATOM 3267 N N . LYS B 1 193 ? 24.277 29.921 14.372 1.00 35.92 173 LYS B N 1
ATOM 3268 C CA . LYS B 1 193 ? 25.539 30.648 14.441 1.00 35.37 173 LYS B CA 1
ATOM 3269 C C . LYS B 1 193 ? 26.405 30.392 13.207 1.00 40.57 173 LYS B C 1
ATOM 3270 O O . LYS B 1 193 ? 27.093 31.297 12.717 1.00 41.56 173 LYS B O 1
ATOM 3276 N N . GLN B 1 194 ? 26.355 29.169 12.676 1.00 42.89 174 GLN B N 1
ATOM 3277 C CA . GLN B 1 194 ? 27.142 28.792 11.509 1.00 40.61 174 GLN B CA 1
ATOM 3278 C C . GLN B 1 194 ? 26.920 29.721 10.310 1.00 39.61 174 GLN B C 1
ATOM 3279 O O . GLN B 1 194 ? 27.839 29.938 9.515 1.00 35.96 174 GLN B O 1
ATOM 3285 N N . PHE B 1 195 ? 25.723 30.291 10.163 1.00 43.54 175 PHE B N 1
ATOM 3286 C CA . PHE B 1 195 ? 25.407 31.116 9.003 1.00 39.97 175 PHE B CA 1
ATOM 3287 C C . PHE B 1 195 ? 25.418 32.613 9.294 1.00 39.85 175 PHE B C 1
ATOM 3288 O O . PHE B 1 195 ? 25.451 33.409 8.348 1.00 36.89 175 PHE B O 1
ATOM 3296 N N . PHE B 1 196 ? 25.387 33.022 10.564 1.00 36.04 176 PHE B N 1
ATOM 3297 C CA . PHE B 1 196 ? 25.266 34.439 10.877 1.00 38.12 176 PHE B CA 1
ATOM 3298 C C . PHE B 1 196 ? 26.321 34.928 11.850 1.00 40.57 176 PHE B C 1
ATOM 3299 O O . PHE B 1 196 ? 26.229 36.065 12.312 1.00 47.57 176 PHE B O 1
ATOM 3307 N N . ASN B 1 197 ? 27.317 34.116 12.160 1.00 40.95 177 ASN B N 1
ATOM 3308 C CA . ASN B 1 197 ? 28.452 34.583 12.943 1.00 42.91 177 ASN B CA 1
ATOM 3309 C C . ASN B 1 197 ? 29.080 35.826 12.314 1.00 41.41 177 ASN B C 1
ATOM 3310 O O . ASN B 1 197 ? 29.456 35.821 11.137 1.00 43.65 177 ASN B O 1
ATOM 3315 N N . LYS B 1 198 ? 29.169 36.899 13.096 1.00 41.33 178 LYS B N 1
ATOM 3316 C CA . LYS B 1 198 ? 29.783 38.165 12.696 1.00 45.06 178 LYS B CA 1
ATOM 3317 C C . LYS B 1 198 ? 29.071 38.844 11.525 1.00 37.50 178 LYS B C 1
ATOM 3318 O O . LYS B 1 198 ? 29.636 39.745 10.904 1.00 39.30 178 LYS B O 1
ATOM 3324 N N . ASN B 1 199 ? 27.843 38.452 11.206 1.00 39.17 179 ASN B N 1
ATOM 3325 C CA . ASN B 1 199 ? 27.097 39.106 10.134 1.00 42.63 179 ASN B CA 1
ATOM 3326 C C . ASN B 1 199 ? 26.620 40.477 10.623 1.00 42.20 179 ASN B C 1
ATOM 3327 O O . ASN B 1 199 ? 25.623 40.587 11.341 1.00 37.72 179 ASN B O 1
ATOM 3332 N N . SER B 1 200 ? 27.325 41.544 10.219 1.00 42.78 180 SER B N 1
ATOM 3333 C CA . SER B 1 200 ? 27.004 42.874 10.736 1.00 40.32 180 SER B CA 1
ATOM 3334 C C . SER B 1 200 ? 25.716 43.442 10.150 1.00 36.78 180 SER B C 1
ATOM 3335 O O . SER B 1 200 ? 25.091 44.300 10.784 1.00 38.18 180 SER B O 1
ATOM 3338 N N . LEU B 1 201 ? 25.301 42.993 8.965 1.00 36.54 181 LEU B N 1
ATOM 3339 C CA . LEU B 1 201 ? 23.994 43.402 8.467 1.00 35.51 181 LEU B CA 1
ATOM 3340 C C . LEU B 1 201 ? 22.873 42.845 9.349 1.00 38.19 181 LEU B C 1
ATOM 3341 O O . LEU B 1 201 ? 21.949 43.574 9.733 1.00 36.31 181 LEU B O 1
ATOM 3346 N N . TYR B 1 202 ? 22.943 41.554 9.692 1.00 34.19 182 TYR B N 1
ATOM 3347 C CA . TYR B 1 202 ? 21.917 40.963 10.549 1.00 36.49 182 TYR B CA 1
ATOM 3348 C C . TYR B 1 202 ? 21.940 41.583 11.944 1.00 36.80 182 TYR B C 1
ATOM 3349 O O . TYR B 1 202 ? 20.898 42.009 12.462 1.00 33.57 182 TYR B O 1
ATOM 3358 N N . ILE B 1 203 ? 23.126 41.635 12.563 1.00 33.88 183 ILE B N 1
ATOM 3359 C CA . ILE B 1 203 ? 23.283 42.250 13.880 1.00 38.88 183 ILE B CA 1
ATOM 3360 C C . ILE B 1 203 ? 22.642 43.634 13.914 1.00 38.68 183 ILE B C 1
ATOM 3361 O O . ILE B 1 203 ? 21.925 43.980 14.860 1.00 35.60 183 ILE B O 1
ATOM 3366 N N . SER B 1 204 ? 22.852 44.434 12.862 1.00 38.14 184 SER B N 1
ATOM 3367 C CA . SER B 1 204 ? 22.273 45.771 12.840 1.00 32.13 184 SER B CA 1
ATOM 3368 C C . SER B 1 204 ? 20.749 45.731 12.735 1.00 38.05 184 SER B C 1
ATOM 3369 O O . SER B 1 204 ? 20.054 46.555 13.355 1.00 33.77 184 SER B O 1
ATOM 3372 N N . TYR B 1 205 ? 20.212 44.798 11.937 1.00 33.91 185 TYR B N 1
ATOM 3373 C CA . TYR B 1 205 ? 18.762 44.610 11.874 1.00 34.21 185 TYR B CA 1
ATOM 3374 C C . TYR B 1 205 ? 18.198 44.239 13.237 1.00 40.03 185 TYR B C 1
ATOM 3375 O O . TYR B 1 205 ? 17.084 44.646 13.597 1.00 37.73 185 TYR B O 1
ATOM 3384 N N . LEU B 1 206 ? 18.936 43.419 13.987 1.00 35.27 186 LEU B N 1
ATOM 3385 C CA . LEU B 1 206 ? 18.429 42.940 15.260 1.00 35.01 186 LEU B CA 1
ATOM 3386 C C . LEU B 1 206 ? 18.463 44.052 16.301 1.00 36.90 186 LEU B C 1
ATOM 3387 O O . LEU B 1 206 ? 17.519 44.206 17.084 1.00 33.30 186 LEU B O 1
ATOM 3392 N N . GLU B 1 207 ? 19.530 44.857 16.298 1.00 39.53 187 GLU B N 1
ATOM 3393 C CA . GLU B 1 207 ? 19.601 46.000 17.202 1.00 37.29 187 GLU B CA 1
ATOM 3394 C C . GLU B 1 207 ? 18.507 47.012 16.904 1.00 34.44 187 GLU B C 1
ATOM 3395 O O . GLU B 1 207 ? 17.975 47.638 17.825 1.00 37.75 187 GLU B O 1
ATOM 3401 N N . ASN B 1 208 ? 18.122 47.153 15.636 1.00 39.69 188 ASN B N 1
ATOM 3402 C CA . ASN B 1 208 ? 16.977 47.997 15.316 1.00 39.11 188 ASN B CA 1
ATOM 3403 C C . ASN B 1 208 ? 15.670 47.387 15.812 1.00 39.33 188 ASN B C 1
ATOM 3404 O O . ASN B 1 208 ? 14.727 48.120 16.137 1.00 42.77 188 ASN B O 1
ATOM 3409 N N . GLU B 1 209 ? 15.600 46.056 15.880 1.00 39.07 189 GLU B N 1
ATOM 3410 C CA . GLU B 1 209 ? 14.423 45.391 16.427 1.00 38.79 189 GLU B CA 1
ATOM 3411 C C . GLU B 1 209 ? 14.266 45.692 17.911 1.00 36.28 189 GLU B C 1
ATOM 3412 O O . GLU B 1 209 ? 13.147 45.917 18.392 1.00 36.89 189 GLU B O 1
ATOM 3418 N N . ILE B 1 210 ? 15.378 45.700 18.653 1.00 35.72 190 ILE B N 1
ATOM 3419 C CA . ILE B 1 210 ? 15.319 46.027 20.078 1.00 39.89 190 ILE B CA 1
ATOM 3420 C C . ILE B 1 210 ? 14.874 47.472 20.270 1.00 37.49 190 ILE B C 1
ATOM 3421 O O . ILE B 1 210 ? 14.090 47.776 21.178 1.00 32.83 190 ILE B O 1
ATOM 3426 N N . SER B 1 211 ? 15.350 48.378 19.404 1.00 33.31 191 SER B N 1
ATOM 3427 C CA . SER B 1 211 ? 14.911 49.770 19.450 1.00 37.22 191 SER B CA 1
ATOM 3428 C C . SER B 1 211 ? 13.402 49.864 19.334 1.00 37.12 191 SER B C 1
ATOM 3429 O O . SER B 1 211 ? 12.752 50.564 20.114 1.00 36.78 191 SER B O 1
ATOM 3432 N N . ASN B 1 212 ? 12.827 49.167 18.351 1.00 35.76 192 ASN B N 1
ATOM 3433 C CA . ASN B 1 212 ? 11.396 49.293 18.114 1.00 38.27 192 ASN B CA 1
ATOM 3434 C C . ASN B 1 212 ? 10.610 48.764 19.295 1.00 39.78 192 ASN B C 1
ATOM 3435 O O . ASN B 1 212 ? 9.601 49.360 19.694 1.00 43.37 192 ASN B O 1
ATOM 3440 N N . LEU B 1 213 ? 11.072 47.655 19.879 1.00 35.96 193 LEU B N 1
ATOM 3441 C CA . LEU B 1 213 ? 10.371 47.058 21.008 1.00 37.06 193 LEU B CA 1
ATOM 3442 C C . LEU B 1 213 ? 10.509 47.926 22.250 1.00 36.42 193 LEU B C 1
ATOM 3443 O O . LEU B 1 213 ? 9.569 48.039 23.044 1.00 34.65 193 LEU B O 1
ATOM 3448 N N . THR B 1 214 ? 11.677 48.543 22.437 1.00 32.96 194 THR B N 1
ATOM 3449 C CA . THR B 1 214 ? 11.848 49.455 23.556 1.00 34.53 194 THR B CA 1
ATOM 3450 C C . THR B 1 214 ? 10.852 50.606 23.477 1.00 34.21 194 THR B C 1
ATOM 3451 O O . THR B 1 214 ? 10.301 51.021 24.500 1.00 32.02 194 THR B O 1
ATOM 3455 N N . LYS B 1 215 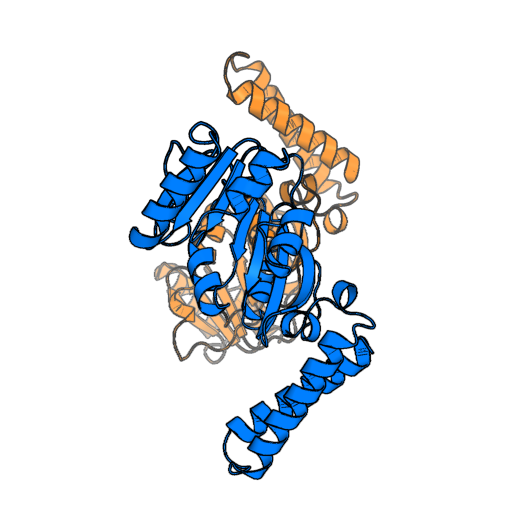? 10.583 51.107 22.265 1.00 30.33 195 LYS B N 1
ATOM 3456 C CA . LYS B 1 215 ? 9.551 52.121 22.101 1.00 35.41 195 LYS B CA 1
ATOM 3457 C C . LYS B 1 215 ? 8.216 51.632 22.650 1.00 39.24 195 LYS B C 1
ATOM 3458 O O . LYS B 1 215 ? 7.510 52.374 23.352 1.00 34.88 195 LYS B O 1
ATOM 3464 N N . ILE B 1 216 ? 7.879 50.367 22.374 1.00 38.54 196 ILE B N 1
ATOM 3465 C CA . ILE B 1 216 ? 6.606 49.800 22.813 1.00 37.90 196 ILE B CA 1
ATOM 3466 C C . ILE B 1 216 ? 6.560 49.650 24.325 1.00 33.34 196 ILE B C 1
ATOM 3467 O O . ILE B 1 216 ? 5.531 49.915 24.953 1.00 39.28 196 ILE B O 1
ATOM 3472 N N . LEU B 1 217 ? 7.649 49.192 24.938 1.00 34.40 197 LEU B N 1
ATOM 3473 C CA . LEU B 1 217 ? 7.647 49.058 26.389 1.00 35.89 197 LEU B CA 1
ATOM 3474 C C . LEU B 1 217 ? 7.474 50.404 27.074 1.00 40.64 197 LEU B C 1
ATOM 3475 O O . LEU B 1 217 ? 7.017 50.459 28.222 1.00 44.45 197 LEU B O 1
ATOM 3480 N N . ASN B 1 218 ? 7.839 51.489 26.403 1.00 34.53 198 ASN B N 1
ATOM 3481 C CA . ASN B 1 218 ? 7.625 52.812 26.944 1.00 37.21 198 ASN B CA 1
ATOM 3482 C C . ASN B 1 218 ? 6.235 53.336 26.639 1.00 39.60 198 ASN B C 1
ATOM 3483 O O . ASN B 1 218 ? 5.944 54.496 26.945 1.00 39.17 198 ASN B O 1
ATOM 3488 N N . GLN B 1 219 ? 5.363 52.504 26.073 1.00 38.26 199 GLN B N 1
ATOM 3489 C CA . GLN B 1 219 ? 4.003 52.921 25.786 1.00 43.12 199 GLN B CA 1
ATOM 3490 C C . GLN B 1 219 ? 2.914 52.061 26.399 1.00 40.93 199 GLN B C 1
ATOM 3491 O O . GLN B 1 219 ? 1.801 52.562 26.578 1.00 45.83 199 GLN B O 1
ATOM 3497 N N . ILE B 1 220 ? 3.181 50.804 26.716 1.00 44.57 200 ILE B N 1
ATOM 3498 C CA . ILE B 1 220 ? 2.138 49.903 27.191 1.00 44.61 200 ILE B CA 1
ATOM 3499 C C . ILE B 1 220 ? 2.183 49.816 28.711 1.00 42.47 200 ILE B C 1
ATOM 3500 O O . ILE B 1 220 ? 3.212 50.047 29.353 1.00 40.85 200 ILE B O 1
ATOM 3505 N N . ASN B 1 221 ? 1.051 49.459 29.293 1.00 44.67 201 ASN B N 1
ATOM 3506 C CA . ASN B 1 221 ? 0.967 49.294 30.736 1.00 43.30 201 ASN B CA 1
ATOM 3507 C C . ASN B 1 221 ? 1.778 48.075 31.166 1.00 46.15 201 ASN B C 1
ATOM 3508 O O . ASN B 1 221 ? 1.604 46.993 30.600 1.00 42.95 201 ASN B O 1
ATOM 3513 N N . PRO B 1 222 ? 2.660 48.205 32.162 1.00 46.65 202 PRO B N 1
ATOM 3514 C CA . PRO B 1 222 ? 3.440 47.039 32.620 1.00 46.74 202 PRO B CA 1
ATOM 3515 C C . PRO B 1 222 ? 2.599 45.877 33.132 1.00 47.44 202 PRO B C 1
ATOM 3516 O O . PRO B 1 222 ? 3.130 44.770 33.266 1.00 48.36 202 PRO B O 1
ATOM 3520 N N . ASN B 1 223 ? 1.322 46.085 33.455 1.00 52.58 203 ASN B N 1
ATOM 3521 C CA . ASN B 1 223 ? 0.478 44.962 33.848 1.00 55.20 203 ASN B CA 1
ATOM 3522 C C . ASN B 1 223 ? -0.141 44.250 32.644 1.00 54.80 203 ASN B C 1
ATOM 3523 O O . ASN B 1 223 ? -0.783 43.210 32.818 1.00 57.51 203 ASN B O 1
ATOM 3528 N N . ASN B 1 224 ? 0.042 44.781 31.437 1.00 51.76 204 ASN B N 1
ATOM 3529 C CA . ASN B 1 224 ? -0.294 44.048 30.228 1.00 55.43 204 ASN B CA 1
ATOM 3530 C C . ASN B 1 224 ? 0.609 42.819 30.102 1.00 57.54 204 ASN B C 1
ATOM 3531 O O . ASN B 1 224 ? 1.813 42.868 30.378 1.00 55.22 204 ASN B O 1
ATOM 3536 N N . ILE B 1 225 ? 0.014 41.696 29.712 1.00 57.94 205 ILE B N 1
ATOM 3537 C CA . ILE B 1 225 ? 0.813 40.494 29.516 1.00 57.35 205 ILE B CA 1
ATOM 3538 C C . ILE B 1 225 ? 1.824 40.695 28.391 1.00 58.53 205 ILE B C 1
ATOM 3539 O O . ILE B 1 225 ? 2.907 40.096 28.415 1.00 59.94 205 ILE B O 1
ATOM 3544 N N . LYS B 1 226 ? 1.509 41.554 27.405 1.00 58.08 206 LYS B N 1
ATOM 3545 C CA . LYS B 1 226 ? 2.434 41.790 26.290 1.00 59.59 206 LYS B CA 1
ATOM 3546 C C . LYS B 1 226 ? 3.746 42.401 26.762 1.00 57.77 206 LYS B C 1
ATOM 3547 O O . LYS B 1 226 ? 4.803 42.140 26.171 1.00 53.60 206 LYS B O 1
ATOM 3553 N N . TYR B 1 227 ? 3.692 43.229 27.808 1.00 54.83 207 TYR B N 1
ATOM 3554 C CA . TYR B 1 227 ? 4.907 43.792 28.379 1.00 52.06 207 TYR B CA 1
ATOM 3555 C C . TYR B 1 227 ? 5.882 42.683 28.746 1.00 46.97 207 TYR B C 1
ATOM 3556 O O . TYR B 1 227 ? 7.094 42.803 28.529 1.00 46.72 207 TYR B O 1
ATOM 3565 N N . LEU B 1 228 ? 5.359 41.578 29.277 1.00 54.27 208 LEU B N 1
ATOM 3566 C CA . LEU B 1 228 ? 6.205 40.438 29.619 1.00 56.59 208 LEU B CA 1
ATOM 3567 C C . LEU B 1 228 ? 6.818 39.797 28.373 1.00 47.94 208 LEU B C 1
ATOM 3568 O O . LEU B 1 228 ? 8.023 39.517 28.343 1.00 45.81 208 LEU B O 1
ATOM 3573 N N . GLU B 1 229 ? 6.014 39.564 27.329 1.00 50.03 209 GLU B N 1
ATOM 3574 C CA . GLU B 1 229 ? 6.551 38.964 26.108 1.00 48.82 209 GLU B CA 1
ATOM 3575 C C . GLU B 1 229 ? 7.683 39.815 25.558 1.00 49.78 209 GLU B C 1
ATOM 3576 O O . GLU B 1 229 ? 8.816 39.343 25.399 1.00 50.06 209 GLU B O 1
ATOM 3582 N N . ILE B 1 230 ? 7.385 41.093 25.294 1.00 49.60 210 ILE B N 1
ATOM 3583 C CA . ILE B 1 230 ? 8.342 41.981 24.635 1.00 42.72 210 ILE B CA 1
ATOM 3584 C C . ILE B 1 230 ? 9.659 42.004 25.393 1.00 41.43 210 ILE B C 1
ATOM 3585 O O . ILE B 1 230 ? 10.735 41.802 24.812 1.00 39.87 210 ILE B O 1
ATOM 3590 N N . GLN B 1 231 ? 9.592 42.237 26.703 1.00 40.78 211 GLN B N 1
ATOM 3591 C CA . GLN B 1 231 ? 10.793 42.182 27.525 1.00 45.68 211 GLN B CA 1
ATOM 3592 C C . GLN B 1 231 ? 11.548 40.874 27.308 1.00 45.78 211 GLN B C 1
ATOM 3593 O O . GLN B 1 231 ? 12.777 40.877 27.164 1.00 48.16 211 GLN B O 1
ATOM 3599 N N . ASN B 1 232 ? 10.829 39.745 27.261 1.00 43.73 212 ASN B N 1
ATOM 3600 C CA . ASN B 1 232 ? 11.493 38.463 27.031 1.00 46.10 212 ASN B CA 1
ATOM 3601 C C . ASN B 1 232 ? 12.134 38.421 25.647 1.00 44.00 212 ASN B C 1
ATOM 3602 O O . ASN B 1 232 ? 13.290 37.993 25.499 1.00 37.35 212 ASN B O 1
ATOM 3607 N N . ARG B 1 233 ? 11.408 38.884 24.623 1.00 41.22 213 ARG B N 1
ATOM 3608 C CA . ARG B 1 233 ? 11.969 38.906 23.276 1.00 45.73 213 ARG B CA 1
ATOM 3609 C C . ARG B 1 233 ? 13.285 39.681 23.232 1.00 42.65 213 ARG B C 1
ATOM 3610 O O . ARG B 1 233 ? 14.282 39.195 22.678 1.00 35.92 213 ARG B O 1
ATOM 3618 N N . ILE B 1 234 ? 13.308 40.884 23.832 1.00 40.37 214 ILE B N 1
ATOM 3619 C CA . ILE B 1 234 ? 14.496 41.737 23.792 1.00 35.09 214 ILE B CA 1
ATOM 3620 C C . ILE B 1 234 ? 15.686 41.029 24.417 1.00 36.52 214 ILE B C 1
ATOM 3621 O O . ILE B 1 234 ? 16.809 41.092 23.898 1.00 38.18 214 ILE B O 1
ATOM 3626 N N . ASN B 1 235 ? 15.466 40.339 25.537 1.00 38.21 215 ASN B N 1
ATOM 3627 C CA . ASN B 1 235 ? 16.569 39.606 26.151 1.00 47.48 215 ASN B CA 1
ATOM 3628 C C . ASN B 1 235 ? 17.038 38.453 25.263 1.00 45.58 215 ASN B C 1
ATOM 3629 O O . ASN B 1 235 ? 18.247 38.200 25.162 1.00 39.64 215 ASN B O 1
ATOM 3634 N N . LYS B 1 236 ? 16.101 37.751 24.607 1.00 37.52 216 LYS B N 1
ATOM 3635 C CA . LYS B 1 236 ? 16.493 36.725 23.643 1.00 40.84 216 LYS B CA 1
ATOM 3636 C C . LYS B 1 236 ? 17.350 37.322 22.531 1.00 42.24 216 LYS B C 1
ATOM 3637 O O . LYS B 1 236 ? 18.409 36.775 22.199 1.00 41.30 216 LYS B O 1
ATOM 3643 N N . ILE B 1 237 ? 16.930 38.468 21.972 1.00 38.97 217 ILE B N 1
ATOM 3644 C CA . ILE B 1 237 ? 17.688 39.077 20.881 1.00 38.87 217 ILE B CA 1
ATOM 3645 C C . ILE B 1 237 ? 19.089 39.439 21.348 1.00 40.10 217 ILE B C 1
ATOM 3646 O O . ILE B 1 237 ? 20.083 39.163 20.661 1.00 41.54 217 ILE B O 1
ATOM 3651 N N . ARG B 1 238 ? 19.198 40.042 22.531 1.00 41.31 218 ARG B N 1
ATOM 3652 C CA . ARG B 1 238 ? 20.508 40.477 22.994 1.00 42.63 218 ARG B CA 1
ATOM 3653 C C . ARG B 1 238 ? 21.411 39.287 23.291 1.00 43.30 218 ARG B C 1
ATOM 3654 O O . ARG B 1 238 ? 22.619 39.341 23.030 1.00 44.23 218 ARG B O 1
ATOM 3662 N N . LYS B 1 239 ? 20.848 38.202 23.833 1.00 41.29 219 LYS B N 1
ATOM 3663 C CA . LYS B 1 239 ? 21.632 36.982 24.001 1.00 43.95 219 LYS B CA 1
ATOM 3664 C C . LYS B 1 239 ? 22.140 36.481 22.655 1.00 47.36 219 LYS B C 1
ATOM 3665 O O . LYS B 1 239 ? 23.337 36.213 22.488 1.00 47.70 219 LYS B O 1
ATOM 3671 N N . TYR B 1 240 ? 21.241 36.380 21.673 1.00 42.11 220 TYR B N 1
ATOM 3672 C CA . TYR B 1 240 ? 21.637 35.929 20.346 1.00 41.54 220 TYR B CA 1
ATOM 3673 C C . TYR B 1 240 ? 22.718 36.824 19.750 1.00 45.09 220 TYR B C 1
ATOM 3674 O O . TYR B 1 240 ? 23.708 36.326 19.202 1.00 47.84 220 TYR B O 1
ATOM 3683 N N . ILE B 1 241 ? 22.538 38.149 19.819 1.00 42.18 221 ILE B N 1
ATOM 3684 C CA . ILE B 1 241 ? 23.558 39.062 19.295 1.00 45.89 221 ILE B CA 1
ATOM 3685 C C . ILE B 1 241 ? 24.914 38.778 19.934 1.00 47.51 221 ILE B C 1
ATOM 3686 O O . ILE B 1 241 ? 25.955 38.803 19.266 1.00 44.57 221 ILE B O 1
ATOM 3691 N N . ASP B 1 242 ? 24.928 38.501 21.237 1.00 50.20 222 ASP B N 1
ATOM 3692 C CA . ASP B 1 242 ? 26.198 38.219 21.896 1.00 58.04 222 ASP B CA 1
ATOM 3693 C C . ASP B 1 242 ? 26.837 36.936 21.370 1.00 51.88 222 ASP B C 1
ATOM 3694 O O . ASP B 1 242 ? 28.070 36.838 21.310 1.00 51.35 222 ASP B O 1
ATOM 3699 N N . VAL B 1 243 ? 26.025 35.968 20.939 1.00 48.62 223 VAL B N 1
ATOM 3700 C CA . VAL B 1 243 ? 26.573 34.744 20.362 1.00 46.06 223 VAL B CA 1
ATOM 3701 C C . VAL B 1 243 ? 27.290 35.017 19.038 1.00 46.10 223 VAL B C 1
ATOM 3702 O O . VAL B 1 243 ? 28.309 34.382 18.735 1.00 49.14 223 VAL B O 1
ATOM 3706 N N . ILE B 1 244 ? 26.778 35.942 18.222 1.00 40.59 224 ILE B N 1
ATOM 3707 C CA . ILE B 1 244 ? 27.318 36.159 16.879 1.00 45.17 224 ILE B CA 1
ATOM 3708 C C . ILE B 1 244 ? 28.099 37.461 16.732 1.00 46.15 224 ILE B C 1
ATOM 3709 O O . ILE B 1 244 ? 28.726 37.662 15.677 1.00 46.24 224 ILE B O 1
ATOM 3714 N N . ARG B 1 245 ? 28.080 38.346 17.732 1.00 51.45 225 ARG B N 1
ATOM 3715 C CA . ARG B 1 245 ? 28.760 39.655 17.667 1.00 53.06 225 ARG B CA 1
ATOM 3716 C C . ARG B 1 245 ? 30.215 39.549 17.242 1.00 51.22 225 ARG B C 1
ATOM 3717 O O . ARG B 1 245 ? 30.953 38.720 17.774 1.00 52.70 225 ARG B O 1
#

Sequence (452 aa):
HMLSFRLNQVAKLINNSTAIADIGTDHAYLPIYLVQNNKTKIAYACDINQKPLNIALKNVEKFGLTGQIFTILSNGLEFVKNKEILNIDYVTICGLGSQTILEILKNDHQKISNYIICSNTSVKNLRLWAVSHNYLIKYESFIYEDDHYYWLIEINKNKYSDHLEELEIEFGSKQFFNKNSLYISYLENEISNLTKILNQINPNNIKYLEIQNRINKIRKYIDVIRHMLSFRLNQVAKLINNSTAIADIGTDHAYLPIYLVQNNKTKIAYACDINQKPLNIALKNVEKFGLTGQIFTILSNGLEFVKNKEILNIDYVTICGLGSQTILEILKNDHQKISNYIICSNTSVKNLRLWAVSHNYLIKYESFIYEDDHYYWLIEINKNKYSDHLEELEIEFGSKQFFNKNSLYISYLENEISNLTKILNQINPNNIKYLEIQNRINKIRKYIDVIR

Radius of gyration: 27.23 Å; Cα contacts (8 Å, |Δi|>4): 821; chains: 2; bounding box: 43×76×76 Å

Nearest PDB structures (foldseek):
  6qe6-assembly2_B  TM=1.004E+00  e=1.073E-48  Mycoplasma capricolum subsp. capricolum
  7o4o-assembly1_A  TM=8.945E-01  e=2.434E-20  Staphylococcus aureus
  3gnl-assembly2_B  TM=9.005E-01  e=4.257E-20  Listeria monocytogenes serotype 4b str. F2365
  3kr9-assembly1_A  TM=8.729E-01  e=2.579E-19  Streptococcus pneumoniae
  6q56-assembly4_D  TM=8.574E-01  e=3.294E-18  Bacillus subtilis subsp. subtilis str. 168

InterPro domains:
  IPR006901 tRNA methyltransferase TrmK [PF04816] (19-218)
  IPR006901 tRNA methyltransferase TrmK [PIRSF018637] (1-224)
  IPR029063 S-adenosyl-L-methionine-dependent methyltransferase superfamily [G3DSA:3.40.50.150] (1-161)
  IPR029063 S-adenosyl-L-methionine-dependent methyltransferase superfamily [SSF53335] (8-92)

Foldseek 3Di:
DLDDPVLVVVLVVAAPEAEEEEEQCQQVSSQVVCCVVRSYQAYEYEYQDVVSLVNNVVVCVVVPNCVGYHYYHDQQCPCCVDPPNAQHAEYEYEDAAQVSVVVSCVPPDPSYFKYKYKHQDDHLVVLVVLQVLQWDFPAWDWDDDDNGIIIITMTGRVHGYDPDDNLCSRQHDLVHQAPPVVSLVVLVVVLVVLVVVLVPDDCPPVVNVVSVVSNVSSVVVSVVRD/DQDDPLLVVLLVVAAPEAEEEEEQCQLVSSQVVCCVVRSYQAYEYEYQDVVSLVNNVVSCVVVPHCVGYHYDHDQQCPCVPDPPHAQHAEYEYADEALVSVVVSCVPPDPSYFKYKYKHQDDHLVVLCVCQVLQWDFPAWDWDDDDNGIIIITMTGRPHGYDPDDPLCSVQHDLVHQAQPVVSLVVLVVVLVVLVVVLVPDDCVPVVNVVSVVVSVSSVVVSVSRD

B-factor: mean 41.06, std 10.62, range [21.56, 103.17]

Secondary structure (DSSP, 8-state):
--S-HHHHHHHHT--SEEEEEEET-TT-HHHHHHHHTTSEEEEEEEES-HHHHHHHHHHHHHTT-TTTEEEEE-STTGGGGSTTPPPBSEEEEEEE-HHHHHHHHTT--TTB-EEEEEESS--HHHHHHHHHTT-EEEEEEEEE-SS-EEEEEEEETTSPPP---HHHHHH--HHHHTT-HHHHHHHHHHHHHHHHHHTTS-TTSHHHHHHHHHHHHHHHHHHHH-/--S-HHHHHHHHT--SEEEEEEES-TT-HHHHHHHHTTSEEEEEEEESSHHHHHHHHHHHHHTT-TTTEEEEE-STTGGGGSTTPPPBSEEEEEEE-HHHHHHHGGG--TTB-EEEEEESS--HHHHHHHHHTT-EEEEEEEEE-SS-EEEEEEEETTSPPP---HHHHHH--HHHHTT-HHHHHHHHHHHHHHHHHHTTS-TTSHHHHHHHHHHHHHHHHHHHH-